Protein 2KYJ (pdb70)

Organism: Hormurus waigiensis (NCBI:txid2900493)

Secondary structure (DSSP, 8-state):
--PEE-SS-B--TT-EE-TT-EE-TT-BEE-TTS--

Radius of gyration: 8.81 Å; Cα contacts (8 Å, |Δi|>4): 70; chains: 1; bounding box: 23×20×15 Å

Solvent-accessible surface area: 3164 Å² total; per-residue (Å²): 198,130,110,86,23,147,98,124,76,46,10,72,197,86,116,126,8,107,87,84,18,104,52,29,206,45,96,62,0,13,46,65,140,119,77,161

B-factor: mean 33.8, std 22.57, range [0.03, 75.35]

Nearest PDB structures (foldseek):
  2kyj-assembly1_A  TM=9.820E-01  e=6.828E-06  Liocheles australasiae
  2lds-assembly1_A  TM=6.324E-01  e=8.007E-04  Liocheles australasiae
  2kyj-assembly1_A  TM=1.029E+00  e=3.168E-07  Liocheles australasiae
  2lds-assembly1_A  TM=6.399E-01  e=1.399E-04  Liocheles australasiae
  6mk4-assembly1_A  TM=7.395E-01  e=1.724E+00  Thrixopelma pruriens

Foldseek 3Di:
DDDADDAFAAQPPPYHHDPPFDADPNNGTDHPVVPD

Structure (mmCIF, N/CA/C/O backbone):
data_2KYJ
#
_entry.id   2KYJ
#
loop_
_atom_site.group_PDB
_atom_site.id
_atom_site.type_symbol
_atom_site.label_atom_id
_atom_site.label_alt_id
_atom_site.label_comp_id
_atom_site.label_asym_id
_atom_site.label_entity_id
_atom_site.label_seq_id
_atom_site.pdbx_PDB_ins_code
_atom_site.Cartn_x
_atom_site.Cartn_y
_atom_site.Cartn_z
_atom_site.occupancy
_atom_site.B_iso_or_equiv
_atom_site.auth_seq_id
_atom_site.auth_comp_id
_atom_site.auth_asym_id
_atom_site.auth_atom_id
_atom_site.pdbx_PDB_model_num
ATOM 1 N N . ASP A 1 1 ? -14.279 -9.214 -2.454 1.00 14.12 1 ASP A N 1
ATOM 2 C CA . ASP A 1 1 ? -13.066 -8.670 -1.853 1.00 31.34 1 ASP A CA 1
ATOM 3 C C . ASP A 1 1 ? -11.830 -9.122 -2.623 1.00 21.40 1 ASP A C 1
ATOM 4 O O . ASP A 1 1 ? -11.776 -10.243 -3.130 1.00 0.33 1 ASP A O 1
ATOM 13 N N . PHE A 1 2 ? -10.837 -8.244 -2.707 1.00 52.25 2 PHE A N 1
ATOM 14 C CA . PHE A 1 2 ? -9.600 -8.551 -3.416 1.00 20.13 2 PHE A CA 1
ATOM 15 C C . PHE A 1 2 ? -8.462 -8.817 -2.435 1.00 13.12 2 PHE A C 1
ATOM 16 O O . PHE A 1 2 ? -8.490 -8.387 -1.281 1.00 72.34 2 PHE A O 1
ATOM 33 N N . PRO A 1 3 ? -7.436 -9.544 -2.903 1.00 55.03 3 PRO A N 1
ATOM 34 C CA . PRO A 1 3 ? -6.269 -9.883 -2.085 1.00 5.22 3 PRO A CA 1
ATOM 35 C C . PRO A 1 3 ? -5.399 -8.668 -1.783 1.00 25.42 3 PRO A C 1
ATOM 36 O O . PRO A 1 3 ? -5.541 -7.618 -2.411 1.00 22.23 3 PRO A O 1
ATOM 47 N N . LEU A 1 4 ? -4.497 -8.817 -0.818 1.00 40.13 4 LEU A N 1
ATOM 48 C CA . LEU A 1 4 ? -3.602 -7.732 -0.433 1.00 51.05 4 LEU A CA 1
ATOM 49 C C . LEU A 1 4 ? -2.334 -7.745 -1.280 1.00 5.52 4 LEU A C 1
ATOM 50 O O . LEU A 1 4 ? -1.651 -8.765 -1.376 1.00 34.24 4 LEU A O 1
ATOM 66 N N . SER A 1 5 ? -2.022 -6.605 -1.889 1.00 25.15 5 SER A N 1
ATOM 67 C CA . SER A 1 5 ? -0.835 -6.487 -2.729 1.00 12.54 5 SER A CA 1
ATOM 68 C C . SER A 1 5 ? 0.428 -6.414 -1.876 1.00 32.31 5 SER A C 1
ATOM 69 O O . SER A 1 5 ? 0.360 -6.264 -0.656 1.00 42.24 5 SER A O 1
ATOM 77 N N . LYS A 1 6 ? 1.580 -6.523 -2.529 1.00 41.24 6 LYS A N 1
ATOM 78 C CA . LYS A 1 6 ? 2.861 -6.468 -1.834 1.00 53.01 6 LYS A CA 1
ATOM 79 C C . LYS A 1 6 ? 3.494 -5.087 -1.968 1.00 45.03 6 LYS A C 1
ATOM 80 O O . LYS A 1 6 ? 2.942 -4.202 -2.620 1.00 11.21 6 LYS A O 1
ATOM 99 N N . GLU A 1 7 ? 4.657 -4.912 -1.347 1.00 52.03 7 GLU A N 1
ATOM 100 C CA . GLU A 1 7 ? 5.365 -3.637 -1.399 1.00 22.32 7 GLU A CA 1
ATOM 101 C C . GLU A 1 7 ? 5.529 -3.164 -2.841 1.00 1.34 7 GLU A C 1
ATOM 102 O O . GLU A 1 7 ? 5.839 -3.953 -3.733 1.00 14.33 7 GLU A O 1
ATOM 114 N N . TYR A 1 8 ? 5.317 -1.871 -3.060 1.00 3.10 8 TYR A N 1
ATOM 115 C CA . TYR A 1 8 ? 5.438 -1.292 -4.393 1.00 11.33 8 TYR A CA 1
ATOM 116 C C . TYR A 1 8 ? 4.460 -1.949 -5.362 1.00 63.44 8 TYR A C 1
ATOM 117 O O . TYR A 1 8 ? 4.864 -2.503 -6.385 1.00 13.54 8 TYR A O 1
ATOM 135 N N . GLU A 1 9 ? 3.174 -1.883 -5.033 1.00 22.23 9 GLU A N 1
ATOM 136 C CA . GLU A 1 9 ? 2.139 -2.472 -5.875 1.00 24.21 9 GLU A CA 1
ATOM 137 C C . GLU A 1 9 ? 0.905 -1.577 -5.926 1.00 0.33 9 GLU A C 1
ATOM 138 O O . GLU A 1 9 ? 0.695 -0.740 -5.047 1.00 72.44 9 GLU A O 1
ATOM 150 N N . SER A 1 10 ? 0.091 -1.760 -6.961 1.00 42.55 10 SER A N 1
ATOM 151 C CA . SER A 1 10 ? -1.121 -0.965 -7.130 1.00 5.01 10 SER A CA 1
ATOM 152 C C . SER A 1 10 ? -2.007 -1.057 -5.891 1.00 41.41 10 SER A C 1
ATOM 153 O O . SER A 1 10 ? -2.066 -2.094 -5.230 1.00 61.31 10 SER A O 1
ATOM 161 N N . CYS A 1 11 ? -2.694 0.037 -5.581 1.00 52.22 11 CYS A N 1
ATOM 162 C CA . CYS A 1 11 ? -3.578 0.083 -4.422 1.00 60.34 11 CYS A CA 1
ATOM 163 C C . CYS A 1 11 ? -4.975 0.549 -4.822 1.00 1.03 11 CYS A C 1
ATOM 164 O O . CYS A 1 11 ? -5.868 0.663 -3.981 1.00 20.40 11 CYS A O 1
ATOM 171 N N . VAL A 1 12 ? -5.157 0.818 -6.111 1.00 1.25 12 VAL A N 1
ATOM 172 C CA . VAL A 1 12 ? -6.446 1.269 -6.624 1.00 43.41 12 VAL A CA 1
ATOM 173 C C . VAL A 1 12 ? -7.589 0.454 -6.031 1.00 4.30 12 VAL A C 1
ATOM 174 O O . VAL A 1 12 ? -7.789 -0.706 -6.391 1.00 22.20 12 VAL A O 1
ATOM 187 N N . ARG A 1 13 ? -8.338 1.068 -5.121 1.00 62.24 13 ARG A N 1
ATOM 188 C CA . ARG A 1 13 ? -9.462 0.398 -4.477 1.00 72.22 13 ARG A CA 1
ATOM 189 C C . ARG A 1 13 ? -10.285 -0.384 -5.498 1.00 43.34 13 ARG A C 1
ATOM 190 O O . ARG A 1 13 ? -10.284 -0.085 -6.692 1.00 11.23 13 ARG A O 1
ATOM 211 N N . PRO A 1 14 ? -11.002 -1.410 -5.016 1.00 20.50 14 PRO A N 1
ATOM 212 C CA . PRO A 1 14 ? -11.009 -1.776 -3.597 1.00 54.52 14 PRO A CA 1
ATOM 213 C C . PRO A 1 14 ? -9.679 -2.366 -3.144 1.00 20.31 14 PRO A C 1
ATOM 214 O O . PRO A 1 14 ? -9.470 -2.611 -1.956 1.00 42.12 14 PRO A O 1
ATOM 225 N N . ARG A 1 15 ? -8.782 -2.592 -4.098 1.00 5.10 15 ARG A N 1
ATOM 226 C CA . ARG A 1 15 ? -7.471 -3.155 -3.796 1.00 72.31 15 ARG A CA 1
ATOM 227 C C . ARG A 1 15 ? -6.872 -2.503 -2.554 1.00 55.14 15 ARG A C 1
ATOM 228 O O . ARG A 1 15 ? -7.158 -1.346 -2.248 1.00 54.31 15 ARG A O 1
ATOM 249 N N . LYS A 1 16 ? -6.038 -3.253 -1.841 1.00 20.45 16 LYS A N 1
ATOM 250 C CA . LYS A 1 16 ? -5.397 -2.749 -0.632 1.00 35.12 16 LYS A CA 1
ATOM 251 C C . LYS A 1 16 ? -3.944 -3.206 -0.557 1.00 4.34 16 LYS A C 1
ATOM 252 O O . LYS A 1 16 ? -3.537 -4.134 -1.257 1.00 44.35 16 LYS A O 1
ATOM 271 N N . CYS A 1 17 ? -3.167 -2.550 0.299 1.00 71.34 17 CYS A N 1
ATOM 272 C CA . CYS A 1 17 ? -1.758 -2.889 0.467 1.00 11.01 17 CYS A CA 1
ATOM 273 C C . CYS A 1 17 ? -1.488 -3.405 1.877 1.00 14.53 17 CYS A C 1
ATOM 274 O O . CYS A 1 17 ? -1.640 -2.675 2.857 1.00 54.41 17 CYS A O 1
ATOM 281 N N . LYS A 1 18 ? -1.087 -4.667 1.973 1.00 3.21 18 LYS A N 1
ATOM 282 C CA . LYS A 1 18 ? -0.794 -5.283 3.262 1.00 53.41 18 LYS A CA 1
ATOM 283 C C . LYS A 1 18 ? 0.157 -4.411 4.077 1.00 14.23 18 LYS A C 1
ATOM 284 O O . LYS A 1 18 ? 1.134 -3.867 3.562 1.00 73.41 18 LYS A O 1
ATOM 303 N N . PRO A 1 19 ? -0.133 -4.276 5.379 1.00 55.42 19 PRO A N 1
ATOM 304 C CA . PRO A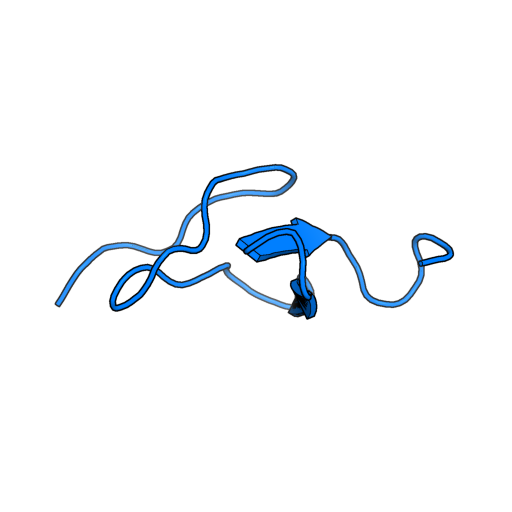 1 19 ? 0.685 -3.473 6.293 1.00 52.45 19 PRO A CA 1
ATOM 305 C C . PRO A 1 19 ? 2.046 -4.107 6.562 1.00 0.03 19 PRO A C 1
ATOM 306 O O . PRO A 1 19 ? 2.301 -5.258 6.208 1.00 43.04 19 PRO A O 1
ATOM 317 N N . PRO A 1 20 ? 2.941 -3.341 7.202 1.00 3.32 20 PRO A N 1
ATOM 318 C CA . PRO A 1 20 ? 2.648 -1.969 7.629 1.00 31.30 20 PRO A CA 1
ATOM 319 C C . PRO A 1 20 ? 2.525 -1.010 6.449 1.00 44.11 20 PRO A C 1
ATOM 320 O O . PRO A 1 20 ? 2.141 0.149 6.616 1.00 72.32 20 PRO A O 1
ATOM 331 N N . LEU A 1 21 ? 2.853 -1.499 5.258 1.00 20.15 21 LEU A N 1
ATOM 332 C CA . LEU A 1 21 ? 2.779 -0.685 4.050 1.00 4.32 21 LEU A CA 1
ATOM 333 C C . LEU A 1 21 ? 1.500 0.146 4.031 1.00 54.35 21 LEU A C 1
ATOM 334 O O . LEU A 1 21 ? 0.433 -0.328 4.421 1.00 53.43 21 LEU A O 1
ATOM 350 N N . LYS A 1 22 ? 1.616 1.388 3.573 1.00 15.43 22 LYS A N 1
ATOM 351 C CA . LYS A 1 22 ? 0.468 2.287 3.499 1.00 25.24 22 LYS A CA 1
ATOM 352 C C . LYS A 1 22 ? 0.301 2.839 2.088 1.00 52.04 22 LYS A C 1
ATOM 353 O O . LYS A 1 22 ? 1.269 2.953 1.336 1.00 33.32 22 LYS A O 1
ATOM 372 N N . CYS A 1 23 ? -0.933 3.184 1.734 1.00 24.22 23 CYS A N 1
ATOM 373 C CA . CYS A 1 23 ? -1.228 3.726 0.414 1.00 33.20 23 CYS A CA 1
ATOM 374 C C . CYS A 1 23 ? -1.204 5.251 0.435 1.00 11.01 23 CYS A C 1
ATOM 375 O O . CYS A 1 23 ? -1.645 5.876 1.399 1.00 1.21 23 CYS A O 1
ATOM 382 N N . ASN A 1 24 ? -0.687 5.844 -0.637 1.00 43.12 24 ASN A N 1
ATOM 383 C CA . ASN A 1 24 ? -0.605 7.296 -0.741 1.00 40.32 24 ASN A CA 1
ATOM 384 C C . ASN A 1 24 ? -1.311 7.792 -2.000 1.00 11.45 24 ASN A C 1
ATOM 385 O O . ASN A 1 24 ? -2.037 7.043 -2.653 1.00 34.55 24 ASN A O 1
ATOM 396 N N . LYS A 1 25 ? -1.093 9.060 -2.334 1.00 20.54 25 LYS A N 1
ATOM 397 C CA . LYS A 1 25 ? -1.706 9.656 -3.516 1.00 45.01 25 LYS A CA 1
ATOM 398 C C . LYS A 1 25 ? -1.353 8.864 -4.770 1.00 64.42 25 LYS A C 1
ATOM 399 O O . LYS A 1 25 ? -2.087 8.888 -5.757 1.00 33.22 25 LYS A O 1
ATOM 418 N N . ALA A 1 26 ? -0.226 8.161 -4.724 1.00 20.24 26 ALA A N 1
ATOM 419 C CA . ALA A 1 26 ? 0.222 7.359 -5.856 1.00 21.12 26 ALA A CA 1
ATOM 420 C C . ALA A 1 26 ? -0.483 6.007 -5.883 1.00 22.20 26 ALA A C 1
ATOM 421 O O . ALA A 1 26 ? -0.098 5.112 -6.635 1.00 64.11 26 ALA A O 1
ATOM 428 N N . GLN A 1 27 ? -1.515 5.866 -5.059 1.00 11.43 27 GLN A N 1
ATOM 429 C CA . GLN A 1 27 ? -2.272 4.622 -4.988 1.00 25.21 27 GLN A CA 1
ATOM 430 C C . GLN A 1 27 ? -1.347 3.415 -5.102 1.00 4.53 27 GLN A C 1
ATOM 431 O O . GLN A 1 27 ? -1.579 2.516 -5.910 1.00 2.01 27 GLN A O 1
ATOM 445 N N . ILE A 1 28 ? -0.297 3.402 -4.286 1.00 0.13 28 ILE A N 1
ATOM 446 C CA . ILE A 1 28 ? 0.662 2.304 -4.295 1.00 11.45 28 ILE A CA 1
ATOM 447 C C . ILE A 1 28 ? 1.075 1.924 -2.876 1.00 72.42 28 ILE A C 1
ATOM 448 O O . ILE A 1 28 ? 0.771 2.635 -1.918 1.00 40.22 28 ILE A O 1
ATOM 464 N N . CYS A 1 29 ? 1.772 0.800 -2.750 1.00 33.11 29 CYS A N 1
ATOM 465 C CA . CYS A 1 29 ? 2.229 0.325 -1.451 1.00 2.40 29 CYS A CA 1
ATOM 466 C C . CYS A 1 29 ? 3.606 0.892 -1.118 1.00 1.44 29 CYS A C 1
ATOM 467 O O . CYS A 1 29 ? 4.579 0.652 -1.833 1.00 2.25 29 CYS A O 1
ATOM 474 N N . VAL A 1 30 ? 3.680 1.648 -0.025 1.00 22.25 30 VAL A N 1
ATOM 475 C CA . VAL A 1 30 ? 4.938 2.248 0.404 1.00 1.43 30 VAL A CA 1
ATOM 476 C C . VAL A 1 30 ? 5.010 2.345 1.924 1.00 0.35 30 VAL A C 1
ATOM 477 O O . VAL A 1 30 ? 4.151 2.958 2.558 1.00 53.51 30 VAL A O 1
ATOM 490 N N . ASP A 1 31 ? 6.038 1.736 2.502 1.00 60.42 31 ASP A N 1
ATOM 491 C CA . ASP A 1 31 ? 6.224 1.754 3.948 1.00 22.42 31 ASP A CA 1
ATOM 492 C C . ASP A 1 31 ? 6.120 3.176 4.491 1.00 45.51 31 ASP A C 1
ATOM 493 O O . ASP A 1 31 ? 6.462 4.150 3.820 1.00 14.03 31 ASP A O 1
ATOM 502 N N . PRO A 1 32 ? 5.638 3.300 5.737 1.00 33.12 32 PRO A N 1
ATOM 503 C CA . PRO A 1 32 ? 5.477 4.599 6.397 1.00 21.12 32 PRO A CA 1
ATOM 504 C C . PRO A 1 32 ? 6.815 5.240 6.747 1.00 1.31 32 PRO A C 1
ATOM 505 O O . PRO A 1 32 ? 6.884 6.434 7.034 1.00 42.04 32 PRO A O 1
ATOM 516 N N . ASN A 1 33 ? 7.875 4.439 6.721 1.00 71.41 33 ASN A N 1
ATOM 517 C CA . ASN A 1 33 ? 9.212 4.931 7.036 1.00 32.43 33 ASN A CA 1
ATOM 518 C C . ASN A 1 33 ? 10.102 4.919 5.796 1.00 54.33 33 ASN A C 1
ATOM 519 O O . ASN A 1 33 ? 11.319 4.769 5.893 1.00 23.51 33 ASN A O 1
ATOM 530 N N . LYS A 1 34 ? 9.485 5.082 4.630 1.00 31.15 34 LYS A N 1
ATOM 531 C CA . LYS A 1 34 ? 10.218 5.092 3.370 1.00 63.11 34 LYS A CA 1
ATOM 532 C C . LYS A 1 34 ? 10.737 6.492 3.055 1.00 24.42 34 LYS A C 1
ATOM 533 O O . LYS A 1 34 ? 11.805 6.650 2.465 1.00 63.42 34 LYS A O 1
ATOM 552 N N . GLY A 1 35 ? 9.975 7.505 3.455 1.00 34.31 35 GLY A N 1
ATOM 553 C CA . GLY A 1 35 ? 10.375 8.878 3.207 1.00 25.12 35 GLY A CA 1
ATOM 554 C C . GLY A 1 35 ? 9.475 9.573 2.206 1.00 0.15 35 GLY A C 1
ATOM 555 O O . GLY A 1 35 ? 9.936 10.388 1.408 1.00 12.00 35 GLY A O 1
ATOM 559 N N . TRP A 1 36 ? 8.187 9.250 2.247 1.00 3.01 36 TRP A N 1
ATOM 560 C CA . TRP A 1 36 ? 7.219 9.848 1.335 1.00 40.21 36 TRP A CA 1
ATOM 561 C C . TRP A 1 36 ? 6.305 10.820 2.073 1.00 33.33 36 TRP A C 1
ATOM 562 O O . TRP A 1 36 ? 6.414 10.991 3.288 1.00 20.55 36 TRP A O 1
ATOM 583 N N . ASP A 1 1 ? -14.122 -8.877 -1.854 1.00 64.44 1 ASP A N 2
ATOM 584 C CA . ASP A 1 1 ? -12.895 -8.155 -1.533 1.00 51.01 1 ASP A CA 2
ATOM 585 C C . ASP A 1 1 ? -11.693 -8.787 -2.229 1.00 14.35 1 ASP A C 2
ATOM 586 O O . ASP A 1 1 ? -11.710 -9.971 -2.564 1.00 3.03 1 ASP A O 2
ATOM 595 N N . PHE A 1 2 ? -10.655 -7.988 -2.445 1.00 23.30 2 PHE A N 2
ATOM 596 C CA . PHE A 1 2 ? -9.445 -8.468 -3.104 1.00 24.33 2 PHE A CA 2
ATOM 597 C C . PHE A 1 2 ? -8.335 -8.717 -2.088 1.00 3.14 2 PHE A C 2
ATOM 598 O O . PHE A 1 2 ? -8.356 -8.205 -0.969 1.00 2.44 2 PHE A O 2
ATOM 615 N N . PRO A 1 3 ? -7.341 -9.525 -2.485 1.00 63.45 3 PRO A N 2
ATOM 616 C CA . PRO A 1 3 ? -6.203 -9.861 -1.624 1.00 63.44 3 PRO A CA 2
ATOM 617 C C . PRO A 1 3 ? -5.276 -8.671 -1.396 1.00 23.13 3 PRO A C 2
ATOM 618 O O . PRO A 1 3 ? -5.344 -7.672 -2.113 1.00 2.44 3 PRO A O 2
ATOM 629 N N . LEU A 1 4 ? -4.412 -8.785 -0.394 1.00 61.12 4 LEU A N 2
ATOM 630 C CA . LEU A 1 4 ? -3.471 -7.717 -0.070 1.00 31.44 4 LEU A CA 2
ATOM 631 C C . LEU A 1 4 ? -2.262 -7.758 -1.000 1.00 53.25 4 LEU A C 2
ATOM 632 O O . LEU A 1 4 ? -1.547 -8.758 -1.062 1.00 51.02 4 LEU A O 2
ATOM 648 N N . SER A 1 5 ? -2.038 -6.662 -1.718 1.00 72.21 5 SER A N 2
ATOM 649 C CA . SER A 1 5 ? -0.915 -6.572 -2.646 1.00 13.25 5 SER A CA 2
ATOM 650 C C . SER A 1 5 ? 0.408 -6.499 -1.891 1.00 64.21 5 SER A C 2
ATOM 651 O O . SER A 1 5 ? 0.433 -6.342 -0.670 1.00 41.31 5 SER A O 2
ATOM 659 N N . LYS A 1 6 ? 1.508 -6.616 -2.627 1.00 63.21 6 LYS A N 2
ATOM 660 C CA . LYS A 1 6 ? 2.838 -6.562 -2.030 1.00 31.54 6 LYS A CA 2
ATOM 661 C C . LYS A 1 6 ? 3.456 -5.179 -2.202 1.00 12.51 6 LYS A C 2
ATOM 662 O O . LYS A 1 6 ? 2.866 -4.299 -2.828 1.00 23.54 6 LYS A O 2
ATOM 681 N N . GLU A 1 7 ? 4.648 -4.994 -1.642 1.00 14.23 7 GLU A N 2
ATOM 682 C CA . GLU A 1 7 ? 5.344 -3.717 -1.734 1.00 71.44 7 GLU A CA 2
ATOM 683 C C . GLU A 1 7 ? 5.441 -3.253 -3.185 1.00 31.12 7 GLU A C 2
ATOM 684 O O . GLU A 1 7 ? 5.727 -4.045 -4.084 1.00 14.35 7 GLU A O 2
ATOM 696 N N . TYR A 1 8 ? 5.199 -1.966 -3.406 1.00 43.34 8 TYR A N 2
ATOM 697 C CA . TYR A 1 8 ? 5.256 -1.396 -4.747 1.00 11.24 8 TYR A CA 2
ATOM 698 C C . TYR A 1 8 ? 4.239 -2.067 -5.666 1.00 72.13 8 TYR A C 2
ATOM 699 O O . TYR A 1 8 ? 4.595 -2.608 -6.712 1.00 32.11 8 TYR A O 2
ATOM 717 N N . GLU A 1 9 ? 2.972 -2.026 -5.267 1.00 43.54 9 GLU A N 2
ATOM 718 C CA . GLU A 1 9 ? 1.903 -2.629 -6.054 1.00 3.41 9 GLU A CA 2
ATOM 719 C C . GLU A 1 9 ? 0.670 -1.730 -6.077 1.00 21.21 9 GLU A C 2
ATOM 720 O O . GLU A 1 9 ? 0.468 -0.913 -5.179 1.00 35.22 9 GLU A O 2
ATOM 732 N N . SER A 1 10 ? -0.149 -1.886 -7.112 1.00 15.03 10 SER A N 2
ATOM 733 C CA . SER A 1 10 ? -1.360 -1.086 -7.256 1.00 21.32 10 SER A CA 2
ATOM 734 C C . SER A 1 10 ? -2.200 -1.139 -5.984 1.00 1.21 10 SER A C 2
ATOM 735 O O . SER A 1 10 ? -2.289 -2.177 -5.326 1.00 40.34 10 SER A O 2
ATOM 743 N N . CYS A 1 11 ? -2.818 -0.013 -5.642 1.00 61.23 11 CYS A N 2
ATOM 744 C CA . CYS A 1 11 ? -3.651 0.072 -4.449 1.00 74.23 11 CYS A CA 2
ATOM 745 C C . CYS A 1 11 ? -5.055 0.557 -4.800 1.00 21.55 11 CYS A C 2
ATOM 746 O O . CYS A 1 11 ? -5.932 0.628 -3.939 1.00 72.44 11 CYS A O 2
ATOM 753 N N . VAL A 1 12 ? -5.261 0.886 -6.072 1.00 52.34 12 VAL A N 2
ATOM 754 C CA . VAL A 1 12 ? -6.558 1.362 -6.538 1.00 63.44 12 VAL A CA 2
ATOM 755 C C . VAL A 1 12 ? -7.692 0.523 -5.959 1.00 61.13 12 VAL A C 2
ATOM 756 O O . VAL A 1 12 ? -7.862 -0.642 -6.320 1.00 54.12 12 VAL A O 2
ATOM 769 N N . ARG A 1 13 ? -8.463 1.122 -5.058 1.00 1.33 13 ARG A N 2
ATOM 770 C CA . ARG A 1 13 ? -9.581 0.429 -4.428 1.00 60.34 13 ARG A CA 2
ATOM 771 C C . ARG A 1 13 ? -10.390 -0.349 -5.461 1.00 3.02 13 ARG A C 2
ATOM 772 O O . ARG A 1 13 ? -10.376 -0.045 -6.654 1.00 34.11 13 ARG A O 2
ATOM 793 N N . PRO A 1 14 ? -11.111 -1.380 -4.994 1.00 11.42 14 PRO A N 2
ATOM 794 C CA . PRO A 1 14 ? -11.134 -1.752 -3.576 1.00 72.42 14 PRO A CA 2
ATOM 795 C C . PRO A 1 14 ? -9.808 -2.342 -3.111 1.00 0.34 14 PRO A C 2
ATOM 796 O O . PRO A 1 14 ? -9.615 -2.597 -1.921 1.00 61.53 14 PRO A O 2
ATOM 807 N N . ARG A 1 15 ? -8.897 -2.557 -4.054 1.00 13.02 15 ARG A N 2
ATOM 808 C CA . ARG A 1 15 ? -7.589 -3.119 -3.740 1.00 41.43 15 ARG A CA 2
ATOM 809 C C . ARG A 1 15 ? -6.993 -2.451 -2.504 1.00 54.04 15 ARG A C 2
ATOM 810 O O . ARG A 1 15 ? -7.365 -1.331 -2.149 1.00 31.32 15 ARG A O 2
ATOM 831 N N . LYS A 1 16 ? -6.067 -3.144 -1.851 1.00 61.24 16 LYS A N 2
ATOM 832 C CA . LYS A 1 16 ? -5.417 -2.619 -0.656 1.00 0.20 16 LYS A CA 2
ATOM 833 C C . LYS A 1 16 ? -3.972 -3.097 -0.566 1.00 34.53 16 LYS A C 2
ATOM 834 O O . LYS A 1 16 ? -3.571 -4.028 -1.267 1.00 44.33 16 LYS A O 2
ATOM 853 N N . CYS A 1 17 ? -3.194 -2.456 0.299 1.00 21.51 17 CYS A N 2
ATOM 854 C CA . CYS A 1 17 ? -1.793 -2.816 0.481 1.00 22.45 17 CYS A CA 2
ATOM 855 C C . CYS A 1 17 ? -1.530 -3.272 1.913 1.00 2.03 17 CYS A C 2
ATOM 856 O O . CYS A 1 17 ? -1.614 -2.482 2.854 1.00 55.42 17 CYS A O 2
ATOM 863 N N . LYS A 1 18 ? -1.212 -4.552 2.072 1.00 44.24 18 LYS A N 2
ATOM 864 C CA . LYS A 1 18 ? -0.934 -5.114 3.389 1.00 63.21 18 LYS A CA 2
ATOM 865 C C . LYS A 1 18 ? 0.080 -4.260 4.143 1.00 0.51 18 LYS A C 2
ATOM 866 O O . LYS A 1 18 ? 1.064 -3.780 3.580 1.00 53.32 18 LYS A O 2
ATOM 885 N N . PRO A 1 19 ? -0.162 -4.066 5.448 1.00 12.20 19 PRO A N 2
ATOM 886 C CA . PRO A 1 19 ? 0.721 -3.271 6.307 1.00 15.45 19 PRO A CA 2
ATOM 887 C C . PRO A 1 19 ? 2.059 -3.957 6.556 1.00 5.41 19 PRO A C 2
ATOM 888 O O . PRO A 1 19 ? 2.250 -5.133 6.244 1.00 13.03 19 PRO A O 2
ATOM 899 N N . PRO A 1 20 ? 3.010 -3.208 7.134 1.00 23.42 20 PRO A N 2
ATOM 900 C CA . PRO A 1 20 ? 2.796 -1.808 7.510 1.00 45.51 20 PRO A CA 2
ATOM 901 C C . PRO A 1 20 ? 2.676 -0.894 6.296 1.00 14.44 20 PRO A C 2
ATOM 902 O O . PRO A 1 20 ? 2.353 0.287 6.425 1.00 54.41 20 PRO A O 2
ATOM 913 N N . LEU A 1 21 ? 2.936 -1.447 5.116 1.00 2.22 21 LEU A N 2
ATOM 914 C CA . LEU A 1 21 ? 2.856 -0.681 3.878 1.00 75.21 21 LEU A CA 2
ATOM 915 C C . LEU A 1 21 ? 1.607 0.195 3.860 1.00 73.43 21 LEU A C 2
ATOM 916 O O . LEU A 1 21 ? 0.534 -0.224 4.294 1.00 64.11 21 LEU A O 2
ATOM 932 N N . LYS A 1 22 ? 1.753 1.414 3.349 1.00 3.45 22 LYS A N 2
ATOM 933 C CA . LYS A 1 22 ? 0.637 2.349 3.270 1.00 33.11 22 LYS A CA 2
ATOM 934 C C . LYS A 1 22 ? 0.446 2.847 1.840 1.00 1.44 22 LYS A C 2
ATOM 935 O O . LYS A 1 22 ? 1.376 2.822 1.034 1.00 61.42 22 LYS A O 2
ATOM 954 N N . CYS A 1 23 ? -0.765 3.301 1.534 1.00 71.23 23 CYS A N 2
ATOM 955 C CA . CYS A 1 23 ? -1.078 3.807 0.203 1.00 23.22 23 CYS A CA 2
ATOM 956 C C . CYS A 1 23 ? -1.009 5.330 0.170 1.00 61.35 23 CYS A C 2
ATOM 957 O O . CYS A 1 23 ? -1.465 6.003 1.093 1.00 0.13 23 CYS A O 2
ATOM 964 N N . ASN A 1 24 ? -0.435 5.868 -0.902 1.00 3.50 24 ASN A N 2
ATOM 965 C CA . ASN A 1 24 ? -0.306 7.312 -1.056 1.00 40.04 24 ASN A CA 2
ATOM 966 C C . ASN A 1 24 ? -1.033 7.793 -2.308 1.00 23.11 24 ASN A C 2
ATOM 967 O O . ASN A 1 24 ? -1.800 7.049 -2.918 1.00 35.41 24 ASN A O 2
ATOM 978 N N . LYS A 1 25 ? -0.786 9.043 -2.685 1.00 74.13 25 LYS A N 2
ATOM 979 C CA . LYS A 1 25 ? -1.415 9.625 -3.865 1.00 33.54 25 LYS A CA 2
ATOM 980 C C . LYS A 1 25 ? -1.125 8.785 -5.106 1.00 15.33 25 LYS A C 2
ATOM 981 O O . LYS A 1 25 ? -1.877 8.820 -6.080 1.00 2.54 25 LYS A O 2
ATOM 1000 N N . ALA A 1 26 ? -0.032 8.031 -5.063 1.00 44.44 26 ALA A N 2
ATOM 1001 C CA . ALA A 1 26 ? 0.355 7.181 -6.181 1.00 21.20 26 ALA A CA 2
ATOM 1002 C C . ALA A 1 26 ? -0.403 5.858 -6.152 1.00 31.51 26 ALA A C 2
ATOM 1003 O O . ALA A 1 26 ? -0.065 4.924 -6.879 1.00 1.01 26 ALA A O 2
ATOM 1010 N N . GLN A 1 27 ? -1.427 5.786 -5.307 1.00 74.33 27 GLN A N 2
ATOM 1011 C CA . GLN A 1 27 ? -2.230 4.576 -5.184 1.00 32.22 27 GLN A CA 2
ATOM 1012 C C . GLN A 1 27 ? -1.357 3.329 -5.289 1.00 15.13 27 GLN A C 2
ATOM 1013 O O . GLN A 1 27 ? -1.648 2.421 -6.067 1.00 32.34 27 GLN A O 2
ATOM 1027 N N . ILE A 1 28 ? -0.288 3.294 -4.502 1.00 53.43 28 ILE A N 2
ATOM 1028 C CA . ILE A 1 28 ? 0.627 2.159 -4.507 1.00 0.25 28 ILE A CA 2
ATOM 1029 C C . ILE A 1 28 ? 1.070 1.803 -3.092 1.00 14.30 28 ILE A C 2
ATOM 1030 O O . ILE A 1 28 ? 0.799 2.539 -2.142 1.00 2.40 28 ILE A O 2
ATOM 1046 N N . CYS A 1 29 ? 1.753 0.672 -2.958 1.00 53.31 29 CYS A N 2
ATOM 1047 C CA . CYS A 1 29 ? 2.235 0.219 -1.660 1.00 4.23 29 CYS A CA 2
ATOM 1048 C C . CYS A 1 29 ? 3.630 0.768 -1.375 1.00 53.12 29 CYS A C 2
ATOM 1049 O O . CYS A 1 29 ? 4.579 0.496 -2.111 1.00 63.11 29 CYS A O 2
ATOM 1056 N N . VAL A 1 30 ? 3.746 1.544 -0.302 1.00 64.52 30 VAL A N 2
ATOM 1057 C CA . VAL A 1 30 ? 5.025 2.132 0.082 1.00 22.32 30 VAL A CA 2
ATOM 1058 C C . VAL A 1 30 ? 5.167 2.198 1.599 1.00 35.53 30 VAL A C 2
ATOM 1059 O O . VAL A 1 30 ? 4.291 2.717 2.291 1.00 23.11 30 VAL A O 2
ATOM 1072 N N . ASP A 1 31 ? 6.274 1.670 2.107 1.00 73.51 31 ASP A N 2
ATOM 1073 C CA . ASP A 1 31 ? 6.532 1.670 3.542 1.00 5.02 31 ASP A CA 2
ATOM 1074 C C . ASP A 1 31 ? 6.559 3.094 4.089 1.00 64.13 31 ASP A C 2
ATOM 1075 O O . ASP A 1 31 ? 7.011 4.030 3.429 1.00 2.02 31 ASP A O 2
ATOM 1084 N N . PRO A 1 32 ? 6.064 3.263 5.324 1.00 15.01 32 PRO A N 2
ATOM 1085 C CA . PRO A 1 32 ? 6.020 4.570 5.986 1.00 13.42 32 PRO A CA 2
ATOM 1086 C C . PRO A 1 32 ? 7.408 5.073 6.368 1.00 53.03 32 PRO A C 2
ATOM 1087 O O . PRO A 1 32 ? 7.702 6.262 6.246 1.00 5.44 32 PRO A O 2
ATOM 1098 N N . ASN A 1 33 ? 8.256 4.161 6.830 1.00 43.03 33 ASN A N 2
ATOM 1099 C CA . ASN A 1 33 ? 9.614 4.513 7.229 1.00 42.44 33 ASN A CA 2
ATOM 1100 C C . ASN A 1 33 ? 10.334 5.260 6.111 1.00 40.44 33 ASN A C 2
ATOM 1101 O O . ASN A 1 33 ? 11.217 6.081 6.364 1.00 11.42 33 ASN A O 2
ATOM 1112 N N . LYS A 1 34 ? 9.951 4.972 4.871 1.00 5.33 34 LYS A N 2
ATOM 1113 C CA . LYS A 1 34 ? 10.556 5.616 3.713 1.00 64.43 34 LYS A CA 2
ATOM 1114 C C . LYS A 1 34 ? 10.546 7.134 3.867 1.00 21.23 34 LYS A C 2
ATOM 1115 O O . LYS A 1 34 ? 11.451 7.822 3.396 1.00 21.12 34 LYS A O 2
ATOM 1134 N N . GLY A 1 35 ? 9.515 7.650 4.529 1.00 44.02 35 GLY A N 2
ATOM 1135 C CA . GLY A 1 35 ? 9.408 9.082 4.735 1.00 14.10 35 GLY A CA 2
ATOM 1136 C C . GLY A 1 35 ? 8.527 9.751 3.698 1.00 55.41 35 GLY A C 2
ATOM 1137 O O . GLY A 1 35 ? 8.874 10.805 3.165 1.00 52.34 35 GLY A O 2
ATOM 1141 N N . TRP A 1 36 ? 7.384 9.138 3.411 1.00 72.14 36 TRP A N 2
ATOM 1142 C CA . TRP A 1 36 ? 6.452 9.680 2.429 1.00 40.22 36 TRP A CA 2
ATOM 1143 C C . TRP A 1 36 ? 5.367 10.509 3.108 1.00 5.02 36 TRP A C 2
ATOM 1144 O O . TRP A 1 36 ? 4.931 10.191 4.214 1.00 1.50 36 TRP A O 2
ATOM 1165 N N . ASP A 1 1 ? -14.245 -8.695 -2.047 1.00 4.53 1 ASP A N 3
ATOM 1166 C CA . ASP A 1 1 ? -13.053 -7.861 -1.951 1.00 73.13 1 ASP A CA 3
ATOM 1167 C C . ASP A 1 1 ? -11.862 -8.537 -2.622 1.00 40.22 1 ASP A C 3
ATOM 1168 O O . ASP A 1 1 ? -11.891 -9.735 -2.900 1.00 64.52 1 ASP A O 3
ATOM 1177 N N . PHE A 1 2 ? -10.815 -7.759 -2.881 1.00 11.13 2 PHE A N 3
ATOM 1178 C CA . PHE A 1 2 ? -9.615 -8.281 -3.523 1.00 4.30 2 PHE A CA 3
ATOM 1179 C C . PHE A 1 2 ? -8.527 -8.566 -2.490 1.00 54.15 2 PHE A C 3
ATOM 1180 O O . PHE A 1 2 ? -8.546 -8.048 -1.373 1.00 61.11 2 PHE A O 3
ATOM 1197 N N . PRO A 1 3 ? -7.557 -9.410 -2.871 1.00 40.25 3 PRO A N 3
ATOM 1198 C CA . PRO A 1 3 ? -6.443 -9.783 -1.994 1.00 65.11 3 PRO A CA 3
ATOM 1199 C C . PRO A 1 3 ? -5.479 -8.626 -1.757 1.00 51.22 3 PRO A C 3
ATOM 1200 O O . PRO A 1 3 ? -5.495 -7.632 -2.484 1.00 53.45 3 PRO A O 3
ATOM 1211 N N . LEU A 1 4 ? -4.639 -8.760 -0.737 1.00 20.35 4 LEU A N 3
ATOM 1212 C CA . LEU A 1 4 ? -3.666 -7.726 -0.404 1.00 0.01 4 LEU A CA 3
ATOM 1213 C C . LEU A 1 4 ? -2.471 -7.778 -1.351 1.00 20.30 4 LEU A C 3
ATOM 1214 O O . LEU A 1 4 ? -2.142 -8.832 -1.894 1.00 24.40 4 LEU A O 3
ATOM 1230 N N . SER A 1 5 ? -1.823 -6.632 -1.542 1.00 1.34 5 SER A N 3
ATOM 1231 C CA . SER A 1 5 ? -0.666 -6.547 -2.424 1.00 40.24 5 SER A CA 3
ATOM 1232 C C . SER A 1 5 ? 0.625 -6.431 -1.617 1.00 35.34 5 SER A C 3
ATOM 1233 O O . SER A 1 5 ? 0.598 -6.162 -0.416 1.00 55.53 5 SER A O 3
ATOM 1241 N N . LYS A 1 6 ? 1.753 -6.639 -2.286 1.00 51.03 6 LYS A N 3
ATOM 1242 C CA . LYS A 1 6 ? 3.055 -6.558 -1.634 1.00 73.51 6 LYS A CA 3
ATOM 1243 C C . LYS A 1 6 ? 3.610 -5.139 -1.703 1.00 60.42 6 LYS A C 3
ATOM 1244 O O . LYS A 1 6 ? 2.867 -4.182 -1.916 1.00 40.32 6 LYS A O 3
ATOM 1263 N N . GLU A 1 7 ? 4.921 -5.012 -1.524 1.00 43.15 7 GLU A N 3
ATOM 1264 C CA . GLU A 1 7 ? 5.575 -3.709 -1.567 1.00 44.54 7 GLU A CA 3
ATOM 1265 C C . GLU A 1 7 ? 5.631 -3.175 -2.996 1.00 42.42 7 GLU A C 3
ATOM 1266 O O . GLU A 1 7 ? 5.825 -3.933 -3.946 1.00 11.01 7 GLU A O 3
ATOM 1278 N N . TYR A 1 8 ? 5.461 -1.865 -3.139 1.00 3.44 8 TYR A N 3
ATOM 1279 C CA . TYR A 1 8 ? 5.488 -1.230 -4.450 1.00 53.03 8 TYR A CA 3
ATOM 1280 C C . TYR A 1 8 ? 4.474 -1.873 -5.389 1.00 20.23 8 TYR A C 3
ATOM 1281 O O . TYR A 1 8 ? 4.814 -2.290 -6.496 1.00 33.53 8 TYR A O 3
ATOM 1299 N N . GLU A 1 9 ? 3.225 -1.952 -4.938 1.00 75.35 9 GLU A N 3
ATOM 1300 C CA . GLU A 1 9 ? 2.160 -2.545 -5.739 1.00 44.42 9 GLU A CA 3
ATOM 1301 C C . GLU A 1 9 ? 0.963 -1.604 -5.833 1.00 52.12 9 GLU A C 3
ATOM 1302 O O . GLU A 1 9 ? 0.830 -0.669 -5.044 1.00 53.33 9 GLU A O 3
ATOM 1314 N N . SER A 1 10 ? 0.093 -1.857 -6.807 1.00 25.35 10 SER A N 3
ATOM 1315 C CA . SER A 1 10 ? -1.091 -1.032 -7.009 1.00 75.12 10 SER A CA 3
ATOM 1316 C C . SER A 1 10 ? -1.987 -1.055 -5.774 1.00 60.43 10 SER A C 3
ATOM 1317 O O . SER A 1 10 ? -2.071 -2.064 -5.073 1.00 32.33 10 SER A O 3
ATOM 1325 N N . CYS A 1 11 ? -2.656 0.063 -5.516 1.00 3.30 11 CYS A N 3
ATOM 1326 C CA . CYS A 1 11 ? -3.546 0.174 -4.366 1.00 15.00 11 CYS A CA 3
ATOM 1327 C C . CYS A 1 11 ? -4.936 0.634 -4.797 1.00 3.04 11 CYS A C 3
ATOM 1328 O O . CYS A 1 11 ? -5.840 0.769 -3.973 1.00 23.31 11 CYS A O 3
ATOM 1335 N N . VAL A 1 12 ? -5.098 0.873 -6.095 1.00 43.21 12 VAL A N 3
ATOM 1336 C CA . VAL A 1 12 ? -6.377 1.316 -6.636 1.00 13.03 12 VAL A CA 3
ATOM 1337 C C . VAL A 1 12 ? -7.531 0.502 -6.059 1.00 65.35 12 VAL A C 3
ATOM 1338 O O . VAL A 1 12 ? -7.724 -0.659 -6.419 1.00 12.42 12 VAL A O 3
ATOM 1351 N N . ARG A 1 13 ? -8.292 1.120 -5.163 1.00 0.34 13 ARG A N 3
ATOM 1352 C CA . ARG A 1 13 ? -9.426 0.452 -4.535 1.00 15.35 13 ARG A CA 3
ATOM 1353 C C . ARG A 1 13 ? -10.237 -0.328 -5.566 1.00 3.02 13 ARG A C 3
ATOM 1354 O O . ARG A 1 13 ? -10.210 -0.038 -6.762 1.00 14.31 13 ARG A O 3
ATOM 1375 N N . PRO A 1 14 ? -10.974 -1.344 -5.094 1.00 2.04 14 PRO A N 3
ATOM 1376 C CA . PRO A 1 14 ? -11.012 -1.701 -3.672 1.00 13.34 14 PRO A CA 3
ATOM 1377 C C . PRO A 1 14 ? -9.697 -2.301 -3.189 1.00 21.45 14 PRO A C 3
ATOM 1378 O O . PRO A 1 14 ? -9.521 -2.556 -1.997 1.00 34.44 14 PRO A O 3
ATOM 1389 N N . ARG A 1 15 ? -8.777 -2.525 -4.121 1.00 33.45 15 ARG A N 3
ATOM 1390 C CA . ARG A 1 15 ? -7.478 -3.098 -3.789 1.00 72.41 15 ARG A CA 3
ATOM 1391 C C . ARG A 1 15 ? -6.913 -2.466 -2.521 1.00 63.44 15 ARG A C 3
ATOM 1392 O O . ARG A 1 15 ? -7.244 -1.330 -2.179 1.00 24.33 15 ARG A O 3
ATOM 1413 N N . LYS A 1 16 ? -6.058 -3.209 -1.826 1.00 34.14 16 LYS A N 3
ATOM 1414 C CA . LYS A 1 16 ? -5.446 -2.723 -0.594 1.00 72.53 16 LYS A CA 3
ATOM 1415 C C . LYS A 1 16 ? -4.002 -3.198 -0.482 1.00 41.15 16 LYS A C 3
ATOM 1416 O O . LYS A 1 16 ? -3.613 -4.189 -1.100 1.00 21.54 16 LYS A O 3
ATOM 1435 N N . CYS A 1 17 ? -3.209 -2.486 0.314 1.00 14.12 17 CYS A N 3
ATOM 1436 C CA . CYS A 1 17 ? -1.808 -2.835 0.510 1.00 60.13 17 CYS A CA 3
ATOM 1437 C C . CYS A 1 17 ? -1.562 -3.319 1.936 1.00 60.34 17 CYS A C 3
ATOM 1438 O O . CYS A 1 17 ? -1.642 -2.543 2.889 1.00 64.13 17 CYS A O 3
ATOM 1445 N N . LYS A 1 18 ? -1.263 -4.606 2.075 1.00 72.42 18 LYS A N 3
ATOM 1446 C CA . LYS A 1 18 ? -1.004 -5.194 3.383 1.00 24.13 18 LYS A CA 3
ATOM 1447 C C . LYS A 1 18 ? 0.026 -4.375 4.154 1.00 14.40 18 LYS A C 3
ATOM 1448 O O . LYS A 1 18 ? 1.010 -3.887 3.598 1.00 71.41 18 LYS A O 3
ATOM 1467 N N . PRO A 1 19 ? -0.203 -4.219 5.467 1.00 73.12 19 PRO A N 3
ATOM 1468 C CA . PRO A 1 19 ? 0.695 -3.460 6.343 1.00 74.31 19 PRO A CA 3
ATOM 1469 C C . PRO A 1 19 ? 2.029 -4.168 6.559 1.00 15.50 19 PRO A C 3
ATOM 1470 O O . PRO A 1 19 ? 2.206 -5.333 6.203 1.00 13.44 19 PRO A O 3
ATOM 1481 N N . PRO A 1 20 ? 2.990 -3.449 7.158 1.00 32.22 20 PRO A N 3
ATOM 1482 C CA . PRO A 1 20 ? 2.791 -2.061 7.585 1.00 21.22 20 PRO A CA 3
ATOM 1483 C C . PRO A 1 20 ? 2.673 -1.102 6.406 1.00 32.35 20 PRO A C 3
ATOM 1484 O O . PRO A 1 20 ? 2.357 0.075 6.580 1.00 75.13 20 PRO A O 3
ATOM 1495 N N . LEU A 1 21 ? 2.926 -1.613 5.206 1.00 22.20 21 LEU A N 3
ATOM 1496 C CA . LEU A 1 21 ? 2.848 -0.802 3.997 1.00 12.11 21 LEU A CA 3
ATOM 1497 C C . LEU A 1 21 ? 1.602 0.078 4.012 1.00 31.20 21 LEU A C 3
ATOM 1498 O O . LEU A 1 21 ? 0.526 -0.357 4.424 1.00 63.14 21 LEU A O 3
ATOM 1514 N N . LYS A 1 22 ? 1.753 1.317 3.556 1.00 62.35 22 LYS A N 3
ATOM 1515 C CA . LYS A 1 22 ? 0.641 2.258 3.513 1.00 13.32 22 LYS A CA 3
ATOM 1516 C C . LYS A 1 22 ? 0.461 2.825 2.109 1.00 74.51 22 LYS A C 3
ATOM 1517 O O . LYS A 1 22 ? 1.418 2.914 1.338 1.00 54.34 22 LYS A O 3
ATOM 1536 N N . CYS A 1 23 ? -0.769 3.208 1.782 1.00 63.21 23 CYS A N 3
ATOM 1537 C CA . CYS A 1 23 ? -1.074 3.766 0.470 1.00 44.42 23 CYS A CA 3
ATOM 1538 C C . CYS A 1 23 ? -0.994 5.290 0.497 1.00 65.34 23 CYS A C 3
ATOM 1539 O O . CYS A 1 23 ? -1.343 5.923 1.492 1.00 14.51 23 CYS A O 3
ATOM 1546 N N . ASN A 1 24 ? -0.530 5.872 -0.605 1.00 43.14 24 ASN A N 3
ATOM 1547 C CA . ASN A 1 24 ? -0.404 7.321 -0.708 1.00 71.44 24 ASN A CA 3
ATOM 1548 C C . ASN A 1 24 ? -1.114 7.842 -1.953 1.00 32.53 24 ASN A C 3
ATOM 1549 O O . ASN A 1 24 ? -1.873 7.117 -2.597 1.00 35.43 24 ASN A O 3
ATOM 1560 N N . LYS A 1 25 ? -0.864 9.103 -2.287 1.00 71.45 25 LYS A N 3
ATOM 1561 C CA . LYS A 1 25 ? -1.477 9.721 -3.457 1.00 55.34 25 LYS A CA 3
ATOM 1562 C C . LYS A 1 25 ? -1.168 8.924 -4.720 1.00 14.40 25 LYS A C 3
ATOM 1563 O O . LYS A 1 25 ? -1.914 8.979 -5.697 1.00 0.33 25 LYS A O 3
ATOM 1582 N N . ALA A 1 26 ? -0.066 8.183 -4.691 1.00 64.31 26 ALA A N 3
ATOM 1583 C CA . ALA A 1 26 ? 0.339 7.371 -5.833 1.00 14.41 26 ALA A CA 3
ATOM 1584 C C . ALA A 1 26 ? -0.408 6.041 -5.853 1.00 40.34 26 ALA A C 3
ATOM 1585 O O . ALA A 1 26 ? -0.061 5.137 -6.612 1.00 3.54 26 ALA A O 3
ATOM 1592 N N . GLN A 1 27 ? -1.433 5.931 -5.014 1.00 13.01 27 GLN A N 3
ATOM 1593 C CA . GLN A 1 27 ? -2.227 4.711 -4.935 1.00 35.53 27 GLN A CA 3
ATOM 1594 C C . GLN A 1 27 ? -1.342 3.477 -5.069 1.00 25.23 27 GLN A C 3
ATOM 1595 O O . GLN A 1 27 ? -1.620 2.585 -5.871 1.00 13.23 27 GLN A O 3
ATOM 1609 N N . ILE A 1 28 ? -0.275 3.431 -4.278 1.00 0.31 28 ILE A N 3
ATOM 1610 C CA . ILE A 1 28 ? 0.650 2.305 -4.307 1.00 40.25 28 ILE A CA 3
ATOM 1611 C C . ILE A 1 28 ? 1.078 1.908 -2.898 1.00 14.32 28 ILE A C 3
ATOM 1612 O O . ILE A 1 28 ? 0.810 2.623 -1.932 1.00 40.04 28 ILE A O 3
ATOM 1628 N N . CYS A 1 29 ? 1.744 0.764 -2.789 1.00 22.11 29 CYS A N 3
ATOM 1629 C CA . CYS A 1 29 ? 2.210 0.271 -1.499 1.00 23.30 29 CYS A CA 3
ATOM 1630 C C . CYS A 1 29 ? 3.611 0.793 -1.190 1.00 55.34 29 CYS A C 3
ATOM 1631 O O . CYS A 1 29 ? 4.562 0.526 -1.925 1.00 14.34 29 CYS A O 3
ATOM 1638 N N . VAL A 1 30 ? 3.729 1.541 -0.098 1.00 61.13 30 VAL A N 3
ATOM 1639 C CA . VAL A 1 30 ? 5.013 2.101 0.310 1.00 73.12 30 VAL A CA 3
ATOM 1640 C C . VAL A 1 30 ? 5.120 2.182 1.828 1.00 43.54 30 VAL A C 3
ATOM 1641 O O . VAL A 1 30 ? 4.299 2.822 2.485 1.00 11.32 30 VAL A O 3
ATOM 1654 N N . ASP A 1 31 ? 6.138 1.532 2.379 1.00 23.34 31 ASP A N 3
ATOM 1655 C CA . ASP A 1 31 ? 6.355 1.530 3.822 1.00 51.32 31 ASP A CA 3
ATOM 1656 C C . ASP A 1 31 ? 6.313 2.951 4.378 1.00 3.02 31 ASP A C 3
ATOM 1657 O O . ASP A 1 31 ? 6.670 3.918 3.704 1.00 12.15 31 ASP A O 3
ATOM 1666 N N . PRO A 1 32 ? 5.867 3.081 5.636 1.00 62.24 32 PRO A N 3
ATOM 1667 C CA . PRO A 1 32 ? 5.769 4.379 6.310 1.00 1.13 32 PRO A CA 3
ATOM 1668 C C . PRO A 1 32 ? 7.137 4.972 6.629 1.00 71.14 32 PRO A C 3
ATOM 1669 O O . PRO A 1 32 ? 7.247 6.142 6.993 1.00 31.12 32 PRO A O 3
ATOM 1680 N N . ASN A 1 33 ? 8.177 4.158 6.489 1.00 3.43 33 ASN A N 3
ATOM 1681 C CA . ASN A 1 33 ? 9.539 4.603 6.763 1.00 60.21 33 ASN A CA 3
ATOM 1682 C C . ASN A 1 33 ? 10.145 5.283 5.539 1.00 51.42 33 ASN A C 3
ATOM 1683 O O . ASN A 1 33 ? 11.067 6.091 5.657 1.00 3.34 33 ASN A O 3
ATOM 1694 N N . LYS A 1 34 ? 9.620 4.952 4.365 1.00 60.42 34 LYS A N 3
ATOM 1695 C CA . LYS A 1 34 ? 10.106 5.532 3.118 1.00 44.02 34 LYS A CA 3
ATOM 1696 C C . LYS A 1 34 ? 10.135 7.055 3.201 1.00 1.02 34 LYS A C 3
ATOM 1697 O O . LYS A 1 34 ? 11.120 7.687 2.823 1.00 52.45 34 LYS A O 3
ATOM 1716 N N . GLY A 1 35 ? 9.049 7.636 3.699 1.00 34.14 35 GLY A N 3
ATOM 1717 C CA . GLY A 1 35 ? 8.971 9.080 3.823 1.00 41.51 35 GLY A CA 3
ATOM 1718 C C . GLY A 1 35 ? 8.181 9.717 2.697 1.00 63.53 35 GLY A C 3
ATOM 1719 O O . GLY A 1 35 ? 8.269 10.925 2.476 1.00 20.12 35 GLY A O 3
ATOM 1723 N N . TRP A 1 36 ? 7.411 8.904 1.983 1.00 51.12 36 TRP A N 3
ATOM 1724 C CA . TRP A 1 36 ? 6.605 9.396 0.872 1.00 40.23 36 TRP A CA 3
ATOM 1725 C C . TRP A 1 36 ? 5.750 10.582 1.303 1.00 55.34 36 TRP A C 3
ATOM 1726 O O . TRP A 1 36 ? 5.163 11.275 0.469 1.00 65.11 36 TRP A O 3
ATOM 1747 N N . ASP A 1 1 ? -13.835 -7.841 -1.518 1.00 11.24 1 ASP A N 4
ATOM 1748 C CA . ASP A 1 1 ? -12.644 -7.004 -1.593 1.00 75.44 1 ASP A CA 4
ATOM 1749 C C . ASP A 1 1 ? -11.446 -7.807 -2.091 1.00 43.44 1 ASP A C 4
ATOM 1750 O O . ASP A 1 1 ? -11.209 -8.928 -1.643 1.00 4.04 1 ASP A O 4
ATOM 1759 N N . PHE A 1 2 ? -10.694 -7.225 -3.019 1.00 20.14 2 PHE A N 4
ATOM 1760 C CA . PHE A 1 2 ? -9.522 -7.888 -3.579 1.00 40.44 2 PHE A CA 4
ATOM 1761 C C . PHE A 1 2 ? -8.487 -8.169 -2.494 1.00 51.21 2 PHE A C 4
ATOM 1762 O O . PHE A 1 2 ? -8.487 -7.557 -1.425 1.00 32.15 2 PHE A O 4
ATOM 1779 N N . PRO A 1 3 ? -7.581 -9.119 -2.773 1.00 12.32 3 PRO A N 4
ATOM 1780 C CA . PRO A 1 3 ? -6.523 -9.504 -1.833 1.00 34.14 3 PRO A CA 4
ATOM 1781 C C . PRO A 1 3 ? -5.472 -8.413 -1.665 1.00 73.43 3 PRO A C 4
ATOM 1782 O O . PRO A 1 3 ? -5.381 -7.493 -2.480 1.00 12.53 3 PRO A O 4
ATOM 1793 N N . LEU A 1 4 ? -4.678 -8.521 -0.605 1.00 73.41 4 LEU A N 4
ATOM 1794 C CA . LEU A 1 4 ? -3.630 -7.543 -0.332 1.00 13.45 4 LEU A CA 4
ATOM 1795 C C . LEU A 1 4 ? -2.512 -7.640 -1.362 1.00 73.33 4 LEU A C 4
ATOM 1796 O O . LEU A 1 4 ? -2.324 -8.679 -1.995 1.00 40.11 4 LEU A O 4
ATOM 1812 N N . SER A 1 5 ? -1.768 -6.550 -1.526 1.00 13.22 5 SER A N 4
ATOM 1813 C CA . SER A 1 5 ? -0.668 -6.511 -2.482 1.00 2.24 5 SER A CA 4
ATOM 1814 C C . SER A 1 5 ? 0.669 -6.356 -1.765 1.00 44.14 5 SER A C 4
ATOM 1815 O O . SER A 1 5 ? 0.729 -5.866 -0.636 1.00 62.14 5 SER A O 4
ATOM 1823 N N . LYS A 1 6 ? 1.741 -6.777 -2.427 1.00 61.15 6 LYS A N 4
ATOM 1824 C CA . LYS A 1 6 ? 3.080 -6.685 -1.855 1.00 20.44 6 LYS A CA 4
ATOM 1825 C C . LYS A 1 6 ? 3.583 -5.245 -1.876 1.00 31.31 6 LYS A C 4
ATOM 1826 O O . LYS A 1 6 ? 2.815 -4.315 -2.117 1.00 60.34 6 LYS A O 4
ATOM 1845 N N . GLU A 1 7 ? 4.876 -5.071 -1.624 1.00 22.44 7 GLU A N 4
ATOM 1846 C CA . GLU A 1 7 ? 5.480 -3.745 -1.615 1.00 40.44 7 GLU A CA 4
ATOM 1847 C C . GLU A 1 7 ? 5.617 -3.199 -3.033 1.00 74.23 7 GLU A C 4
ATOM 1848 O O . GLU A 1 7 ? 5.961 -3.931 -3.961 1.00 23.10 7 GLU A O 4
ATOM 1860 N N . TYR A 1 8 ? 5.345 -1.908 -3.194 1.00 11.02 8 TYR A N 4
ATOM 1861 C CA . TYR A 1 8 ? 5.434 -1.265 -4.498 1.00 73.32 8 TYR A CA 4
ATOM 1862 C C . TYR A 1 8 ? 4.423 -1.865 -5.472 1.00 43.04 8 TYR A C 4
ATOM 1863 O O . TYR A 1 8 ? 4.742 -2.125 -6.632 1.00 41.45 8 TYR A O 4
ATOM 1881 N N . GLU A 1 9 ? 3.204 -2.080 -4.991 1.00 0.53 9 GLU A N 4
ATOM 1882 C CA . GLU A 1 9 ? 2.146 -2.649 -5.817 1.00 73.14 9 GLU A CA 4
ATOM 1883 C C . GLU A 1 9 ? 1.003 -1.653 -6.000 1.00 23.15 9 GLU A C 4
ATOM 1884 O O . GLU A 1 9 ? 1.109 -0.492 -5.608 1.00 52.14 9 GLU A O 4
ATOM 1896 N N . SER A 1 10 ? -0.089 -2.118 -6.599 1.00 24.52 10 SER A N 4
ATOM 1897 C CA . SER A 1 10 ? -1.250 -1.269 -6.838 1.00 74.44 10 SER A CA 4
ATOM 1898 C C . SER A 1 10 ? -2.146 -1.214 -5.605 1.00 22.43 10 SER A C 4
ATOM 1899 O O . SER A 1 10 ? -2.280 -2.198 -4.876 1.00 71.31 10 SER A O 4
ATOM 1907 N N . CYS A 1 11 ? -2.759 -0.058 -5.378 1.00 1.11 11 CYS A N 4
ATOM 1908 C CA . CYS A 1 11 ? -3.642 0.128 -4.233 1.00 41.43 11 CYS A CA 4
ATOM 1909 C C . CYS A 1 11 ? -5.031 0.570 -4.685 1.00 51.34 11 CYS A C 4
ATOM 1910 O O . CYS A 1 11 ? -5.948 0.700 -3.873 1.00 62.45 11 CYS A O 4
ATOM 1917 N N . VAL A 1 12 ? -5.179 0.801 -5.985 1.00 20.54 12 VAL A N 4
ATOM 1918 C CA . VAL A 1 12 ? -6.456 1.228 -6.546 1.00 21.24 12 VAL A CA 4
ATOM 1919 C C . VAL A 1 12 ? -7.607 0.399 -5.985 1.00 61.33 12 VAL A C 4
ATOM 1920 O O . VAL A 1 12 ? -7.794 -0.757 -6.363 1.00 74.21 12 VAL A O 4
ATOM 1933 N N . ARG A 1 13 ? -8.375 0.999 -5.083 1.00 2.14 13 ARG A N 4
ATOM 1934 C CA . ARG A 1 13 ? -9.508 0.317 -4.468 1.00 20.40 13 ARG A CA 4
ATOM 1935 C C . ARG A 1 13 ? -10.299 -0.469 -5.511 1.00 52.24 13 ARG A C 4
ATOM 1936 O O . ARG A 1 13 ? -10.279 -0.160 -6.703 1.00 21.25 13 ARG A O 4
ATOM 1957 N N . PRO A 1 14 ? -11.013 -1.508 -5.053 1.00 42.44 14 PRO A N 4
ATOM 1958 C CA . PRO A 1 14 ? -11.044 -1.883 -3.636 1.00 32.42 14 PRO A CA 4
ATOM 1959 C C . PRO A 1 14 ? -9.715 -2.461 -3.161 1.00 42.41 14 PRO A C 4
ATOM 1960 O O . PRO A 1 14 ? -9.535 -2.731 -1.973 1.00 32.44 14 PRO A O 4
ATOM 1971 N N . ARG A 1 15 ? -8.788 -2.646 -4.094 1.00 23.25 15 ARG A N 4
ATOM 1972 C CA . ARG A 1 15 ? -7.476 -3.193 -3.770 1.00 44.33 15 ARG A CA 4
ATOM 1973 C C . ARG A 1 15 ? -6.923 -2.559 -2.496 1.00 2.25 15 ARG A C 4
ATOM 1974 O O . ARG A 1 15 ? -7.298 -1.445 -2.131 1.00 41.45 15 ARG A O 4
ATOM 1995 N N . LYS A 1 16 ? -6.031 -3.277 -1.823 1.00 2.11 16 LYS A N 4
ATOM 1996 C CA . LYS A 1 16 ? -5.425 -2.787 -0.590 1.00 74.34 16 LYS A CA 4
ATOM 1997 C C . LYS A 1 16 ? -3.976 -3.250 -0.474 1.00 2.03 16 LYS A C 4
ATOM 1998 O O . LYS A 1 16 ? -3.583 -4.249 -1.077 1.00 52.03 16 LYS A O 4
ATOM 2017 N N . CYS A 1 17 ? -3.187 -2.519 0.306 1.00 14.03 17 CYS A N 4
ATOM 2018 C CA . CYS A 1 17 ? -1.783 -2.855 0.503 1.00 71.32 17 CYS A CA 4
ATOM 2019 C C . CYS A 1 17 ? -1.528 -3.310 1.937 1.00 0.02 17 CYS A C 4
ATOM 2020 O O . CYS A 1 17 ? -1.601 -2.516 2.875 1.00 42.51 17 CYS A O 4
ATOM 2027 N N . LYS A 1 18 ? -1.229 -4.595 2.100 1.00 63.43 18 LYS A N 4
ATOM 2028 C CA . LYS A 1 18 ? -0.961 -5.157 3.419 1.00 33.10 18 LYS A CA 4
ATOM 2029 C C . LYS A 1 18 ? 0.078 -4.327 4.163 1.00 45.33 18 LYS A C 4
ATOM 2030 O O . LYS A 1 18 ? 1.058 -3.853 3.588 1.00 61.34 18 LYS A O 4
ATOM 2049 N N . PRO A 1 19 ? -0.136 -4.146 5.475 1.00 0.13 19 PRO A N 4
ATOM 2050 C CA . PRO A 1 19 ? 0.773 -3.374 6.328 1.00 31.24 19 PRO A CA 4
ATOM 2051 C C . PRO A 1 19 ? 2.106 -4.083 6.544 1.00 31.21 19 PRO A C 4
ATOM 2052 O O . PRO A 1 19 ? 2.276 -5.255 6.207 1.00 31.22 19 PRO A O 4
ATOM 2063 N N . PRO A 1 20 ? 3.076 -3.357 7.119 1.00 64.52 20 PRO A N 4
ATOM 2064 C CA . PRO A 1 20 ? 2.887 -1.961 7.523 1.00 13.02 20 PRO A CA 4
ATOM 2065 C C . PRO A 1 20 ? 2.759 -1.023 6.327 1.00 12.50 20 PRO A C 4
ATOM 2066 O O . PRO A 1 20 ? 2.451 0.159 6.483 1.00 73.52 20 PRO A O 4
ATOM 2077 N N . LEU A 1 21 ? 2.997 -1.557 5.134 1.00 0.14 21 LEU A N 4
ATOM 2078 C CA . LEU A 1 21 ? 2.908 -0.768 3.911 1.00 54.12 21 LEU A CA 4
ATOM 2079 C C . LEU A 1 21 ? 1.666 0.118 3.924 1.00 72.31 21 LEU A C 4
ATOM 2080 O O . LEU A 1 21 ? 0.592 -0.306 4.349 1.00 13.05 21 LEU A O 4
ATOM 2096 N N . LYS A 1 22 ? 1.822 1.351 3.453 1.00 13.54 22 LYS A N 4
ATOM 2097 C CA . LYS A 1 22 ? 0.713 2.297 3.407 1.00 71.35 22 LYS A CA 4
ATOM 2098 C C . LYS A 1 22 ? 0.503 2.819 1.989 1.00 71.12 22 LYS A C 4
ATOM 2099 O O . LYS A 1 22 ? 1.412 2.778 1.159 1.00 25.14 22 LYS A O 4
ATOM 2118 N N . CYS A 1 23 ? -0.701 3.313 1.717 1.00 42.05 23 CYS A N 4
ATOM 2119 C CA . CYS A 1 23 ? -1.031 3.845 0.401 1.00 62.12 23 CYS A CA 4
ATOM 2120 C C . CYS A 1 23 ? -0.906 5.366 0.381 1.00 63.31 23 CYS A C 4
ATOM 2121 O O . CYS A 1 23 ? -1.154 6.032 1.386 1.00 21.32 23 CYS A O 4
ATOM 2128 N N . ASN A 1 24 ? -0.521 5.908 -0.770 1.00 1.24 24 ASN A N 4
ATOM 2129 C CA . ASN A 1 24 ? -0.363 7.350 -0.920 1.00 33.50 24 ASN A CA 4
ATOM 2130 C C . ASN A 1 24 ? -1.083 7.848 -2.170 1.00 43.24 24 ASN A C 4
ATOM 2131 O O . ASN A 1 24 ? -1.864 7.120 -2.782 1.00 12.04 24 ASN A O 4
ATOM 2142 N N . LYS A 1 25 ? -0.813 9.094 -2.544 1.00 21.30 25 LYS A N 4
ATOM 2143 C CA . LYS A 1 25 ? -1.431 9.690 -3.722 1.00 42.44 25 LYS A CA 4
ATOM 2144 C C . LYS A 1 25 ? -1.158 8.850 -4.965 1.00 13.13 25 LYS A C 4
ATOM 2145 O O . LYS A 1 25 ? -1.921 8.886 -5.930 1.00 11.34 25 LYS A O 4
ATOM 2164 N N . ALA A 1 26 ? -0.066 8.093 -4.934 1.00 11.43 26 ALA A N 4
ATOM 2165 C CA . ALA A 1 26 ? 0.304 7.240 -6.057 1.00 43.45 26 ALA A CA 4
ATOM 2166 C C . ALA A 1 26 ? -0.461 5.923 -6.022 1.00 11.02 26 ALA A C 4
ATOM 2167 O O . ALA A 1 26 ? -0.142 4.990 -6.759 1.00 5.14 26 ALA A O 4
ATOM 2174 N N . GLN A 1 27 ? -1.471 5.853 -5.159 1.00 74.51 27 GLN A N 4
ATOM 2175 C CA . GLN A 1 27 ? -2.280 4.647 -5.029 1.00 45.13 27 GLN A CA 4
ATOM 2176 C C . GLN A 1 27 ? -1.417 3.396 -5.152 1.00 1.33 27 GLN A C 4
ATOM 2177 O O . GLN A 1 27 ? -1.723 2.493 -5.932 1.00 44.32 27 GLN A O 4
ATOM 2191 N N . ILE A 1 28 ? -0.338 3.349 -4.377 1.00 72.41 28 ILE A N 4
ATOM 2192 C CA . ILE A 1 28 ? 0.569 2.207 -4.401 1.00 40.51 28 ILE A CA 4
ATOM 2193 C C . ILE A 1 28 ? 1.020 1.836 -2.992 1.00 11.22 28 ILE A C 4
ATOM 2194 O O . ILE A 1 28 ? 0.760 2.563 -2.032 1.00 31.14 28 ILE A O 4
ATOM 2210 N N . CYS A 1 29 ? 1.700 0.701 -2.875 1.00 32.15 29 CYS A N 4
ATOM 2211 C CA . CYS A 1 29 ? 2.189 0.232 -1.584 1.00 23.40 29 CYS A CA 4
ATOM 2212 C C . CYS A 1 29 ? 3.590 0.769 -1.305 1.00 14.41 29 CYS A C 4
ATOM 2213 O O . CYS A 1 29 ? 4.531 0.497 -2.050 1.00 72.44 29 CYS A O 4
ATOM 2220 N N . VAL A 1 30 ? 3.719 1.535 -0.227 1.00 40.04 30 VAL A N 4
ATOM 2221 C CA . VAL A 1 30 ? 5.004 2.112 0.152 1.00 21.21 30 VAL A CA 4
ATOM 2222 C C . VAL A 1 30 ? 5.139 2.203 1.668 1.00 62.42 30 VAL A C 4
ATOM 2223 O O . VAL A 1 30 ? 4.330 2.845 2.337 1.00 21.45 30 VAL A O 4
ATOM 2236 N N . ASP A 1 31 ? 6.170 1.557 2.204 1.00 20.33 31 ASP A N 4
ATOM 2237 C CA . ASP A 1 31 ? 6.413 1.566 3.641 1.00 5.40 31 ASP A CA 4
ATOM 2238 C C . ASP A 1 31 ? 6.390 2.990 4.188 1.00 63.22 31 ASP A C 4
ATOM 2239 O O . ASP A 1 31 ? 6.736 3.951 3.499 1.00 12.04 31 ASP A O 4
ATOM 2248 N N . PRO A 1 32 ? 5.973 3.132 5.455 1.00 61.42 32 PRO A N 4
ATOM 2249 C CA . PRO A 1 32 ? 5.894 4.435 6.120 1.00 3.53 32 PRO A CA 4
ATOM 2250 C C . PRO A 1 32 ? 7.272 5.025 6.405 1.00 0.45 32 PRO A C 4
ATOM 2251 O O . PRO A 1 32 ? 7.443 6.243 6.427 1.00 12.13 32 PRO A O 4
ATOM 2262 N N . ASN A 1 33 ? 8.250 4.152 6.622 1.00 53.33 33 ASN A N 4
ATOM 2263 C CA . ASN A 1 33 ? 9.613 4.588 6.905 1.00 11.21 33 ASN A CA 4
ATOM 2264 C C . ASN A 1 33 ? 10.218 5.299 5.699 1.00 62.22 33 ASN A C 4
ATOM 2265 O O . ASN A 1 33 ? 11.118 6.128 5.840 1.00 74.45 33 ASN A O 4
ATOM 2276 N N . LYS A 1 34 ? 9.719 4.971 4.512 1.00 12.03 34 LYS A N 4
ATOM 2277 C CA . LYS A 1 34 ? 10.208 5.578 3.281 1.00 32.34 34 LYS A CA 4
ATOM 2278 C C . LYS A 1 34 ? 10.184 7.100 3.377 1.00 13.44 34 LYS A C 4
ATOM 2279 O O . LYS A 1 34 ? 11.026 7.782 2.794 1.00 34.41 34 LYS A O 4
ATOM 2298 N N . GLY A 1 35 ? 9.215 7.627 4.120 1.00 35.24 35 GLY A N 4
ATOM 2299 C CA . GLY A 1 35 ? 9.101 9.064 4.281 1.00 60.32 35 GLY A CA 4
ATOM 2300 C C . GLY A 1 35 ? 8.246 9.702 3.203 1.00 3.21 35 GLY A C 4
ATOM 2301 O O . GLY A 1 35 ? 8.507 10.829 2.781 1.00 31.33 35 GLY A O 4
ATOM 2305 N N . TRP A 1 36 ? 7.224 8.981 2.758 1.00 0.21 36 TRP A N 4
ATOM 2306 C CA . TRP A 1 36 ? 6.329 9.484 1.722 1.00 32.12 36 TRP A CA 4
ATOM 2307 C C . TRP A 1 36 ? 5.389 10.545 2.282 1.00 71.13 36 TRP A C 4
ATOM 2308 O O . TRP A 1 36 ? 4.942 10.452 3.425 1.00 43.43 36 TRP A O 4
ATOM 2329 N N . ASP A 1 1 ? -14.272 -8.567 -2.307 1.00 33.35 1 ASP A N 5
ATOM 2330 C CA . ASP A 1 1 ? -13.029 -7.864 -2.014 1.00 72.34 1 ASP A CA 5
ATOM 2331 C C . ASP A 1 1 ? -11.844 -8.554 -2.680 1.00 20.31 1 ASP A C 5
ATOM 2332 O O . ASP A 1 1 ? -11.909 -9.738 -3.015 1.00 34.14 1 ASP A O 5
ATOM 2341 N N . PHE A 1 2 ? -10.761 -7.808 -2.872 1.00 2.20 2 PHE A N 5
ATOM 2342 C CA . PHE A 1 2 ? -9.561 -8.349 -3.499 1.00 60.22 2 PHE A CA 5
ATOM 2343 C C . PHE A 1 2 ? -8.478 -8.620 -2.459 1.00 34.54 2 PHE A C 5
ATOM 2344 O O . PHE A 1 2 ? -8.496 -8.083 -1.352 1.00 13.10 2 PHE A O 5
ATOM 2361 N N . PRO A 1 3 ? -7.510 -9.475 -2.823 1.00 21.23 3 PRO A N 5
ATOM 2362 C CA . PRO A 1 3 ? -6.401 -9.839 -1.937 1.00 11.32 3 PRO A CA 5
ATOM 2363 C C . PRO A 1 3 ? -5.432 -8.682 -1.717 1.00 71.34 3 PRO A C 5
ATOM 2364 O O . PRO A 1 3 ? -5.440 -7.702 -2.463 1.00 40.34 3 PRO A O 5
ATOM 2375 N N . LEU A 1 4 ? -4.597 -8.802 -0.691 1.00 5.10 4 LEU A N 5
ATOM 2376 C CA . LEU A 1 4 ? -3.620 -7.767 -0.374 1.00 43.01 4 LEU A CA 5
ATOM 2377 C C . LEU A 1 4 ? -2.473 -7.774 -1.379 1.00 42.13 4 LEU A C 5
ATOM 2378 O O . LEU A 1 4 ? -2.156 -8.808 -1.966 1.00 2.30 4 LEU A O 5
ATOM 2394 N N . SER A 1 5 ? -1.853 -6.614 -1.570 1.00 43.21 5 SER A N 5
ATOM 2395 C CA . SER A 1 5 ? -0.741 -6.487 -2.505 1.00 53.45 5 SER A CA 5
ATOM 2396 C C . SER A 1 5 ? 0.586 -6.382 -1.760 1.00 42.31 5 SER A C 5
ATOM 2397 O O . SER A 1 5 ? 0.617 -6.165 -0.548 1.00 33.12 5 SER A O 5
ATOM 2405 N N . LYS A 1 6 ? 1.683 -6.537 -2.493 1.00 73.44 6 LYS A N 5
ATOM 2406 C CA . LYS A 1 6 ? 3.015 -6.458 -1.905 1.00 25.44 6 LYS A CA 5
ATOM 2407 C C . LYS A 1 6 ? 3.603 -5.061 -2.073 1.00 53.35 6 LYS A C 5
ATOM 2408 O O . LYS A 1 6 ? 3.000 -4.197 -2.709 1.00 74.44 6 LYS A O 5
ATOM 2427 N N . GLU A 1 7 ? 4.783 -4.847 -1.500 1.00 64.13 7 GLU A N 5
ATOM 2428 C CA . GLU A 1 7 ? 5.452 -3.555 -1.588 1.00 51.44 7 GLU A CA 5
ATOM 2429 C C . GLU A 1 7 ? 5.504 -3.066 -3.033 1.00 54.03 7 GLU A C 5
ATOM 2430 O O . GLU A 1 7 ? 5.681 -3.857 -3.960 1.00 53.33 7 GLU A O 5
ATOM 2442 N N . TYR A 1 8 ? 5.350 -1.760 -3.216 1.00 52.33 8 TYR A N 5
ATOM 2443 C CA . TYR A 1 8 ? 5.376 -1.165 -4.547 1.00 21.32 8 TYR A CA 5
ATOM 2444 C C . TYR A 1 8 ? 4.390 -1.866 -5.476 1.00 32.14 8 TYR A C 5
ATOM 2445 O O . TYR A 1 8 ? 4.773 -2.401 -6.516 1.00 53.51 8 TYR A O 5
ATOM 2463 N N . GLU A 1 9 ? 3.117 -1.857 -5.092 1.00 23.34 9 GLU A N 5
ATOM 2464 C CA . GLU A 1 9 ? 2.074 -2.492 -5.891 1.00 42.41 9 GLU A CA 5
ATOM 2465 C C . GLU A 1 9 ? 0.821 -1.622 -5.940 1.00 41.04 9 GLU A C 5
ATOM 2466 O O . GLU A 1 9 ? 0.572 -0.823 -5.038 1.00 1.34 9 GLU A O 5
ATOM 2478 N N . SER A 1 10 ? 0.039 -1.782 -7.002 1.00 12.03 10 SER A N 5
ATOM 2479 C CA . SER A 1 10 ? -1.186 -1.009 -7.172 1.00 74.41 10 SER A CA 5
ATOM 2480 C C . SER A 1 10 ? -2.063 -1.099 -5.928 1.00 33.44 10 SER A C 5
ATOM 2481 O O . SER A 1 10 ? -2.155 -2.151 -5.294 1.00 72.13 10 SER A O 5
ATOM 2489 N N . CYS A 1 11 ? -2.708 0.011 -5.584 1.00 31.45 11 CYS A N 5
ATOM 2490 C CA . CYS A 1 11 ? -3.579 0.059 -4.416 1.00 40.22 11 CYS A CA 5
ATOM 2491 C C . CYS A 1 11 ? -4.979 0.527 -4.801 1.00 34.21 11 CYS A C 5
ATOM 2492 O O . CYS A 1 11 ? -5.873 0.604 -3.958 1.00 31.20 11 CYS A O 5
ATOM 2499 N N . VAL A 1 12 ? -5.163 0.838 -6.081 1.00 12.30 12 VAL A N 5
ATOM 2500 C CA . VAL A 1 12 ? -6.454 1.297 -6.578 1.00 0.34 12 VAL A CA 5
ATOM 2501 C C . VAL A 1 12 ? -7.592 0.452 -6.015 1.00 40.15 12 VAL A C 5
ATOM 2502 O O . VAL A 1 12 ? -7.757 -0.710 -6.385 1.00 34.13 12 VAL A O 5
ATOM 2515 N N . ARG A 1 13 ? -8.374 1.044 -5.119 1.00 44.33 13 ARG A N 5
ATOM 2516 C CA . ARG A 1 13 ? -9.496 0.346 -4.504 1.00 61.23 13 ARG A CA 5
ATOM 2517 C C . ARG A 1 13 ? -10.287 -0.437 -5.548 1.00 11.33 13 ARG A C 5
ATOM 2518 O O . ARG A 1 13 ? -10.263 -0.130 -6.740 1.00 41.21 13 ARG A O 5
ATOM 2539 N N . PRO A 1 14 ? -11.005 -1.474 -5.091 1.00 1.03 14 PRO A N 5
ATOM 2540 C CA . PRO A 1 14 ? -11.040 -1.849 -3.674 1.00 11.41 14 PRO A CA 5
ATOM 2541 C C . PRO A 1 14 ? -9.715 -2.429 -3.194 1.00 44.03 14 PRO A C 5
ATOM 2542 O O . PRO A 1 14 ? -9.534 -2.687 -2.004 1.00 24.20 14 PRO A O 5
ATOM 2553 N N . ARG A 1 15 ? -8.791 -2.633 -4.128 1.00 43.33 15 ARG A N 5
ATOM 2554 C CA . ARG A 1 15 ? -7.481 -3.183 -3.799 1.00 31.33 15 ARG A CA 5
ATOM 2555 C C . ARG A 1 15 ? -6.909 -2.517 -2.552 1.00 2.54 15 ARG A C 5
ATOM 2556 O O . ARG A 1 15 ? -7.292 -1.403 -2.198 1.00 42.25 15 ARG A O 5
ATOM 2577 N N . LYS A 1 16 ? -5.989 -3.209 -1.886 1.00 32.40 16 LYS A N 5
ATOM 2578 C CA . LYS A 1 16 ? -5.363 -2.687 -0.679 1.00 42.23 16 LYS A CA 5
ATOM 2579 C C . LYS A 1 16 ? -3.917 -3.161 -0.566 1.00 13.43 16 LYS A C 5
ATOM 2580 O O . LYS A 1 16 ? -3.505 -4.096 -1.254 1.00 44.22 16 LYS A O 5
ATOM 2599 N N . CYS A 1 17 ? -3.153 -2.512 0.306 1.00 23.42 17 CYS A N 5
ATOM 2600 C CA . CYS A 1 17 ? -1.754 -2.869 0.510 1.00 32.32 17 CYS A CA 5
ATOM 2601 C C . CYS A 1 17 ? -1.517 -3.350 1.939 1.00 21.32 17 CYS A C 5
ATOM 2602 O O . CYS A 1 17 ? -1.642 -2.582 2.892 1.00 5.55 17 CYS A O 5
ATOM 2609 N N . LYS A 1 18 ? -1.174 -4.626 2.077 1.00 2.35 18 LYS A N 5
ATOM 2610 C CA . LYS A 1 18 ? -0.919 -5.212 3.389 1.00 40.05 18 LYS A CA 5
ATOM 2611 C C . LYS A 1 18 ? 0.076 -4.365 4.178 1.00 13.24 18 LYS A C 5
ATOM 2612 O O . LYS A 1 18 ? 1.058 -3.855 3.639 1.00 33.20 18 LYS A O 5
ATOM 2631 N N . PRO A 1 19 ? -0.183 -4.213 5.485 1.00 1.40 19 PRO A N 5
ATOM 2632 C CA . PRO A 1 19 ? 0.679 -3.430 6.376 1.00 21.42 19 PRO A CA 5
ATOM 2633 C C . PRO A 1 19 ? 2.025 -4.105 6.620 1.00 2.33 19 PRO A C 5
ATOM 2634 O O . PRO A 1 19 ? 2.236 -5.267 6.273 1.00 22.32 19 PRO A O 5
ATOM 2645 N N . PRO A 1 20 ? 2.958 -3.361 7.232 1.00 0.43 20 PRO A N 5
ATOM 2646 C CA . PRO A 1 20 ? 2.718 -1.977 7.650 1.00 40.43 20 PRO A CA 5
ATOM 2647 C C . PRO A 1 20 ? 2.598 -1.026 6.464 1.00 22.33 20 PRO A C 5
ATOM 2648 O O . PRO A 1 20 ? 2.248 0.143 6.626 1.00 53.03 20 PRO A O 5
ATOM 2659 N N . LEU A 1 21 ? 2.889 -1.535 5.272 1.00 63.53 21 LEU A N 5
ATOM 2660 C CA . LEU A 1 21 ? 2.814 -0.730 4.057 1.00 20.15 21 LEU A CA 5
ATOM 2661 C C . LEU A 1 21 ? 1.538 0.104 4.036 1.00 13.11 21 LEU A C 5
ATOM 2662 O O . LEU A 1 21 ? 0.469 -0.365 4.427 1.00 33.52 21 LEU A O 5
ATOM 2678 N N . LYS A 1 22 ? 1.655 1.344 3.573 1.00 41.34 22 LYS A N 5
ATOM 2679 C CA . LYS A 1 22 ? 0.511 2.245 3.497 1.00 24.42 22 LYS A CA 5
ATOM 2680 C C . LYS A 1 22 ? 0.341 2.788 2.082 1.00 15.43 22 LYS A C 5
ATOM 2681 O O . LYS A 1 22 ? 1.303 2.869 1.317 1.00 55.13 22 LYS A O 5
ATOM 2700 N N . CYS A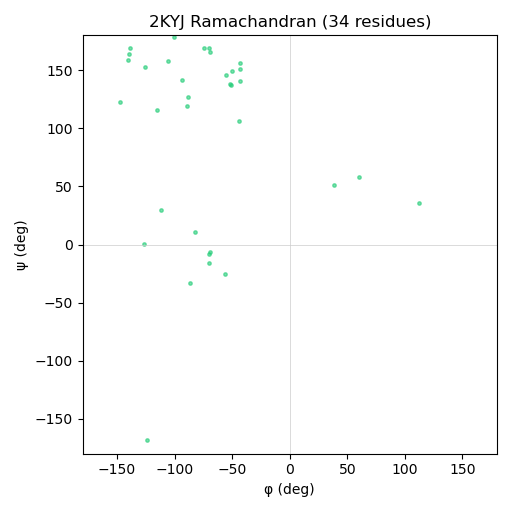 1 23 ? -0.888 3.160 1.740 1.00 74.13 23 CYS A N 5
ATOM 2701 C CA . CYS A 1 23 ? -1.185 3.697 0.417 1.00 64.12 23 CYS A CA 5
ATOM 2702 C C . CYS A 1 23 ? -1.160 5.223 0.432 1.00 54.42 23 CYS A C 5
ATOM 2703 O O . CYS A 1 23 ? -1.601 5.851 1.393 1.00 72.14 23 CYS A O 5
ATOM 2710 N N . ASN A 1 24 ? -0.641 5.811 -0.642 1.00 11.40 24 ASN A N 5
ATOM 2711 C CA . ASN A 1 24 ? -0.559 7.264 -0.752 1.00 31.45 24 ASN A CA 5
ATOM 2712 C C . ASN A 1 24 ? -1.264 7.753 -2.013 1.00 12.31 24 ASN A C 5
ATOM 2713 O O . ASN A 1 24 ? -1.986 7.000 -2.668 1.00 45.33 24 ASN A O 5
ATOM 2724 N N . LYS A 1 25 ? -1.052 9.021 -2.349 1.00 5.20 25 LYS A N 5
ATOM 2725 C CA . LYS A 1 25 ? -1.664 9.614 -3.531 1.00 35.24 25 LYS A CA 5
ATOM 2726 C C . LYS A 1 25 ? -1.304 8.822 -4.785 1.00 55.31 25 LYS A C 5
ATOM 2727 O O . LYS A 1 25 ? -2.025 8.859 -5.782 1.00 25.10 25 LYS A O 5
ATOM 2746 N N . ALA A 1 26 ? -0.186 8.107 -4.726 1.00 61.12 26 ALA A N 5
ATOM 2747 C CA . ALA A 1 26 ? 0.268 7.304 -5.856 1.00 1.35 26 ALA A CA 5
ATOM 2748 C C . ALA A 1 26 ? -0.441 5.954 -5.889 1.00 2.00 26 ALA A C 5
ATOM 2749 O O . ALA A 1 26 ? -0.046 5.055 -6.630 1.00 2.04 26 ALA A O 5
ATOM 2756 N N . GLN A 1 27 ? -1.487 5.820 -5.081 1.00 13.10 27 GLN A N 5
ATOM 2757 C CA . GLN A 1 27 ? -2.249 4.579 -5.017 1.00 32.42 27 GLN A CA 5
ATOM 2758 C C . GLN A 1 27 ? -1.328 3.368 -5.128 1.00 61.14 27 GLN A C 5
ATOM 2759 O O . GLN A 1 27 ? -1.561 2.471 -5.938 1.00 44.02 27 GLN A O 5
ATOM 2773 N N . ILE A 1 28 ? -0.283 3.351 -4.309 1.00 64.54 28 ILE A N 5
ATOM 2774 C CA . ILE A 1 28 ? 0.674 2.251 -4.315 1.00 1.25 28 ILE A CA 5
ATOM 2775 C C . ILE A 1 28 ? 1.088 1.874 -2.896 1.00 52.12 28 ILE A C 5
ATOM 2776 O O . ILE A 1 28 ? 0.777 2.584 -1.938 1.00 54.11 28 ILE A O 5
ATOM 2792 N N . CYS A 1 29 ? 1.793 0.756 -2.767 1.00 32.34 29 CYS A N 5
ATOM 2793 C CA . CYS A 1 29 ? 2.251 0.285 -1.467 1.00 63.11 29 CYS A CA 5
ATOM 2794 C C . CYS A 1 29 ? 3.626 0.859 -1.134 1.00 11.33 29 CYS A C 5
ATOM 2795 O O . CYS A 1 29 ? 4.599 0.623 -1.849 1.00 51.05 29 CYS A O 5
ATOM 2802 N N . VAL A 1 30 ? 3.697 1.614 -0.042 1.00 51.11 30 VAL A N 5
ATOM 2803 C CA . VAL A 1 30 ? 4.951 2.222 0.387 1.00 55.01 30 VAL A CA 5
ATOM 2804 C C . VAL A 1 30 ? 5.029 2.304 1.907 1.00 63.31 30 VAL A C 5
ATOM 2805 O O . VAL A 1 30 ? 4.164 2.894 2.553 1.00 20.12 30 VAL A O 5
ATOM 2818 N N . ASP A 1 31 ? 6.074 1.707 2.472 1.00 44.52 31 ASP A N 5
ATOM 2819 C CA . ASP A 1 31 ? 6.268 1.714 3.918 1.00 21.45 31 ASP A CA 5
ATOM 2820 C C . ASP A 1 31 ? 6.136 3.126 4.477 1.00 13.32 31 ASP A C 5
ATOM 2821 O O . ASP A 1 31 ? 6.446 4.115 3.813 1.00 42.34 31 ASP A O 5
ATOM 2830 N N . PRO A 1 32 ? 5.663 3.225 5.729 1.00 40.11 32 PRO A N 5
ATOM 2831 C CA . PRO A 1 32 ? 5.477 4.512 6.405 1.00 42.34 32 PRO A CA 5
ATOM 2832 C C . PRO A 1 32 ? 6.803 5.182 6.750 1.00 74.54 32 PRO A C 5
ATOM 2833 O O . PRO A 1 32 ? 6.850 6.377 7.035 1.00 53.32 32 PRO A O 5
ATOM 2844 N N . ASN A 1 33 ? 7.881 4.404 6.718 1.00 1.24 33 ASN A N 5
ATOM 2845 C CA . ASN A 1 33 ? 9.208 4.922 7.028 1.00 34.12 33 ASN A CA 5
ATOM 2846 C C . ASN A 1 33 ? 10.085 4.949 5.780 1.00 74.31 33 ASN A C 5
ATOM 2847 O O . ASN A 1 33 ? 11.308 4.831 5.864 1.00 71.14 33 ASN A O 5
ATOM 2858 N N . LYS A 1 34 ? 9.452 5.105 4.622 1.00 63.44 34 LYS A N 5
ATOM 2859 C CA . LYS A 1 34 ? 10.174 5.150 3.355 1.00 13.30 34 LYS A CA 5
ATOM 2860 C C . LYS A 1 34 ? 10.700 6.555 3.077 1.00 5.54 34 LYS A C 5
ATOM 2861 O O . LYS A 1 34 ? 11.825 6.725 2.610 1.00 31.11 34 LYS A O 5
ATOM 2880 N N . GLY A 1 35 ? 9.879 7.558 3.371 1.00 13.03 35 GLY A N 5
ATOM 2881 C CA . GLY A 1 35 ? 10.280 8.935 3.147 1.00 11.12 35 GLY A CA 5
ATOM 2882 C C . GLY A 1 35 ? 9.149 9.788 2.608 1.00 61.24 35 GLY A C 5
ATOM 2883 O O . GLY A 1 35 ? 9.159 11.009 2.758 1.00 52.33 35 GLY A O 5
ATOM 2887 N N . TRP A 1 36 ? 8.174 9.144 1.976 1.00 45.33 36 TRP A N 5
ATOM 2888 C CA . TRP A 1 36 ? 7.032 9.853 1.411 1.00 21.50 36 TRP A CA 5
ATOM 2889 C C . TRP A 1 36 ? 6.304 10.656 2.483 1.00 1.34 36 TRP A C 5
ATOM 2890 O O . TRP A 1 36 ? 5.439 11.477 2.178 1.00 41.54 36 TRP A O 5
ATOM 2911 N N . ASP A 1 1 ? -14.089 -8.054 -2.034 1.00 52.51 1 ASP A N 6
ATOM 2912 C CA . ASP A 1 1 ? -12.874 -7.248 -2.032 1.00 11.10 1 ASP A CA 6
ATOM 2913 C C . ASP A 1 1 ? -11.713 -8.016 -2.654 1.00 72.14 1 ASP A C 6
ATOM 2914 O O . ASP A 1 1 ? -11.777 -9.234 -2.819 1.00 20.52 1 ASP A O 6
ATOM 2923 N N . PHE A 1 2 ? -10.651 -7.294 -3.000 1.00 1.42 2 PHE A N 6
ATOM 2924 C CA . PHE A 1 2 ? -9.475 -7.907 -3.607 1.00 4.23 2 PHE A CA 6
ATOM 2925 C C . PHE A 1 2 ? -8.428 -8.243 -2.547 1.00 54.33 2 PHE A C 6
ATOM 2926 O O . PHE A 1 2 ? -8.434 -7.703 -1.441 1.00 41.44 2 PHE A O 6
ATOM 2943 N N . PRO A 1 3 ? -7.510 -9.156 -2.893 1.00 44.14 3 PRO A N 6
ATOM 2944 C CA . PRO A 1 3 ? -6.439 -9.584 -1.987 1.00 13.12 3 PRO A CA 6
ATOM 2945 C C . PRO A 1 3 ? -5.405 -8.489 -1.752 1.00 53.02 3 PRO A C 6
ATOM 2946 O O . PRO A 1 3 ? -5.339 -7.513 -2.501 1.00 0.10 3 PRO A O 6
ATOM 2957 N N . LEU A 1 4 ? -4.599 -8.655 -0.710 1.00 21.14 4 LEU A N 6
ATOM 2958 C CA . LEU A 1 4 ? -3.566 -7.681 -0.377 1.00 12.02 4 LEU A CA 6
ATOM 2959 C C . LEU A 1 4 ? -2.433 -7.718 -1.396 1.00 21.41 4 LEU A C 6
ATOM 2960 O O . LEU A 1 4 ? -2.162 -8.757 -2.000 1.00 44.25 4 LEU A O 6
ATOM 2976 N N . SER A 1 5 ? -1.773 -6.580 -1.583 1.00 0.42 5 SER A N 6
ATOM 2977 C CA . SER A 1 5 ? -0.669 -6.482 -2.531 1.00 1.44 5 SER A CA 6
ATOM 2978 C C . SER A 1 5 ? 0.665 -6.361 -1.800 1.00 20.10 5 SER A C 6
ATOM 2979 O O . SER A 1 5 ? 0.707 -6.095 -0.598 1.00 75.33 5 SER A O 6
ATOM 2987 N N . LYS A 1 6 ? 1.755 -6.558 -2.535 1.00 11.35 6 LYS A N 6
ATOM 2988 C CA . LYS A 1 6 ? 3.091 -6.470 -1.961 1.00 24.41 6 LYS A CA 6
ATOM 2989 C C . LYS A 1 6 ? 3.651 -5.058 -2.097 1.00 31.21 6 LYS A C 6
ATOM 2990 O O . LYS A 1 6 ? 3.037 -4.197 -2.725 1.00 35.50 6 LYS A O 6
ATOM 3009 N N . GLU A 1 7 ? 4.819 -4.830 -1.507 1.00 24.30 7 GLU A N 6
ATOM 3010 C CA . GLU A 1 7 ? 5.461 -3.522 -1.564 1.00 73.15 7 GLU A CA 6
ATOM 3011 C C . GLU A 1 7 ? 5.566 -3.030 -3.005 1.00 51.31 7 GLU A C 6
ATOM 3012 O O . GLU A 1 7 ? 5.883 -3.798 -3.913 1.00 52.12 7 GLU A O 6
ATOM 3024 N N . TYR A 1 8 ? 5.295 -1.745 -3.206 1.00 33.45 8 TYR A N 6
ATOM 3025 C CA . TYR A 1 8 ? 5.356 -1.151 -4.537 1.00 53.31 8 TYR A CA 6
ATOM 3026 C C . TYR A 1 8 ? 4.380 -1.840 -5.486 1.00 22.40 8 TYR A C 6
ATOM 3027 O O . TYR A 1 8 ? 4.771 -2.326 -6.547 1.00 33.32 8 TYR A O 6
ATOM 3045 N N . GLU A 1 9 ? 3.111 -1.878 -5.096 1.00 52.51 9 GLU A N 6
ATOM 3046 C CA . GLU A 1 9 ? 2.080 -2.507 -5.912 1.00 15.05 9 GLU A CA 6
ATOM 3047 C C . GLU A 1 9 ? 0.818 -1.649 -5.954 1.00 74.13 9 GLU A C 6
ATOM 3048 O O . GLU A 1 9 ? 0.561 -0.860 -5.044 1.00 21.40 9 GLU A O 6
ATOM 3060 N N . SER A 1 10 ? 0.036 -1.808 -7.017 1.00 11.12 10 SER A N 6
ATOM 3061 C CA . SER A 1 10 ? -1.195 -1.045 -7.181 1.00 1.44 10 SER A CA 6
ATOM 3062 C C . SER A 1 10 ? -2.070 -1.150 -5.935 1.00 2.44 10 SER A C 6
ATOM 3063 O O . SER A 1 10 ? -2.156 -2.208 -5.310 1.00 2.41 10 SER A O 6
ATOM 3071 N N . CYS A 1 11 ? -2.718 -0.046 -5.579 1.00 32.21 11 CYS A N 6
ATOM 3072 C CA . CYS A 1 11 ? -3.586 -0.011 -4.408 1.00 31.33 11 CYS A CA 6
ATOM 3073 C C . CYS A 1 11 ? -4.989 0.453 -4.785 1.00 34.44 11 CYS A C 6
ATOM 3074 O O . CYS A 1 11 ? -5.881 0.518 -3.939 1.00 35.24 11 CYS A O 6
ATOM 3081 N N . VAL A 1 12 ? -5.178 0.772 -6.062 1.00 0.21 12 VAL A N 6
ATOM 3082 C CA . VAL A 1 12 ? -6.473 1.229 -6.551 1.00 33.41 12 VAL A CA 6
ATOM 3083 C C . VAL A 1 12 ? -7.605 0.377 -5.990 1.00 2.15 12 VAL A C 6
ATOM 3084 O O . VAL A 1 12 ? -7.761 -0.787 -6.357 1.00 34.45 12 VAL A O 6
ATOM 3097 N N . ARG A 1 13 ? -8.393 0.965 -5.095 1.00 13.13 13 ARG A N 6
ATOM 3098 C CA . ARG A 1 13 ? -9.511 0.259 -4.481 1.00 40.31 13 ARG A CA 6
ATOM 3099 C C . ARG A 1 13 ? -10.297 -0.529 -5.524 1.00 60.51 13 ARG A C 6
ATOM 3100 O O . ARG A 1 13 ? -10.273 -0.222 -6.717 1.00 0.00 13 ARG A O 6
ATOM 3121 N N . PRO A 1 14 ? -11.009 -1.569 -5.068 1.00 2.13 14 PRO A N 6
ATOM 3122 C CA . PRO A 1 14 ? -11.044 -1.944 -3.651 1.00 15.32 14 PRO A CA 6
ATOM 3123 C C . PRO A 1 14 ? -9.716 -2.517 -3.170 1.00 51.04 14 PRO A C 6
ATOM 3124 O O . PRO A 1 14 ? -9.532 -2.768 -1.978 1.00 52.14 14 PRO A O 6
ATOM 3135 N N . ARG A 1 15 ? -8.792 -2.722 -4.103 1.00 41.25 15 ARG A N 6
ATOM 3136 C CA . ARG A 1 15 ? -7.480 -3.265 -3.773 1.00 61.41 15 ARG A CA 6
ATOM 3137 C C . ARG A 1 15 ? -6.908 -2.589 -2.530 1.00 25.22 15 ARG A C 6
ATOM 3138 O O . ARG A 1 15 ? -7.295 -1.474 -2.183 1.00 54.42 15 ARG A O 6
ATOM 3159 N N . LYS A 1 16 ? -5.985 -3.274 -1.863 1.00 63.41 16 LYS A N 6
ATOM 3160 C CA . LYS A 1 16 ? -5.358 -2.741 -0.660 1.00 5.33 16 LYS A CA 6
ATOM 3161 C C . LYS A 1 16 ? -3.911 -3.210 -0.547 1.00 41.52 16 LYS A C 6
ATOM 3162 O O . LYS A 1 16 ? -3.493 -4.140 -1.236 1.00 33.31 16 LYS A O 6
ATOM 3181 N N . CYS A 1 17 ? -3.150 -2.561 0.329 1.00 74.11 17 CYS A N 6
ATOM 3182 C CA . CYS A 1 17 ? -1.750 -2.911 0.533 1.00 12.15 17 CYS A CA 6
ATOM 3183 C C . CYS A 1 17 ? -1.511 -3.385 1.964 1.00 0.34 17 CYS A C 6
ATOM 3184 O O . CYS A 1 17 ? -1.638 -2.613 2.915 1.00 2.24 17 CYS A O 6
ATOM 3191 N N . LYS A 1 18 ? -1.165 -4.660 2.109 1.00 25.11 18 LYS A N 6
ATOM 3192 C CA . LYS A 1 18 ? -0.907 -5.238 3.423 1.00 23.31 18 LYS A CA 6
ATOM 3193 C C . LYS A 1 18 ? 0.084 -4.384 4.208 1.00 60.41 18 LYS A C 6
ATOM 3194 O O . LYS A 1 18 ? 1.063 -3.870 3.666 1.00 64.21 18 LYS A O 6
ATOM 3213 N N . PRO A 1 19 ? -0.173 -4.229 5.515 1.00 33.54 19 PRO A N 6
ATOM 3214 C CA . PRO A 1 19 ? 0.686 -3.440 6.402 1.00 2.34 19 PRO A CA 6
ATOM 3215 C C . PRO A 1 19 ? 2.035 -4.107 6.648 1.00 72.32 19 PRO A C 6
ATOM 3216 O O . PRO A 1 19 ? 2.251 -5.269 6.304 1.00 64.34 19 PRO A O 6
ATOM 3227 N N . PRO A 1 20 ? 2.965 -3.355 7.256 1.00 22.24 20 PRO A N 6
ATOM 3228 C CA . PRO A 1 20 ? 2.719 -1.971 7.669 1.00 24.40 20 PRO A CA 6
ATOM 3229 C C . PRO A 1 20 ? 2.593 -1.025 6.479 1.00 0.23 20 PRO A C 6
ATOM 3230 O O . PRO A 1 20 ? 2.237 0.144 6.638 1.00 23.30 20 PRO A O 6
ATOM 3241 N N . LEU A 1 21 ? 2.886 -1.537 5.289 1.00 53.35 21 LEU A N 6
ATOM 3242 C CA . LEU A 1 21 ? 2.804 -0.737 4.071 1.00 40.41 21 LEU A CA 6
ATOM 3243 C C . LEU A 1 21 ? 1.525 0.092 4.049 1.00 14.25 21 LEU A C 6
ATOM 3244 O O . LEU A 1 21 ? 0.458 -0.381 4.442 1.00 2.24 21 LEU A O 6
ATOM 3260 N N . LYS A 1 22 ? 1.636 1.331 3.584 1.00 60.42 22 LYS A N 6
ATOM 3261 C CA . LYS A 1 22 ? 0.488 2.226 3.506 1.00 14.11 22 LYS A CA 6
ATOM 3262 C C . LYS A 1 22 ? 0.317 2.770 2.090 1.00 12.35 22 LYS A C 6
ATOM 3263 O O . LYS A 1 22 ? 1.282 2.876 1.334 1.00 4.21 22 LYS A O 6
ATOM 3282 N N . CYS A 1 23 ? -0.918 3.114 1.739 1.00 13.04 23 CYS A N 6
ATOM 3283 C CA . CYS A 1 23 ? -1.216 3.647 0.415 1.00 2.15 23 CYS A CA 6
ATOM 3284 C C . CYS A 1 23 ? -1.210 5.173 0.430 1.00 13.02 23 CYS A C 6
ATOM 3285 O O . CYS A 1 23 ? -1.661 5.796 1.389 1.00 11.40 23 CYS A O 6
ATOM 3292 N N . ASN A 1 24 ? -0.695 5.767 -0.642 1.00 40.02 24 ASN A N 6
ATOM 3293 C CA . ASN A 1 24 ? -0.630 7.220 -0.752 1.00 63.33 24 ASN A CA 6
ATOM 3294 C C . ASN A 1 24 ? -1.338 7.701 -2.014 1.00 54.14 24 ASN A C 6
ATOM 3295 O O . ASN A 1 24 ? -2.049 6.940 -2.670 1.00 63.22 24 ASN A O 6
ATOM 3306 N N . LYS A 1 25 ? -1.140 8.972 -2.350 1.00 11.42 25 LYS A N 6
ATOM 3307 C CA . LYS A 1 25 ? -1.759 9.557 -3.534 1.00 45.13 25 LYS A CA 6
ATOM 3308 C C . LYS A 1 25 ? -1.386 8.770 -4.787 1.00 2.42 25 LYS A C 6
ATOM 3309 O O . LYS A 1 25 ? -2.105 8.799 -5.785 1.00 40.25 25 LYS A O 6
ATOM 3328 N N . ALA A 1 26 ? -0.260 8.067 -4.725 1.00 32.24 26 ALA A N 6
ATOM 3329 C CA . ALA A 1 26 ? 0.204 7.269 -5.854 1.00 41.51 26 ALA A CA 6
ATOM 3330 C C . ALA A 1 26 ? -0.490 5.911 -5.889 1.00 53.32 26 ALA A C 6
ATOM 3331 O O . ALA A 1 26 ? -0.083 5.016 -6.628 1.00 32.40 26 ALA A O 6
ATOM 3338 N N . GLN A 1 27 ? -1.537 5.766 -5.084 1.00 72.12 27 GLN A N 6
ATOM 3339 C CA . GLN A 1 27 ? -2.286 4.517 -5.023 1.00 31.15 27 GLN A CA 6
ATOM 3340 C C . GLN A 1 27 ? -1.351 3.316 -5.130 1.00 52.14 27 GLN A C 6
ATOM 3341 O O . GLN A 1 27 ? -1.573 2.415 -5.939 1.00 11.33 27 GLN A O 6
ATOM 3355 N N . ILE A 1 28 ? -0.305 3.312 -4.310 1.00 12.30 28 ILE A N 6
ATOM 3356 C CA . ILE A 1 28 ? 0.662 2.222 -4.313 1.00 4.23 28 ILE A CA 6
ATOM 3357 C C . ILE A 1 28 ? 1.077 1.85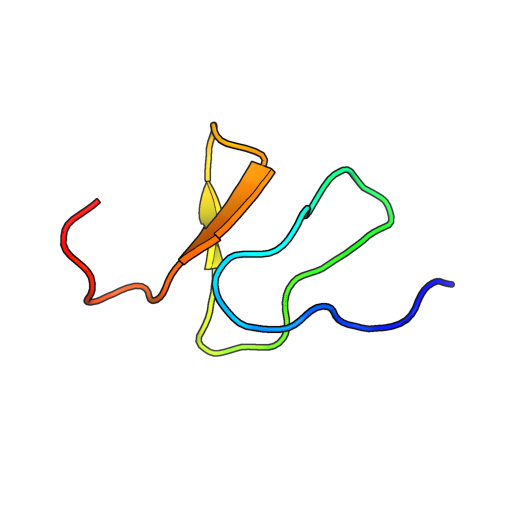1 -2.893 1.00 54.11 28 ILE A C 6
ATOM 3358 O O . ILE A 1 28 ? 0.763 2.561 -1.937 1.00 40.05 28 ILE A O 6
ATOM 3374 N N . CYS A 1 29 ? 1.787 0.735 -2.762 1.00 54.23 29 CYS A N 6
ATOM 3375 C CA . CYS A 1 29 ? 2.247 0.270 -1.459 1.00 31.23 29 CYS A CA 6
ATOM 3376 C C . CYS A 1 29 ? 3.618 0.852 -1.127 1.00 12.15 29 CYS A C 6
ATOM 3377 O O . CYS A 1 29 ? 4.593 0.618 -1.842 1.00 1.00 29 CYS A O 6
ATOM 3384 N N . VAL A 1 30 ? 3.684 1.610 -0.038 1.00 43.34 30 VAL A N 6
ATOM 3385 C CA . VAL A 1 30 ? 4.936 2.225 0.391 1.00 20.33 30 VAL A CA 6
ATOM 3386 C C . VAL A 1 30 ? 5.014 2.310 1.911 1.00 54.32 30 VAL A C 6
ATOM 3387 O O . VAL A 1 30 ? 4.146 2.903 2.554 1.00 63.13 30 VAL A O 6
ATOM 3400 N N . ASP A 1 31 ? 6.057 1.717 2.479 1.00 33.21 31 ASP A N 6
ATOM 3401 C CA . ASP A 1 31 ? 6.250 1.728 3.924 1.00 2.23 31 ASP A CA 6
ATOM 3402 C C . ASP A 1 31 ? 6.114 3.142 4.480 1.00 24.13 31 ASP A C 6
ATOM 3403 O O . ASP A 1 31 ? 6.424 4.129 3.813 1.00 3.12 31 ASP A O 6
ATOM 3412 N N . PRO A 1 32 ? 5.639 3.244 5.730 1.00 63.21 32 PRO A N 6
ATOM 3413 C CA . PRO A 1 32 ? 5.452 4.532 6.403 1.00 43.21 32 PRO A CA 6
ATOM 3414 C C . PRO A 1 32 ? 6.777 5.205 6.747 1.00 54.55 32 PRO A C 6
ATOM 3415 O O . PRO A 1 32 ? 6.821 6.403 7.025 1.00 52.32 32 PRO A O 6
ATOM 3426 N N . ASN A 1 33 ? 7.854 4.427 6.724 1.00 73.12 33 ASN A N 6
ATOM 3427 C CA . ASN A 1 33 ? 9.180 4.949 7.033 1.00 20.20 33 ASN A CA 6
ATOM 3428 C C . ASN A 1 33 ? 10.064 4.959 5.790 1.00 23.32 33 ASN A C 6
ATOM 3429 O O . ASN A 1 33 ? 11.289 4.879 5.884 1.00 5.32 33 ASN A O 6
ATOM 3440 N N . LYS A 1 34 ? 9.435 5.058 4.624 1.00 14.13 34 LYS A N 6
ATOM 3441 C CA . LYS A 1 34 ? 10.162 5.080 3.361 1.00 63.12 34 LYS A CA 6
ATOM 3442 C C . LYS A 1 34 ? 10.687 6.481 3.059 1.00 42.11 34 LYS A C 6
ATOM 3443 O O . LYS A 1 34 ? 11.742 6.641 2.449 1.00 71.52 34 LYS A O 6
ATOM 3462 N N . GLY A 1 35 ? 9.942 7.493 3.494 1.00 72.13 35 GLY A N 6
ATOM 3463 C CA . GLY A 1 35 ? 10.349 8.867 3.262 1.00 24.23 35 GLY A CA 6
ATOM 3464 C C . GLY A 1 35 ? 9.456 9.575 2.261 1.00 64.42 35 GLY A C 6
ATOM 3465 O O . GLY A 1 35 ? 9.935 10.354 1.436 1.00 24.24 35 GLY A O 6
ATOM 3469 N N . TRP A 1 36 ? 8.159 9.303 2.333 1.00 14.21 36 TRP A N 6
ATOM 3470 C CA . TRP A 1 36 ? 7.198 9.919 1.424 1.00 45.33 36 TRP A CA 6
ATOM 3471 C C . TRP A 1 36 ? 6.321 10.925 2.160 1.00 51.34 36 TRP A C 6
ATOM 3472 O O . TRP A 1 36 ? 6.420 11.076 3.378 1.00 15.35 36 TRP A O 6
ATOM 3493 N N . ASP A 1 1 ? -14.339 -7.133 -2.437 1.00 71.13 1 ASP A N 7
ATOM 3494 C CA . ASP A 1 1 ? -13.031 -6.773 -1.901 1.00 23.35 1 ASP A CA 7
ATOM 3495 C C . ASP A 1 1 ? -11.927 -7.583 -2.572 1.00 24.24 1 ASP A C 7
ATOM 3496 O O . ASP A 1 1 ? -12.119 -8.751 -2.912 1.00 5.12 1 ASP A O 7
ATOM 3505 N N . PHE A 1 2 ? -10.771 -6.957 -2.761 1.00 61.22 2 PHE A N 7
ATOM 3506 C CA . PHE A 1 2 ? -9.635 -7.619 -3.394 1.00 13.34 2 PHE A CA 7
ATOM 3507 C C . PHE A 1 2 ? -8.581 -8.000 -2.358 1.00 54.11 2 PHE A C 7
ATOM 3508 O O . PHE A 1 2 ? -8.540 -7.463 -1.251 1.00 42.11 2 PHE A O 7
ATOM 3525 N N . PRO A 1 3 ? -7.709 -8.949 -2.725 1.00 23.24 3 PRO A N 7
ATOM 3526 C CA . PRO A 1 3 ? -6.639 -9.425 -1.843 1.00 42.41 3 PRO A CA 7
ATOM 3527 C C . PRO A 1 3 ? -5.555 -8.373 -1.629 1.00 63.22 3 PRO A C 7
ATOM 3528 O O . PRO A 1 3 ? -5.467 -7.396 -2.374 1.00 2.14 3 PRO A O 7
ATOM 3539 N N . LEU A 1 4 ? -4.730 -8.580 -0.608 1.00 33.51 4 LEU A N 7
ATOM 3540 C CA . LEU A 1 4 ? -3.650 -7.650 -0.297 1.00 44.35 4 LEU A CA 7
ATOM 3541 C C . LEU A 1 4 ? -2.535 -7.744 -1.333 1.00 51.54 4 LEU A C 7
ATOM 3542 O O . LEU A 1 4 ? -2.320 -8.797 -1.935 1.00 41.44 4 LEU A O 7
ATOM 3558 N N . SER A 1 5 ? -1.827 -6.637 -1.535 1.00 22.10 5 SER A N 7
ATOM 3559 C CA . SER A 1 5 ? -0.734 -6.594 -2.500 1.00 3.34 5 SER A CA 7
ATOM 3560 C C . SER A 1 5 ? 0.616 -6.543 -1.790 1.00 40.01 5 SER A C 7
ATOM 3561 O O . SER A 1 5 ? 0.684 -6.527 -0.560 1.00 32.51 5 SER A O 7
ATOM 3569 N N . LYS A 1 6 ? 1.689 -6.518 -2.573 1.00 1.34 6 LYS A N 7
ATOM 3570 C CA . LYS A 1 6 ? 3.038 -6.468 -2.023 1.00 4.43 6 LYS A CA 7
ATOM 3571 C C . LYS A 1 6 ? 3.652 -5.085 -2.214 1.00 41.22 6 LYS A C 7
ATOM 3572 O O . LYS A 1 6 ? 3.059 -4.216 -2.852 1.00 5.22 6 LYS A O 7
ATOM 3591 N N . GLU A 1 7 ? 4.844 -4.890 -1.658 1.00 32.15 7 GLU A N 7
ATOM 3592 C CA . GLU A 1 7 ? 5.537 -3.612 -1.769 1.00 40.05 7 GLU A CA 7
ATOM 3593 C C . GLU A 1 7 ? 5.620 -3.162 -3.225 1.00 51.32 7 GLU A C 7
ATOM 3594 O O . GLU A 1 7 ? 5.942 -3.953 -4.113 1.00 53.34 7 GLU A O 7
ATOM 3606 N N . TYR A 1 8 ? 5.325 -1.889 -3.461 1.00 60.34 8 TYR A N 7
ATOM 3607 C CA . TYR A 1 8 ? 5.363 -1.334 -4.808 1.00 73.54 8 TYR A CA 7
ATOM 3608 C C . TYR A 1 8 ? 4.341 -2.021 -5.710 1.00 43.51 8 TYR A C 7
ATOM 3609 O O . TYR A 1 8 ? 4.688 -2.554 -6.763 1.00 12.14 8 TYR A O 7
ATOM 3627 N N . GLU A 1 9 ? 3.081 -2.002 -5.286 1.00 72.42 9 GLU A N 7
ATOM 3628 C CA . GLU A 1 9 ? 2.009 -2.624 -6.054 1.00 32.40 9 GLU A CA 7
ATOM 3629 C C . GLU A 1 9 ? 0.766 -1.740 -6.066 1.00 14.55 9 GLU A C 7
ATOM 3630 O O . GLU A 1 9 ? 0.555 -0.935 -5.159 1.00 74.25 9 GLU A O 7
ATOM 3642 N N . SER A 1 10 ? -0.055 -1.897 -7.099 1.00 35.30 10 SER A N 7
ATOM 3643 C CA . SER A 1 10 ? -1.276 -1.110 -7.233 1.00 4.21 10 SER A CA 7
ATOM 3644 C C . SER A 1 10 ? -2.112 -1.185 -5.959 1.00 2.23 10 SER A C 7
ATOM 3645 O O . SER A 1 10 ? -2.183 -2.229 -5.309 1.00 3.21 10 SER A O 7
ATOM 3653 N N . CYS A 1 11 ? -2.744 -0.070 -5.606 1.00 31.34 11 CYS A N 7
ATOM 3654 C CA . CYS A 1 11 ? -3.576 -0.007 -4.410 1.00 22.42 11 CYS A CA 7
ATOM 3655 C C . CYS A 1 11 ? -4.982 0.477 -4.750 1.00 72.34 11 CYS A C 7
ATOM 3656 O O . CYS A 1 11 ? -5.850 0.557 -3.882 1.00 31.24 11 CYS A O 7
ATOM 3663 N N . VAL A 1 12 ? -5.199 0.801 -6.022 1.00 23.10 12 VAL A N 7
ATOM 3664 C CA . VAL A 1 12 ? -6.499 1.277 -6.478 1.00 12.23 12 VAL A CA 7
ATOM 3665 C C . VAL A 1 12 ? -7.629 0.451 -5.874 1.00 31.54 12 VAL A C 7
ATOM 3666 O O . VAL A 1 12 ? -7.819 -0.713 -6.228 1.00 24.21 12 VAL A O 7
ATOM 3679 N N . ARG A 1 13 ? -8.379 1.060 -4.962 1.00 12.12 13 ARG A N 7
ATOM 3680 C CA . ARG A 1 13 ? -9.491 0.380 -4.309 1.00 51.35 13 ARG A CA 7
ATOM 3681 C C . ARG A 1 13 ? -10.326 -0.395 -5.323 1.00 21.44 13 ARG A C 7
ATOM 3682 O O . ARG A 1 13 ? -10.328 -0.100 -6.519 1.00 43.33 13 ARG A O 7
ATOM 3703 N N . PRO A 1 14 ? -11.054 -1.411 -4.837 1.00 20.34 14 PRO A N 7
ATOM 3704 C CA . PRO A 1 14 ? -11.060 -1.773 -3.417 1.00 13.53 14 PRO A CA 7
ATOM 3705 C C . PRO A 1 14 ? -9.736 -2.378 -2.966 1.00 20.40 14 PRO A C 7
ATOM 3706 O O . PRO A 1 14 ? -9.527 -2.624 -1.778 1.00 33.52 14 PRO A O 7
ATOM 3717 N N . ARG A 1 15 ? -8.843 -2.615 -3.923 1.00 41.14 15 ARG A N 7
ATOM 3718 C CA . ARG A 1 15 ? -7.538 -3.192 -3.623 1.00 52.04 15 ARG A CA 7
ATOM 3719 C C . ARG A 1 15 ? -6.924 -2.537 -2.390 1.00 63.24 15 ARG A C 7
ATOM 3720 O O . ARG A 1 15 ? -7.255 -1.402 -2.045 1.00 22.31 15 ARG A O 7
ATOM 3741 N N . LYS A 1 16 ? -6.027 -3.260 -1.727 1.00 12.22 16 LYS A N 7
ATOM 3742 C CA . LYS A 1 16 ? -5.365 -2.751 -0.532 1.00 74.12 16 LYS A CA 7
ATOM 3743 C C . LYS A 1 16 ? -3.927 -3.254 -0.451 1.00 53.11 16 LYS A C 7
ATOM 3744 O O . LYS A 1 16 ? -3.562 -4.230 -1.106 1.00 53.03 16 LYS A O 7
ATOM 3763 N N . CYS A 1 17 ? -3.116 -2.581 0.358 1.00 4.00 17 CYS A N 7
ATOM 3764 C CA . CYS A 1 17 ? -1.717 -2.960 0.528 1.00 34.55 17 CYS A CA 7
ATOM 3765 C C . CYS A 1 17 ? -1.448 -3.424 1.955 1.00 43.01 17 CYS A C 7
ATOM 3766 O O . CYS A 1 17 ? -1.536 -2.641 2.902 1.00 21.41 17 CYS A O 7
ATOM 3773 N N . LYS A 1 18 ? -1.119 -4.703 2.103 1.00 43.44 18 LYS A N 7
ATOM 3774 C CA . LYS A 1 18 ? -0.835 -5.273 3.415 1.00 43.33 18 LYS A CA 7
ATOM 3775 C C . LYS A 1 18 ? 0.203 -4.437 4.159 1.00 32.42 18 LYS A C 7
ATOM 3776 O O . LYS A 1 18 ? 1.177 -3.955 3.580 1.00 52.03 18 LYS A O 7
ATOM 3795 N N . PRO A 1 19 ? -0.008 -4.262 5.471 1.00 4.11 19 PRO A N 7
ATOM 3796 C CA . PRO A 1 19 ? 0.900 -3.487 6.322 1.00 24.30 19 PRO A CA 7
ATOM 3797 C C . PRO A 1 19 ? 2.239 -4.186 6.530 1.00 52.03 19 PRO A C 7
ATOM 3798 O O . PRO A 1 19 ? 2.415 -5.356 6.189 1.00 44.23 19 PRO A O 7
ATOM 3809 N N . PRO A 1 20 ? 3.207 -3.454 7.102 1.00 3.23 20 PRO A N 7
ATOM 3810 C CA . PRO A 1 20 ? 3.009 -2.061 7.512 1.00 0.05 20 PRO A CA 7
ATOM 3811 C C . PRO A 1 20 ? 2.870 -1.121 6.319 1.00 0.25 20 PRO A C 7
ATOM 3812 O O . PRO A 1 20 ? 2.549 0.058 6.479 1.00 34.33 20 PRO A O 7
ATOM 3823 N N . LEU A 1 21 ? 3.111 -1.649 5.124 1.00 60.25 21 LEU A N 7
ATOM 3824 C CA . LEU A 1 21 ? 3.012 -0.857 3.903 1.00 44.21 21 LEU A CA 7
ATOM 3825 C C . LEU A 1 21 ? 1.751 0.002 3.913 1.00 34.35 21 LEU A C 7
ATOM 3826 O O . LEU A 1 21 ? 0.695 -0.432 4.376 1.00 41.34 21 LEU A O 7
ATOM 3842 N N . LYS A 1 22 ? 1.867 1.220 3.395 1.00 34.42 22 LYS A N 7
ATOM 3843 C CA . LYS A 1 22 ? 0.736 2.138 3.339 1.00 61.34 22 LYS A CA 7
ATOM 3844 C C . LYS A 1 22 ? 0.532 2.666 1.922 1.00 61.52 22 LYS A C 7
ATOM 3845 O O . LYS A 1 22 ? 1.459 2.665 1.109 1.00 14.42 22 LYS A O 7
ATOM 3864 N N . CYS A 1 23 ? -0.683 3.116 1.632 1.00 11.24 23 CYS A N 7
ATOM 3865 C CA . CYS A 1 23 ? -1.008 3.647 0.314 1.00 41.11 23 CYS A CA 7
ATOM 3866 C C . CYS A 1 23 ? -0.954 5.172 0.313 1.00 44.23 23 CYS A C 7
ATOM 3867 O O . CYS A 1 23 ? -1.374 5.819 1.273 1.00 64.44 23 CYS A O 7
ATOM 3874 N N . ASN A 1 24 ? -0.434 5.740 -0.770 1.00 3.02 24 ASN A N 7
ATOM 3875 C CA . ASN A 1 24 ? -0.324 7.189 -0.895 1.00 34.11 24 ASN A CA 7
ATOM 3876 C C . ASN A 1 24 ? -1.051 7.684 -2.143 1.00 5.13 24 ASN A C 7
ATOM 3877 O O . ASN A 1 24 ? -1.805 6.940 -2.771 1.00 72.14 24 ASN A O 7
ATOM 3888 N N . LYS A 1 25 ? -0.819 8.943 -2.495 1.00 12.41 25 LYS A N 7
ATOM 3889 C CA . LYS A 1 25 ? -1.450 9.538 -3.667 1.00 72.33 25 LYS A CA 7
ATOM 3890 C C . LYS A 1 25 ? -1.146 8.724 -4.921 1.00 51.21 25 LYS A C 7
ATOM 3891 O O . LYS A 1 25 ? -1.900 8.760 -5.893 1.00 74.32 25 LYS A O 7
ATOM 3910 N N . ALA A 1 26 ? -0.038 7.990 -4.890 1.00 33.14 26 ALA A N 7
ATOM 3911 C CA . ALA A 1 26 ? 0.362 7.165 -6.023 1.00 5.23 26 ALA A CA 7
ATOM 3912 C C . ALA A 1 26 ? -0.379 5.831 -6.019 1.00 63.11 26 ALA A C 7
ATOM 3913 O O . ALA A 1 26 ? -0.026 4.913 -6.759 1.00 63.11 26 ALA A O 7
ATOM 3920 N N . GLN A 1 27 ? -1.406 5.732 -5.183 1.00 4.41 27 GLN A N 7
ATOM 3921 C CA . GLN A 1 27 ? -2.195 4.511 -5.082 1.00 22.41 27 GLN A CA 7
ATOM 3922 C C . GLN A 1 27 ? -1.306 3.277 -5.209 1.00 33.10 27 GLN A C 7
ATOM 3923 O O . GLN A 1 27 ? -1.583 2.380 -6.005 1.00 32.33 27 GLN A O 7
ATOM 3937 N N . ILE A 1 28 ? -0.239 3.240 -4.420 1.00 45.41 28 ILE A N 7
ATOM 3938 C CA . ILE A 1 28 ? 0.690 2.116 -4.443 1.00 2.42 28 ILE A CA 7
ATOM 3939 C C . ILE A 1 28 ? 1.116 1.726 -3.032 1.00 62.14 28 ILE A C 7
ATOM 3940 O O . ILE A 1 28 ? 0.838 2.440 -2.068 1.00 5.44 28 ILE A O 7
ATOM 3956 N N . CYS A 1 29 ? 1.796 0.589 -2.918 1.00 14.52 29 CYS A N 7
ATOM 3957 C CA . CYS A 1 29 ? 2.263 0.103 -1.626 1.00 40.02 29 CYS A CA 7
ATOM 3958 C C . CYS A 1 29 ? 3.656 0.644 -1.312 1.00 35.15 29 CYS A C 7
ATOM 3959 O O . CYS A 1 29 ? 4.612 0.386 -2.043 1.00 42.33 29 CYS A O 7
ATOM 3966 N N . VAL A 1 30 ? 3.760 1.396 -0.221 1.00 31.51 30 VAL A N 7
ATOM 3967 C CA . VAL A 1 30 ? 5.035 1.973 0.190 1.00 4.55 30 VAL A CA 7
ATOM 3968 C C . VAL A 1 30 ? 5.147 2.028 1.710 1.00 72.44 30 VAL A C 7
ATOM 3969 O O . VAL A 1 30 ? 4.195 2.389 2.401 1.00 32.14 30 VAL A O 7
ATOM 3982 N N . ASP A 1 31 ? 6.318 1.668 2.224 1.00 41.12 31 ASP A N 7
ATOM 3983 C CA . ASP A 1 31 ? 6.558 1.678 3.662 1.00 13.10 31 ASP A CA 7
ATOM 3984 C C . ASP A 1 31 ? 6.149 3.016 4.271 1.00 3.02 31 ASP A C 7
ATOM 3985 O O . ASP A 1 31 ? 6.261 4.071 3.646 1.00 3.32 31 ASP A O 7
ATOM 3994 N N . PRO A 1 32 ? 5.664 2.973 5.521 1.00 2.20 32 PRO A N 7
ATOM 3995 C CA . PRO A 1 32 ? 5.228 4.173 6.242 1.00 64.21 32 PRO A CA 7
ATOM 3996 C C . PRO A 1 32 ? 6.396 5.077 6.622 1.00 4.00 32 PRO A C 7
ATOM 3997 O O . PRO A 1 32 ? 6.339 6.292 6.438 1.00 35.53 32 PRO A O 7
ATOM 4008 N N . ASN A 1 33 ? 7.456 4.475 7.154 1.00 53.02 33 ASN A N 7
ATOM 4009 C CA . ASN A 1 33 ? 8.638 5.227 7.560 1.00 33.14 33 ASN A CA 7
ATOM 4010 C C . ASN A 1 33 ? 9.668 5.271 6.435 1.00 22.54 33 ASN A C 7
ATOM 4011 O O . ASN A 1 33 ? 10.864 5.090 6.665 1.00 21.12 33 ASN A O 7
ATOM 4022 N N . LYS A 1 34 ? 9.196 5.512 5.216 1.00 13.50 34 LYS A N 7
ATOM 4023 C CA . LYS A 1 34 ? 10.073 5.581 4.055 1.00 51.23 34 LYS A CA 7
ATOM 4024 C C . LYS A 1 34 ? 10.517 7.018 3.794 1.00 3.00 34 LYS A C 7
ATOM 4025 O O . LYS A 1 34 ? 11.708 7.293 3.652 1.00 62.33 34 LYS A O 7
ATOM 4044 N N . GLY A 1 35 ? 9.551 7.929 3.734 1.00 62.34 35 GLY A N 7
ATOM 4045 C CA . GLY A 1 35 ? 9.864 9.326 3.491 1.00 72.11 35 GLY A CA 7
ATOM 4046 C C . GLY A 1 35 ? 8.705 10.080 2.869 1.00 45.02 35 GLY A C 7
ATOM 4047 O O . GLY A 1 35 ? 8.554 11.283 3.082 1.00 12.33 35 GLY A O 7
ATOM 4051 N N . TRP A 1 36 ? 7.888 9.372 2.098 1.00 12.33 36 TRP A N 7
ATOM 4052 C CA . TRP A 1 36 ? 6.737 9.984 1.442 1.00 23.22 36 TRP A CA 7
ATOM 4053 C C . TRP A 1 36 ? 5.840 10.684 2.457 1.00 73.33 36 TRP A C 7
ATOM 4054 O O . TRP A 1 36 ? 5.061 11.569 2.104 1.00 13.21 36 TRP A O 7
ATOM 4075 N N . ASP A 1 1 ? -14.277 -8.377 -2.307 1.00 33.20 1 ASP A N 8
ATOM 4076 C CA . ASP A 1 1 ? -13.014 -7.735 -1.960 1.00 24.52 1 ASP A CA 8
ATOM 4077 C C . ASP A 1 1 ? -11.840 -8.450 -2.624 1.00 13.21 1 ASP A C 8
ATOM 4078 O O . ASP A 1 1 ? -11.921 -9.637 -2.939 1.00 0.41 1 ASP A O 8
ATOM 4087 N N . PHE A 1 2 ? -10.752 -7.718 -2.836 1.00 42.23 2 PHE A N 8
ATOM 4088 C CA . PHE A 1 2 ? -9.562 -8.281 -3.464 1.00 14.20 2 PHE A CA 8
ATOM 4089 C C . PHE A 1 2 ? -8.475 -8.548 -2.428 1.00 34.40 2 PHE A C 8
ATOM 4090 O O . PHE A 1 2 ? -8.479 -7.994 -1.329 1.00 54.22 2 PHE A O 8
ATOM 4107 N N . PRO A 1 3 ? -7.519 -9.418 -2.786 1.00 31.11 3 PRO A N 8
ATOM 4108 C CA . PRO A 1 3 ? -6.406 -9.778 -1.903 1.00 1.02 3 PRO A CA 8
ATOM 4109 C C . PRO A 1 3 ? -5.423 -8.629 -1.708 1.00 15.31 3 PRO A C 8
ATOM 4110 O O . PRO A 1 3 ? -5.427 -7.659 -2.469 1.00 33.24 3 PRO A O 8
ATOM 4121 N N . LEU A 1 4 ? -4.582 -8.742 -0.687 1.00 0.32 4 LEU A N 8
ATOM 4122 C CA . LEU A 1 4 ? -3.593 -7.711 -0.392 1.00 0.01 4 LEU A CA 8
ATOM 4123 C C . LEU A 1 4 ? -2.463 -7.733 -1.417 1.00 53.31 4 LEU A C 8
ATOM 4124 O O . LEU A 1 4 ? -2.173 -8.769 -2.013 1.00 63.51 4 LEU A O 8
ATOM 4140 N N . SER A 1 5 ? -1.829 -6.582 -1.614 1.00 60.44 5 SER A N 8
ATOM 4141 C CA . SER A 1 5 ? -0.731 -6.468 -2.568 1.00 4.55 5 SER A CA 8
ATOM 4142 C C . SER A 1 5 ? 0.610 -6.384 -1.844 1.00 73.44 5 SER A C 8
ATOM 4143 O O . SER A 1 5 ? 0.665 -6.141 -0.639 1.00 11.10 5 SER A O 8
ATOM 4151 N N . LYS A 1 6 ? 1.691 -6.586 -2.591 1.00 42.21 6 LYS A N 8
ATOM 4152 C CA . LYS A 1 6 ? 3.034 -6.532 -2.025 1.00 14.33 6 LYS A CA 8
ATOM 4153 C C . LYS A 1 6 ? 3.618 -5.128 -2.143 1.00 22.43 6 LYS A C 8
ATOM 4154 O O . LYS A 1 6 ? 3.004 -4.238 -2.730 1.00 33.43 6 LYS A O 8
ATOM 4173 N N . GLU A 1 7 ? 4.808 -4.939 -1.583 1.00 63.25 7 GLU A N 8
ATOM 4174 C CA . GLU A 1 7 ? 5.475 -3.643 -1.627 1.00 52.32 7 GLU A CA 8
ATOM 4175 C C . GLU A 1 7 ? 5.548 -3.117 -3.059 1.00 5.44 7 GLU A C 8
ATOM 4176 O O . GLU A 1 7 ? 5.820 -3.870 -3.994 1.00 13.42 7 GLU A O 8
ATOM 4188 N N . TYR A 1 8 ? 5.304 -1.822 -3.219 1.00 51.32 8 TYR A N 8
ATOM 4189 C CA . TYR A 1 8 ? 5.339 -1.194 -4.534 1.00 33.51 8 TYR A CA 8
ATOM 4190 C C . TYR A 1 8 ? 4.355 -1.870 -5.486 1.00 5.20 8 TYR A C 8
ATOM 4191 O O . TYR A 1 8 ? 4.738 -2.353 -6.551 1.00 3.10 8 TYR A O 8
ATOM 4209 N N . GLU A 1 9 ? 3.086 -1.898 -5.092 1.00 35.10 9 GLU A N 8
ATOM 4210 C CA . GLU A 1 9 ? 2.047 -2.515 -5.909 1.00 54.41 9 GLU A CA 8
ATOM 4211 C C . GLU A 1 9 ? 0.797 -1.639 -5.951 1.00 44.12 9 GLU A C 8
ATOM 4212 O O . GLU A 1 9 ? 0.546 -0.853 -5.038 1.00 24.13 9 GLU A O 8
ATOM 4224 N N . SER A 1 10 ? 0.019 -1.782 -7.018 1.00 54.31 10 SER A N 8
ATOM 4225 C CA . SER A 1 10 ? -1.203 -1.002 -7.183 1.00 54.21 10 SER A CA 8
ATOM 4226 C C . SER A 1 10 ? -2.081 -1.099 -5.939 1.00 54.02 10 SER A C 8
ATOM 4227 O O . SER A 1 10 ? -2.194 -2.161 -5.326 1.00 34.15 10 SER A O 8
ATOM 4235 N N . CYS A 1 11 ? -2.701 0.017 -5.571 1.00 71.11 11 CYS A N 8
ATOM 4236 C CA . CYS A 1 11 ? -3.570 0.060 -4.401 1.00 44.04 11 CYS A CA 8
ATOM 4237 C C . CYS A 1 11 ? -4.969 0.537 -4.780 1.00 12.50 11 CYS A C 8
ATOM 4238 O O . CYS A 1 11 ? -5.862 0.609 -3.935 1.00 71.11 11 CYS A O 8
ATOM 4245 N N . VAL A 1 12 ? -5.153 0.862 -6.056 1.00 3.33 12 VAL A N 8
ATOM 4246 C CA . VAL A 1 12 ? -6.443 1.331 -6.546 1.00 73.51 12 VAL A CA 8
ATOM 4247 C C . VAL A 1 12 ? -7.583 0.484 -5.992 1.00 74.12 12 VAL A C 8
ATOM 4248 O O . VAL A 1 12 ? -7.749 -0.676 -6.371 1.00 41.42 12 VAL A O 8
ATOM 4261 N N . ARG A 1 13 ? -8.366 1.072 -5.093 1.00 3.22 13 ARG A N 8
ATOM 4262 C CA . ARG A 1 13 ? -9.490 0.371 -4.486 1.00 1.41 13 ARG A CA 8
ATOM 4263 C C . ARG A 1 13 ? -10.280 -0.405 -5.536 1.00 43.23 13 ARG A C 8
ATOM 4264 O O . ARG A 1 13 ? -10.254 -0.089 -6.726 1.00 0.40 13 ARG A O 8
ATOM 4285 N N . PRO A 1 14 ? -10.999 -1.445 -5.088 1.00 53.44 14 PRO A N 8
ATOM 4286 C CA . PRO A 1 14 ? -11.038 -1.830 -3.674 1.00 42.23 14 PRO A CA 8
ATOM 4287 C C . PRO A 1 14 ? -9.713 -2.415 -3.197 1.00 43.01 14 PRO A C 8
ATOM 4288 O O . PRO A 1 14 ? -9.533 -2.680 -2.008 1.00 73.13 14 PRO A O 8
ATOM 4299 N N . ARG A 1 15 ? -8.788 -2.613 -4.131 1.00 24.32 15 ARG A N 8
ATOM 4300 C CA . ARG A 1 15 ? -7.479 -3.167 -3.805 1.00 5.13 15 ARG A CA 8
ATOM 4301 C C . ARG A 1 15 ? -6.905 -2.507 -2.555 1.00 44.31 15 ARG A C 8
ATOM 4302 O O . ARG A 1 15 ? -7.291 -1.394 -2.193 1.00 23.43 15 ARG A O 8
ATOM 4323 N N . LYS A 1 16 ? -5.981 -3.199 -1.897 1.00 21.13 16 LYS A N 8
ATOM 4324 C CA . LYS A 1 16 ? -5.352 -2.681 -0.688 1.00 2.40 16 LYS A CA 8
ATOM 4325 C C . LYS A 1 16 ? -3.908 -3.160 -0.577 1.00 14.32 16 LYS A C 8
ATOM 4326 O O . LYS A 1 16 ? -3.496 -4.087 -1.275 1.00 21.44 16 LYS A O 8
ATOM 4345 N N . CYS A 1 17 ? -3.144 -2.524 0.304 1.00 11.41 17 CYS A N 8
ATOM 4346 C CA . CYS A 1 17 ? -1.747 -2.886 0.508 1.00 12.00 17 CYS A CA 8
ATOM 4347 C C . CYS A 1 17 ? -1.513 -3.367 1.937 1.00 24.34 17 CYS A C 8
ATOM 4348 O O . CYS A 1 17 ? -1.631 -2.599 2.891 1.00 34.22 17 CYS A O 8
ATOM 4355 N N . LYS A 1 18 ? -1.178 -4.646 2.076 1.00 2.03 18 LYS A N 8
ATOM 4356 C CA . LYS A 1 18 ? -0.924 -5.232 3.387 1.00 14.34 18 LYS A CA 8
ATOM 4357 C C . LYS A 1 18 ? 0.072 -4.390 4.176 1.00 4.25 18 LYS A C 8
ATOM 4358 O O . LYS A 1 18 ? 1.056 -3.882 3.638 1.00 31.43 18 LYS A O 8
ATOM 4377 N N . PRO A 1 19 ? -0.184 -4.239 5.484 1.00 2.40 19 PRO A N 8
ATOM 4378 C CA . PRO A 1 19 ? 0.681 -3.460 6.375 1.00 54.32 19 PRO A CA 8
ATOM 4379 C C . PRO A 1 19 ? 2.025 -4.139 6.617 1.00 51.33 19 PRO A C 8
ATOM 4380 O O . PRO A 1 19 ? 2.233 -5.300 6.266 1.00 31.33 19 PRO A O 8
ATOM 4391 N N . PRO A 1 20 ? 2.960 -3.400 7.232 1.00 11.54 20 PRO A N 8
ATOM 4392 C CA . PRO A 1 20 ? 2.724 -2.016 7.655 1.00 33.33 20 PRO A CA 8
ATOM 4393 C C . PRO A 1 20 ? 2.607 -1.061 6.472 1.00 34.12 20 PRO A C 8
ATOM 4394 O O . PRO A 1 20 ? 2.260 0.110 6.638 1.00 63.31 20 PRO A O 8
ATOM 4405 N N . LEU A 1 21 ? 2.897 -1.566 5.278 1.00 3.10 21 LEU A N 8
ATOM 4406 C CA . LEU A 1 21 ? 2.825 -0.757 4.066 1.00 12.55 21 LEU A CA 8
ATOM 4407 C C . LEU A 1 21 ? 1.553 0.084 4.050 1.00 14.21 21 LEU A C 8
ATOM 4408 O O . LEU A 1 21 ? 0.481 -0.382 4.437 1.00 21.33 21 LEU A O 8
ATOM 4424 N N . LYS A 1 22 ? 1.678 1.327 3.596 1.00 34.25 22 LYS A N 8
ATOM 4425 C CA . LYS A 1 22 ? 0.538 2.234 3.524 1.00 43.01 22 LYS A CA 8
ATOM 4426 C C . LYS A 1 22 ? 0.368 2.783 2.112 1.00 74.33 22 LYS A C 8
ATOM 4427 O O . LYS A 1 22 ? 1.334 2.890 1.356 1.00 62.24 22 LYS A O 8
ATOM 4446 N N . CYS A 1 23 ? -0.865 3.133 1.762 1.00 34.31 23 CYS A N 8
ATOM 4447 C CA . CYS A 1 23 ? -1.161 3.673 0.440 1.00 31.41 23 CYS A CA 8
ATOM 4448 C C . CYS A 1 23 ? -1.135 5.198 0.458 1.00 73.41 23 CYS A C 8
ATOM 4449 O O . CYS A 1 23 ? -1.560 5.826 1.427 1.00 22.31 23 CYS A O 8
ATOM 4456 N N . ASN A 1 24 ? -0.634 5.788 -0.623 1.00 40.44 24 ASN A N 8
ATOM 4457 C CA . ASN A 1 24 ? -0.551 7.240 -0.732 1.00 52.53 24 ASN A CA 8
ATOM 4458 C C . ASN A 1 24 ? -1.251 7.731 -1.995 1.00 51.45 24 ASN A C 8
ATOM 4459 O O . ASN A 1 24 ? -1.967 6.979 -2.655 1.00 21.44 24 ASN A O 8
ATOM 4470 N N . LYS A 1 25 ? -1.038 9.001 -2.327 1.00 20.45 25 LYS A N 8
ATOM 4471 C CA . LYS A 1 25 ? -1.646 9.594 -3.513 1.00 24.23 25 LYS A CA 8
ATOM 4472 C C . LYS A 1 25 ? -1.278 8.805 -4.766 1.00 65.42 25 LYS A C 8
ATOM 4473 O O . LYS A 1 25 ? -1.991 8.844 -5.767 1.00 63.42 25 LYS A O 8
ATOM 4492 N N . ALA A 1 26 ? -0.159 8.090 -4.701 1.00 23.44 26 ALA A N 8
ATOM 4493 C CA . ALA A 1 26 ? 0.302 7.289 -5.829 1.00 40.03 26 ALA A CA 8
ATOM 4494 C C . ALA A 1 26 ? -0.406 5.940 -5.870 1.00 23.53 26 ALA A C 8
ATOM 4495 O O . ALA A 1 26 ? -0.007 5.041 -6.610 1.00 64.42 26 ALA A O 8
ATOM 4502 N N . GLN A 1 27 ? -1.458 5.803 -5.069 1.00 53.03 27 GLN A N 8
ATOM 4503 C CA . GLN A 1 27 ? -2.221 4.561 -5.013 1.00 61.12 27 GLN A CA 8
ATOM 4504 C C . GLN A 1 27 ? -1.298 3.351 -5.120 1.00 54.31 27 GLN A C 8
ATOM 4505 O O . GLN A 1 27 ? -1.526 2.455 -5.933 1.00 73.45 27 GLN A O 8
ATOM 4519 N N . ILE A 1 28 ? -0.257 3.332 -4.294 1.00 54.05 28 ILE A N 8
ATOM 4520 C CA . ILE A 1 28 ? 0.699 2.232 -4.297 1.00 12.40 28 ILE A CA 8
ATOM 4521 C C . ILE A 1 28 ? 1.108 1.857 -2.876 1.00 43.22 28 ILE A C 8
ATOM 4522 O O . ILE A 1 28 ? 0.793 2.566 -1.919 1.00 60.52 28 ILE A O 8
ATOM 4538 N N . CYS A 1 29 ? 1.814 0.740 -2.745 1.00 34.24 29 CYS A N 8
ATOM 4539 C CA . CYS A 1 29 ? 2.269 0.269 -1.442 1.00 40.11 29 CYS A CA 8
ATOM 4540 C C . CYS A 1 29 ? 3.640 0.847 -1.105 1.00 23.14 29 CYS A C 8
ATOM 4541 O O . CYS A 1 29 ? 4.617 0.611 -1.816 1.00 41.34 29 CYS A O 8
ATOM 4548 N N . VAL A 1 30 ? 3.706 1.602 -0.013 1.00 21.22 30 VAL A N 8
ATOM 4549 C CA . VAL A 1 30 ? 4.958 2.211 0.421 1.00 13.40 30 VAL A CA 8
ATOM 4550 C C . VAL A 1 30 ? 5.035 2.284 1.942 1.00 14.30 30 VAL A C 8
ATOM 4551 O O . VAL A 1 30 ? 4.168 2.870 2.591 1.00 23.44 30 VAL A O 8
ATOM 4564 N N . ASP A 1 31 ? 6.080 1.686 2.505 1.00 34.15 31 ASP A N 8
ATOM 4565 C CA . ASP A 1 31 ? 6.272 1.684 3.950 1.00 4.21 31 ASP A CA 8
ATOM 4566 C C . ASP A 1 31 ? 6.142 3.094 4.517 1.00 2.43 31 ASP A C 8
ATOM 4567 O O . ASP A 1 31 ? 6.454 4.086 3.858 1.00 11.23 31 ASP A O 8
ATOM 4576 N N . PRO A 1 32 ? 5.670 3.186 5.770 1.00 34.21 32 PRO A N 8
ATOM 4577 C CA . PRO A 1 32 ? 5.487 4.470 6.453 1.00 43.04 32 PRO A CA 8
ATOM 4578 C C . PRO A 1 32 ? 6.815 5.136 6.800 1.00 11.24 32 PRO A C 8
ATOM 4579 O O . PRO A 1 32 ? 6.871 6.342 7.040 1.00 1.14 32 PRO A O 8
ATOM 4590 N N . ASN A 1 33 ? 7.882 4.344 6.823 1.00 12.01 33 ASN A N 8
ATOM 4591 C CA . ASN A 1 33 ? 9.209 4.858 7.140 1.00 33.25 33 ASN A CA 8
ATOM 4592 C C . ASN A 1 33 ? 10.063 4.970 5.881 1.00 4.20 33 ASN A C 8
ATOM 4593 O O . ASN A 1 33 ? 11.292 4.930 5.946 1.00 1.00 33 ASN A O 8
ATOM 4604 N N . LYS A 1 34 ? 9.405 5.112 4.736 1.00 4.34 34 LYS A N 8
ATOM 4605 C CA . LYS A 1 34 ? 10.102 5.233 3.461 1.00 2.00 34 LYS A CA 8
ATOM 4606 C C . LYS A 1 34 ? 10.614 6.654 3.254 1.00 52.33 34 LYS A C 8
ATOM 4607 O O . LYS A 1 34 ? 11.793 6.867 2.976 1.00 4.03 34 LYS A O 8
ATOM 4626 N N . GLY A 1 35 ? 9.717 7.627 3.390 1.00 44.01 35 GLY A N 8
ATOM 4627 C CA . GLY A 1 35 ? 10.098 9.017 3.216 1.00 0.01 35 GLY A CA 8
ATOM 4628 C C . GLY A 1 35 ? 9.240 9.727 2.187 1.00 43.33 35 GLY A C 8
ATOM 4629 O O . GLY A 1 35 ? 9.712 10.626 1.490 1.00 65.23 35 GLY A O 8
ATOM 4633 N N . TRP A 1 36 ? 7.979 9.324 2.092 1.00 54.11 36 TRP A N 8
ATOM 4634 C CA . TRP A 1 36 ? 7.054 9.928 1.139 1.00 51.33 36 TRP A CA 8
ATOM 4635 C C . TRP A 1 36 ? 6.165 10.961 1.823 1.00 35.23 36 TRP A C 8
ATOM 4636 O O . TRP A 1 36 ? 5.511 11.768 1.162 1.00 40.02 36 TRP A O 8
ATOM 4657 N N . ASP A 1 1 ? -14.209 -8.418 -2.667 1.00 14.33 1 ASP A N 9
ATOM 4658 C CA . ASP A 1 1 ? -13.019 -7.577 -2.636 1.00 43.12 1 ASP A CA 9
ATOM 4659 C C . ASP A 1 1 ? -11.827 -8.299 -3.257 1.00 60.13 1 ASP A C 9
ATOM 4660 O O . ASP A 1 1 ? -11.970 -9.385 -3.819 1.00 73.14 1 ASP A O 9
ATOM 4669 N N . PHE A 1 2 ? -10.652 -7.687 -3.154 1.00 4.14 2 PHE A N 9
ATOM 4670 C CA . PHE A 1 2 ? -9.435 -8.271 -3.707 1.00 54.11 2 PHE A CA 9
ATOM 4671 C C . PHE A 1 2 ? -8.408 -8.529 -2.609 1.00 2.12 2 PHE A C 9
ATOM 4672 O O . PHE A 1 2 ? -8.456 -7.942 -1.529 1.00 44.51 2 PHE A O 9
ATOM 4689 N N . PRO A 1 3 ? -7.456 -9.432 -2.891 1.00 12.01 3 PRO A N 9
ATOM 4690 C CA . PRO A 1 3 ? -6.399 -9.790 -1.941 1.00 11.01 3 PRO A CA 9
ATOM 4691 C C . PRO A 1 3 ? -5.400 -8.657 -1.730 1.00 51.01 3 PRO A C 9
ATOM 4692 O O . PRO A 1 3 ? -5.341 -7.713 -2.519 1.00 20.10 3 PRO A O 9
ATOM 4703 N N . LEU A 1 4 ? -4.617 -8.757 -0.662 1.00 1.20 4 LEU A N 9
ATOM 4704 C CA . LEU A 1 4 ? -3.619 -7.739 -0.347 1.00 34.40 4 LEU A CA 9
ATOM 4705 C C . LEU A 1 4 ? -2.472 -7.773 -1.352 1.00 2.42 4 LEU A C 9
ATOM 4706 O O . LEU A 1 4 ? -2.173 -8.816 -1.934 1.00 13.34 4 LEU A O 9
ATOM 4722 N N . SER A 1 5 ? -1.831 -6.626 -1.548 1.00 72.21 5 SER A N 9
ATOM 4723 C CA . SER A 1 5 ? -0.716 -6.524 -2.484 1.00 41.52 5 SER A CA 9
ATOM 4724 C C . SER A 1 5 ? 0.610 -6.418 -1.739 1.00 45.42 5 SER A C 9
ATOM 4725 O O . SER A 1 5 ? 0.640 -6.263 -0.517 1.00 21.51 5 SER A O 9
ATOM 4733 N N . LYS A 1 6 ? 1.709 -6.501 -2.482 1.00 14.53 6 LYS A N 9
ATOM 4734 C CA . LYS A 1 6 ? 3.040 -6.414 -1.895 1.00 54.22 6 LYS A CA 9
ATOM 4735 C C . LYS A 1 6 ? 3.618 -5.012 -2.062 1.00 14.44 6 LYS A C 9
ATOM 4736 O O . LYS A 1 6 ? 3.006 -4.151 -2.695 1.00 2.04 6 LYS A O 9
ATOM 4755 N N . GLU A 1 7 ? 4.798 -4.791 -1.493 1.00 40.22 7 GLU A N 9
ATOM 4756 C CA . GLU A 1 7 ? 5.457 -3.493 -1.580 1.00 20.10 7 GLU A CA 9
ATOM 4757 C C . GLU A 1 7 ? 5.504 -3.003 -3.025 1.00 24.34 7 GLU A C 9
ATOM 4758 O O . GLU A 1 7 ? 5.669 -3.794 -3.955 1.00 3.01 7 GLU A O 9
ATOM 4770 N N . TYR A 1 8 ? 5.359 -1.696 -3.205 1.00 51.01 8 TYR A N 9
ATOM 4771 C CA . TYR A 1 8 ? 5.382 -1.100 -4.536 1.00 24.13 8 TYR A CA 9
ATOM 4772 C C . TYR A 1 8 ? 4.405 -1.811 -5.468 1.00 40.41 8 TYR A C 9
ATOM 4773 O O . TYR A 1 8 ? 4.797 -2.344 -6.504 1.00 14.12 8 TYR A O 9
ATOM 4791 N N . GLU A 1 9 ? 3.131 -1.812 -5.089 1.00 0.42 9 GLU A N 9
ATOM 4792 C CA . GLU A 1 9 ? 2.097 -2.456 -5.891 1.00 0.34 9 GLU A CA 9
ATOM 4793 C C . GLU A 1 9 ? 0.835 -1.600 -5.940 1.00 34.41 9 GLU A C 9
ATOM 4794 O O . GLU A 1 9 ? 0.578 -0.800 -5.041 1.00 0.24 9 GLU A O 9
ATOM 4806 N N . SER A 1 10 ? 0.050 -1.775 -7.000 1.00 44.35 10 SER A N 9
ATOM 4807 C CA . SER A 1 10 ? -1.183 -1.015 -7.171 1.00 24.23 10 SER A CA 9
ATOM 4808 C C . SER A 1 10 ? -2.056 -1.109 -5.923 1.00 1.00 10 SER A C 9
ATOM 4809 O O . SER A 1 10 ? -2.122 -2.153 -5.274 1.00 44.22 10 SER A O 9
ATOM 4817 N N . CYS A 1 11 ? -2.725 -0.009 -5.593 1.00 3.32 11 CYS A N 9
ATOM 4818 C CA . CYS A 1 11 ? -3.594 0.036 -4.423 1.00 64.14 11 CYS A CA 9
ATOM 4819 C C . CYS A 1 11 ? -4.998 0.494 -4.806 1.00 60.15 11 CYS A C 9
ATOM 4820 O O . CYS A 1 11 ? -5.888 0.579 -3.959 1.00 23.12 11 CYS A O 9
ATOM 4827 N N . VAL A 1 12 ? -5.189 0.790 -6.087 1.00 72.43 12 VAL A N 9
ATOM 4828 C CA . VAL A 1 12 ? -6.485 1.238 -6.584 1.00 0.12 12 VAL A CA 9
ATOM 4829 C C . VAL A 1 12 ? -7.616 0.393 -6.009 1.00 61.15 12 VAL A C 9
ATOM 4830 O O . VAL A 1 12 ? -7.777 -0.773 -6.368 1.00 4.11 12 VAL A O 9
ATOM 4843 N N . ARG A 1 13 ? -8.397 0.990 -5.114 1.00 55.02 13 ARG A N 9
ATOM 4844 C CA . ARG A 1 13 ? -9.514 0.293 -4.489 1.00 22.43 13 ARG A CA 9
ATOM 4845 C C . ARG A 1 13 ? -10.307 -0.502 -5.523 1.00 31.12 13 ARG A C 9
ATOM 4846 O O . ARG A 1 13 ? -10.287 -0.206 -6.717 1.00 74.54 13 ARG A O 9
ATOM 4867 N N . PRO A 1 14 ? -11.022 -1.535 -5.055 1.00 3.33 14 PRO A N 9
ATOM 4868 C CA . PRO A 1 14 ? -11.053 -1.898 -3.635 1.00 42.33 14 PRO A CA 9
ATOM 4869 C C . PRO A 1 14 ? -9.725 -2.472 -3.153 1.00 44.02 14 PRO A C 9
ATOM 4870 O O . PRO A 1 14 ? -9.540 -2.718 -1.962 1.00 45.01 14 PRO A O 9
ATOM 4881 N N . ARG A 1 15 ? -8.803 -2.683 -4.088 1.00 0.50 15 ARG A N 9
ATOM 4882 C CA . ARG A 1 15 ? -7.492 -3.228 -3.758 1.00 11.01 15 ARG A CA 9
ATOM 4883 C C . ARG A 1 15 ? -6.921 -2.556 -2.513 1.00 5.12 15 ARG A C 9
ATOM 4884 O O . ARG A 1 15 ? -7.298 -1.436 -2.170 1.00 62.55 15 ARG A O 9
ATOM 4905 N N . LYS A 1 16 ? -6.009 -3.250 -1.838 1.00 32.21 16 LYS A N 9
ATOM 4906 C CA . LYS A 1 16 ? -5.385 -2.722 -0.631 1.00 72.31 16 LYS A CA 9
ATOM 4907 C C . LYS A 1 16 ? -3.937 -3.190 -0.519 1.00 2.00 16 LYS A C 9
ATOM 4908 O O . LYS A 1 16 ? -3.529 -4.144 -1.182 1.00 54.01 16 LYS A O 9
ATOM 4927 N N . CYS A 1 17 ? -3.165 -2.514 0.325 1.00 14.23 17 CYS A N 9
ATOM 4928 C CA . CYS A 1 17 ? -1.763 -2.860 0.526 1.00 12.04 17 CYS A CA 9
ATOM 4929 C C . CYS A 1 17 ? -1.520 -3.337 1.955 1.00 41.21 17 CYS A C 9
ATOM 4930 O O . CYS A 1 17 ? -1.646 -2.568 2.908 1.00 62.33 17 CYS A O 9
ATOM 4937 N N . LYS A 1 18 ? -1.172 -4.611 2.096 1.00 24.34 18 LYS A N 9
ATOM 4938 C CA . LYS A 1 18 ? -0.909 -5.193 3.407 1.00 41.04 18 LYS A CA 9
ATOM 4939 C C . LYS A 1 18 ? 0.085 -4.341 4.190 1.00 64.32 18 LYS A C 9
ATOM 4940 O O . LYS A 1 18 ? 1.064 -3.828 3.646 1.00 73.42 18 LYS A O 9
ATOM 4959 N N . PRO A 1 19 ? -0.167 -4.187 5.499 1.00 35.43 19 PRO A N 9
ATOM 4960 C CA . PRO A 1 19 ? 0.696 -3.400 6.384 1.00 2.04 19 PRO A CA 9
ATOM 4961 C C . PRO A 1 19 ? 2.046 -4.070 6.623 1.00 35.10 19 PRO A C 9
ATOM 4962 O O . PRO A 1 19 ? 2.259 -5.231 6.276 1.00 23.23 19 PRO A O 9
ATOM 4973 N N . PRO A 1 20 ? 2.979 -3.321 7.230 1.00 0.45 20 PRO A N 9
ATOM 4974 C CA . PRO A 1 20 ? 2.735 -1.937 7.647 1.00 32.10 20 PRO A CA 9
ATOM 4975 C C . PRO A 1 20 ? 2.607 -0.989 6.461 1.00 34.20 20 PRO A C 9
ATOM 4976 O O . PRO A 1 20 ? 2.253 0.180 6.623 1.00 75.25 20 PRO A O 9
ATOM 4987 N N . LEU A 1 21 ? 2.895 -1.498 5.268 1.00 42.11 21 LEU A N 9
ATOM 4988 C CA . LEU A 1 21 ? 2.811 -0.695 4.052 1.00 64.24 21 LEU A CA 9
ATOM 4989 C C . LEU A 1 21 ? 1.534 0.138 4.037 1.00 2.24 21 LEU A C 9
ATOM 4990 O O . LEU A 1 21 ? 0.468 -0.333 4.437 1.00 53.13 21 LEU A O 9
ATOM 5006 N N . LYS A 1 22 ? 1.647 1.377 3.572 1.00 20.24 22 LYS A N 9
ATOM 5007 C CA . LYS A 1 22 ? 0.501 2.275 3.500 1.00 52.14 22 LYS A CA 9
ATOM 5008 C C . LYS A 1 22 ? 0.325 2.822 2.086 1.00 44.32 22 LYS A C 9
ATOM 5009 O O . LYS A 1 22 ? 1.291 2.940 1.331 1.00 0.21 22 LYS A O 9
ATOM 5028 N N . CYS A 1 23 ? -0.912 3.156 1.736 1.00 63.11 23 CYS A N 9
ATOM 5029 C CA . CYS A 1 23 ? -1.214 3.691 0.414 1.00 34.12 23 CYS A CA 9
ATOM 5030 C C . CYS A 1 23 ? -1.204 5.218 0.429 1.00 4.23 23 CYS A C 9
ATOM 5031 O O . CYS A 1 23 ? -1.642 5.841 1.396 1.00 62.42 23 CYS A O 9
ATOM 5038 N N . ASN A 1 24 ? -0.702 5.811 -0.648 1.00 51.45 24 ASN A N 9
ATOM 5039 C CA . ASN A 1 24 ? -0.635 7.264 -0.759 1.00 24.42 24 ASN A CA 9
ATOM 5040 C C . ASN A 1 24 ? -1.347 7.748 -2.018 1.00 12.13 24 ASN A C 9
ATOM 5041 O O . ASN A 1 24 ? -2.062 6.987 -2.672 1.00 44.45 24 ASN A O 9
ATOM 5052 N N . LYS A 1 25 ? -1.148 9.017 -2.353 1.00 73.14 25 LYS A N 9
ATOM 5053 C CA . LYS A 1 25 ? -1.769 9.605 -3.535 1.00 4.05 25 LYS A CA 9
ATOM 5054 C C . LYS A 1 25 ? -1.405 8.816 -4.789 1.00 11.21 25 LYS A C 9
ATOM 5055 O O . LYS A 1 25 ? -2.129 8.844 -5.783 1.00 14.13 25 LYS A O 9
ATOM 5074 N N . ALA A 1 26 ? -0.280 8.112 -4.734 1.00 61.25 26 ALA A N 9
ATOM 5075 C CA . ALA A 1 26 ? 0.178 7.313 -5.864 1.00 71.12 26 ALA A CA 9
ATOM 5076 C C . ALA A 1 26 ? -0.519 5.957 -5.896 1.00 71.11 26 ALA A C 9
ATOM 5077 O O . ALA A 1 26 ? -0.118 5.061 -6.639 1.00 45.43 26 ALA A O 9
ATOM 5084 N N . GLN A 1 27 ? -1.562 5.815 -5.086 1.00 1.23 27 GLN A N 9
ATOM 5085 C CA . GLN A 1 27 ? -2.314 4.567 -5.021 1.00 3.23 27 GLN A CA 9
ATOM 5086 C C . GLN A 1 27 ? -1.383 3.364 -5.132 1.00 63.42 27 GLN A C 9
ATOM 5087 O O . GLN A 1 27 ? -1.610 2.463 -5.939 1.00 34.20 27 GLN A O 9
ATOM 5101 N N . ILE A 1 28 ? -0.333 3.357 -4.317 1.00 0.10 28 ILE A N 9
ATOM 5102 C CA . ILE A 1 28 ? 0.632 2.265 -4.323 1.00 61.44 28 ILE A CA 9
ATOM 5103 C C . ILE A 1 28 ? 1.051 1.893 -2.904 1.00 72.54 28 ILE A C 9
ATOM 5104 O O . ILE A 1 28 ? 0.743 2.604 -1.948 1.00 51.04 28 ILE A O 9
ATOM 5120 N N . CYS A 1 29 ? 1.757 0.774 -2.776 1.00 15.21 29 CYS A N 9
ATOM 5121 C CA . CYS A 1 29 ? 2.220 0.308 -1.475 1.00 32.32 29 CYS A CA 9
ATOM 5122 C C . CYS A 1 29 ? 3.594 0.885 -1.148 1.00 60.33 29 CYS A C 9
ATOM 5123 O O . CYS A 1 29 ? 4.566 0.649 -1.865 1.00 33.52 29 CYS A O 9
ATOM 5130 N N . VAL A 1 30 ? 3.667 1.643 -0.058 1.00 34.41 30 VAL A N 9
ATOM 5131 C CA . VAL A 1 30 ? 4.922 2.253 0.366 1.00 32.44 30 VAL A CA 9
ATOM 5132 C C . VAL A 1 30 ? 5.006 2.337 1.885 1.00 42.41 30 VAL A C 9
ATOM 5133 O O . VAL A 1 30 ? 4.140 2.923 2.534 1.00 55.43 30 VAL A O 9
ATOM 5146 N N . ASP A 1 31 ? 6.055 1.746 2.447 1.00 54.52 31 ASP A N 9
ATOM 5147 C CA . ASP A 1 31 ? 6.255 1.755 3.892 1.00 12.33 31 ASP A CA 9
ATOM 5148 C C . ASP A 1 31 ? 6.118 3.169 4.451 1.00 24.11 31 ASP A C 9
ATOM 5149 O O . ASP A 1 31 ? 6.420 4.158 3.783 1.00 32.24 31 ASP A O 9
ATOM 5158 N N . PRO A 1 32 ? 5.653 3.267 5.705 1.00 20.22 32 PRO A N 9
ATOM 5159 C CA . PRO A 1 32 ? 5.465 4.554 6.381 1.00 61.34 32 PRO A CA 9
ATOM 5160 C C . PRO A 1 32 ? 6.791 5.231 6.715 1.00 53.03 32 PRO A C 9
ATOM 5161 O O . PRO A 1 32 ? 6.859 6.453 6.841 1.00 61.43 32 PRO A O 9
ATOM 5172 N N . ASN A 1 33 ? 7.841 4.429 6.858 1.00 34.44 33 ASN A N 9
ATOM 5173 C CA . ASN A 1 33 ? 9.164 4.952 7.177 1.00 65.13 33 ASN A CA 9
ATOM 5174 C C . ASN A 1 33 ? 10.074 4.915 5.953 1.00 40.11 33 ASN A C 9
ATOM 5175 O O . ASN A 1 33 ? 11.293 4.794 6.075 1.00 5.40 33 ASN A O 9
ATOM 5186 N N . LYS A 1 34 ? 9.473 5.019 4.773 1.00 72.25 34 LYS A N 9
ATOM 5187 C CA . LYS A 1 34 ? 10.228 5.000 3.525 1.00 21.23 34 LYS A CA 9
ATOM 5188 C C . LYS A 1 34 ? 10.810 6.376 3.220 1.00 23.41 34 LYS A C 9
ATOM 5189 O O . LYS A 1 34 ? 11.990 6.504 2.897 1.00 23.31 34 LYS A O 9
ATOM 5208 N N . GLY A 1 35 ? 9.974 7.404 3.327 1.00 53.04 35 GLY A N 9
ATOM 5209 C CA . GLY A 1 35 ? 10.425 8.758 3.060 1.00 44.03 35 GLY A CA 9
ATOM 5210 C C . GLY A 1 35 ? 9.314 9.647 2.540 1.00 51.42 35 GLY A C 9
ATOM 5211 O O . GLY A 1 35 ? 9.315 10.855 2.776 1.00 74.24 35 GLY A O 9
ATOM 5215 N N . TRP A 1 36 ? 8.364 9.050 1.829 1.00 43.45 36 TRP A N 9
ATOM 5216 C CA . TRP A 1 36 ? 7.242 9.798 1.272 1.00 43.03 36 TRP A CA 9
ATOM 5217 C C . TRP A 1 36 ? 6.517 10.582 2.360 1.00 1.00 36 TRP A C 9
ATOM 5218 O O . TRP A 1 36 ? 5.512 11.244 2.098 1.00 44.13 36 TRP A O 9
ATOM 5239 N N . ASP A 1 1 ? -14.161 -8.365 -2.383 1.00 61.12 1 ASP A N 10
ATOM 5240 C CA . ASP A 1 1 ? -12.905 -7.943 -1.775 1.00 62.44 1 ASP A CA 10
ATOM 5241 C C . ASP A 1 1 ? -11.717 -8.621 -2.453 1.00 13.42 1 ASP A C 10
ATOM 5242 O O . ASP A 1 1 ? -11.767 -9.809 -2.771 1.00 45.03 1 ASP A O 10
ATOM 5251 N N . PHE A 1 2 ? -10.653 -7.857 -2.673 1.00 4.00 2 PHE A N 10
ATOM 5252 C CA . PHE A 1 2 ? -9.454 -8.384 -3.314 1.00 61.42 2 PHE A CA 10
ATOM 5253 C C . PHE A 1 2 ? -8.358 -8.652 -2.286 1.00 54.33 2 PHE A C 10
ATOM 5254 O O . PHE A 1 2 ? -8.372 -8.120 -1.176 1.00 23.13 2 PHE A O 10
ATOM 5271 N N . PRO A 1 3 ? -7.387 -9.495 -2.663 1.00 20.24 3 PRO A N 10
ATOM 5272 C CA . PRO A 1 3 ? -6.266 -9.854 -1.790 1.00 52.42 3 PRO A CA 10
ATOM 5273 C C . PRO A 1 3 ? -5.305 -8.690 -1.573 1.00 41.33 3 PRO A C 10
ATOM 5274 O O . PRO A 1 3 ? -5.342 -7.696 -2.301 1.00 14.32 3 PRO A O 10
ATOM 5285 N N . LEU A 1 4 ? -4.445 -8.817 -0.568 1.00 22.52 4 LEU A N 10
ATOM 5286 C CA . LEU A 1 4 ? -3.473 -7.775 -0.256 1.00 21.14 4 LEU A CA 10
ATOM 5287 C C . LEU A 1 4 ? -2.309 -7.803 -1.242 1.00 2.03 4 LEU A C 10
ATOM 5288 O O . LEU A 1 4 ? -1.838 -8.872 -1.632 1.00 22.23 4 LEU A O 10
ATOM 5304 N N . SER A 1 5 ? -1.847 -6.622 -1.639 1.00 3.10 5 SER A N 10
ATOM 5305 C CA . SER A 1 5 ? -0.738 -6.511 -2.579 1.00 33.33 5 SER A CA 10
ATOM 5306 C C . SER A 1 5 ? 0.592 -6.403 -1.841 1.00 11.13 5 SER A C 10
ATOM 5307 O O . SER A 1 5 ? 0.639 -6.008 -0.676 1.00 60.24 5 SER A O 10
ATOM 5315 N N . LYS A 1 6 ? 1.672 -6.759 -2.527 1.00 60.24 6 LYS A N 10
ATOM 5316 C CA . LYS A 1 6 ? 3.006 -6.702 -1.940 1.00 11.00 6 LYS A CA 10
ATOM 5317 C C . LYS A 1 6 ? 3.537 -5.272 -1.932 1.00 0.32 6 LYS A C 10
ATOM 5318 O O . LYS A 1 6 ? 2.791 -4.323 -2.175 1.00 3.01 6 LYS A O 10
ATOM 5337 N N . GLU A 1 7 ? 4.828 -5.126 -1.652 1.00 74.44 7 GLU A N 10
ATOM 5338 C CA . GLU A 1 7 ? 5.456 -3.811 -1.614 1.00 61.31 7 GLU A CA 10
ATOM 5339 C C . GLU A 1 7 ? 5.594 -3.231 -3.019 1.00 31.44 7 GLU A C 10
ATOM 5340 O O . GLU A 1 7 ? 5.951 -3.940 -3.961 1.00 71.44 7 GLU A O 10
ATOM 5352 N N . TYR A 1 8 ? 5.307 -1.941 -3.152 1.00 5.05 8 TYR A N 10
ATOM 5353 C CA . TYR A 1 8 ? 5.395 -1.267 -4.442 1.00 4.13 8 TYR A CA 10
ATOM 5354 C C . TYR A 1 8 ? 4.397 -1.857 -5.434 1.00 21.42 8 TYR A C 10
ATOM 5355 O O . TYR A 1 8 ? 4.746 -2.161 -6.575 1.00 41.51 8 TYR A O 10
ATOM 5373 N N . GLU A 1 9 ? 3.155 -2.016 -4.990 1.00 35.24 9 GLU A N 10
ATOM 5374 C CA . GLU A 1 9 ? 2.106 -2.570 -5.838 1.00 61.15 9 GLU A CA 10
ATOM 5375 C C . GLU A 1 9 ? 0.969 -1.569 -6.021 1.00 11.32 9 GLU A C 10
ATOM 5376 O O . GLU A 1 9 ? 1.080 -0.409 -5.626 1.00 54.22 9 GLU A O 10
ATOM 5388 N N . SER A 1 10 ? -0.125 -2.028 -6.622 1.00 60.55 10 SER A N 10
ATOM 5389 C CA . SER A 1 10 ? -1.281 -1.172 -6.862 1.00 21.53 10 SER A CA 10
ATOM 5390 C C . SER A 1 10 ? -2.183 -1.122 -5.632 1.00 73.35 10 SER A C 10
ATOM 5391 O O . SER A 1 10 ? -2.329 -2.111 -4.915 1.00 0.11 10 SER A O 10
ATOM 5399 N N . CYS A 1 11 ? -2.785 0.039 -5.396 1.00 72.31 11 CYS A N 10
ATOM 5400 C CA . CYS A 1 11 ? -3.673 0.222 -4.254 1.00 61.25 11 CYS A CA 10
ATOM 5401 C C . CYS A 1 11 ? -5.054 0.685 -4.708 1.00 21.35 11 CYS A C 10
ATOM 5402 O O . CYS A 1 11 ? -5.971 0.821 -3.898 1.00 53.13 11 CYS A O 10
ATOM 5409 N N . VAL A 1 12 ? -5.196 0.923 -6.008 1.00 64.12 12 VAL A N 10
ATOM 5410 C CA . VAL A 1 12 ? -6.465 1.367 -6.570 1.00 51.33 12 VAL A CA 10
ATOM 5411 C C . VAL A 1 12 ? -7.626 0.545 -6.025 1.00 23.35 12 VAL A C 10
ATOM 5412 O O . VAL A 1 12 ? -7.822 -0.606 -6.416 1.00 22.34 12 VAL A O 10
ATOM 5425 N N . ARG A 1 13 ? -8.395 1.142 -5.119 1.00 61.44 13 ARG A N 10
ATOM 5426 C CA . ARG A 1 13 ? -9.536 0.464 -4.519 1.00 31.45 13 ARG A CA 10
ATOM 5427 C C . ARG A 1 13 ? -10.325 -0.310 -5.574 1.00 43.45 13 ARG A C 10
ATOM 5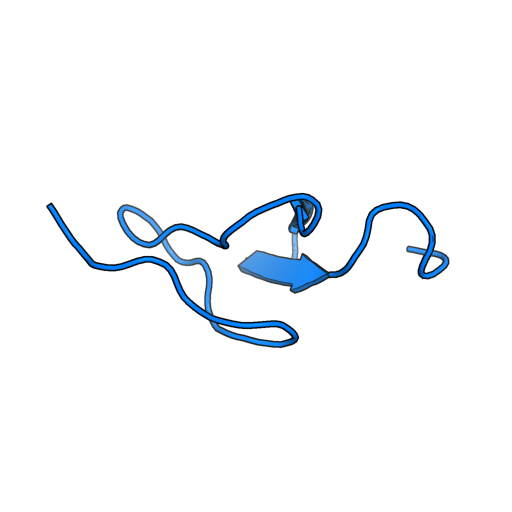428 O O . ARG A 1 13 ? -10.300 0.012 -6.762 1.00 24.20 13 ARG A O 10
ATOM 5449 N N . PRO A 1 14 ? -11.042 -1.352 -5.130 1.00 45.01 14 PRO A N 10
ATOM 5450 C CA . PRO A 1 14 ? -11.079 -1.744 -3.717 1.00 22.10 14 PRO A CA 10
ATOM 5451 C C . PRO A 1 14 ? -9.753 -2.328 -3.242 1.00 60.41 14 PRO A C 10
ATOM 5452 O O . PRO A 1 14 ? -9.576 -2.607 -2.057 1.00 3.22 14 PRO A O 10
ATOM 5463 N N . ARG A 1 15 ? -8.823 -2.510 -4.176 1.00 51.44 15 ARG A N 10
ATOM 5464 C CA . ARG A 1 15 ? -7.513 -3.061 -3.852 1.00 73.21 15 ARG A CA 10
ATOM 5465 C C . ARG A 1 15 ? -6.959 -2.432 -2.577 1.00 62.41 15 ARG A C 10
ATOM 5466 O O . ARG A 1 15 ? -7.335 -1.320 -2.205 1.00 14.02 15 ARG A O 10
ATOM 5487 N N . LYS A 1 16 ? -6.061 -3.151 -1.911 1.00 54.03 16 LYS A N 10
ATOM 5488 C CA . LYS A 1 16 ? -5.453 -2.665 -0.679 1.00 40.23 16 LYS A CA 10
ATOM 5489 C C . LYS A 1 16 ? -4.001 -3.117 -0.573 1.00 24.30 16 LYS A C 10
ATOM 5490 O O . LYS A 1 16 ? -3.583 -4.060 -1.247 1.00 4.54 16 LYS A O 10
ATOM 5509 N N . CYS A 1 17 ? -3.235 -2.443 0.278 1.00 42.45 17 CYS A N 10
ATOM 5510 C CA . CYS A 1 17 ? -1.829 -2.777 0.473 1.00 40.24 17 CYS A CA 10
ATOM 5511 C C . CYS A 1 17 ? -1.577 -3.255 1.900 1.00 2.43 17 CYS A C 10
ATOM 5512 O O . CYS A 1 17 ? -1.654 -2.477 2.851 1.00 53.24 17 CYS A O 10
ATOM 5519 N N . LYS A 1 18 ? -1.275 -4.541 2.042 1.00 3.32 18 LYS A N 10
ATOM 5520 C CA . LYS A 1 18 ? -1.010 -5.125 3.351 1.00 23.34 18 LYS A CA 10
ATOM 5521 C C . LYS A 1 18 ? 0.025 -4.304 4.114 1.00 12.42 18 LYS A C 10
ATOM 5522 O O . LYS A 1 18 ? 1.007 -3.821 3.550 1.00 3.13 18 LYS A O 10
ATOM 5541 N N . PRO A 1 19 ? -0.198 -4.142 5.427 1.00 62.34 19 PRO A N 10
ATOM 5542 C CA . PRO A 1 19 ? 0.705 -3.381 6.294 1.00 45.22 19 PRO A CA 10
ATOM 5543 C C . PRO A 1 19 ? 2.039 -4.091 6.509 1.00 11.33 19 PRO A C 10
ATOM 5544 O O . PRO A 1 19 ? 2.211 -5.258 6.156 1.00 53.15 19 PRO A O 10
ATOM 5555 N N . PRO A 1 20 ? 3.004 -3.372 7.100 1.00 40.22 20 PRO A N 10
ATOM 5556 C CA . PRO A 1 20 ? 2.810 -1.982 7.524 1.00 15.13 20 PRO A CA 10
ATOM 5557 C C . PRO A 1 20 ? 2.688 -1.028 6.341 1.00 41.03 20 PRO A C 10
ATOM 5558 O O . PRO A 1 20 ? 2.382 0.153 6.512 1.00 12.03 20 PRO A O 10
ATOM 5569 N N . LEU A 1 21 ? 2.932 -1.545 5.143 1.00 35.30 21 LEU A N 10
ATOM 5570 C CA . LEU A 1 21 ? 2.850 -0.738 3.929 1.00 13.33 21 LEU A CA 10
ATOM 5571 C C . LEU A 1 21 ? 1.635 0.184 3.970 1.00 1.20 21 LEU A C 10
ATOM 5572 O O . LEU A 1 21 ? 0.564 -0.200 4.443 1.00 25.40 21 LEU A O 10
ATOM 5588 N N . LYS A 1 22 ? 1.806 1.403 3.470 1.00 64.32 22 LYS A N 10
ATOM 5589 C CA . LYS A 1 22 ? 0.724 2.380 3.445 1.00 44.35 22 LYS A CA 10
ATOM 5590 C C . LYS A 1 22 ? 0.517 2.926 2.037 1.00 12.33 22 LYS A C 10
ATOM 5591 O O . LYS A 1 22 ? 1.451 2.983 1.238 1.00 33.43 22 LYS A O 10
ATOM 5610 N N . CYS A 1 23 ? -0.715 3.327 1.739 1.00 53.43 23 CYS A N 10
ATOM 5611 C CA . CYS A 1 23 ? -1.047 3.870 0.427 1.00 61.14 23 CYS A CA 10
ATOM 5612 C C . CYS A 1 23 ? -0.914 5.391 0.418 1.00 12.04 23 CYS A C 10
ATOM 5613 O O . CYS A 1 23 ? -1.235 6.057 1.402 1.00 11.02 23 CYS A O 10
ATOM 5620 N N . ASN A 1 24 ? -0.442 5.932 -0.699 1.00 62.44 24 ASN A N 10
ATOM 5621 C CA . ASN A 1 24 ? -0.268 7.373 -0.837 1.00 62.14 24 ASN A CA 10
ATOM 5622 C C . ASN A 1 24 ? -0.989 7.892 -2.077 1.00 53.42 24 ASN A C 10
ATOM 5623 O O . ASN A 1 24 ? -1.784 7.180 -2.690 1.00 75.33 24 ASN A O 10
ATOM 5634 N N . LYS A 1 25 ? -0.706 9.139 -2.440 1.00 72.22 25 LYS A N 10
ATOM 5635 C CA . LYS A 1 25 ? -1.325 9.755 -3.608 1.00 4.40 25 LYS A CA 10
ATOM 5636 C C . LYS A 1 25 ? -1.069 8.925 -4.862 1.00 1.00 25 LYS A C 10
ATOM 5637 O O . LYS A 1 25 ? -1.830 8.990 -5.826 1.00 75.41 25 LYS A O 10
ATOM 5656 N N . ALA A 1 26 ? 0.006 8.144 -4.839 1.00 3.30 26 ALA A N 10
ATOM 5657 C CA . ALA A 1 26 ? 0.359 7.298 -5.973 1.00 3.40 26 ALA A CA 10
ATOM 5658 C C . ALA A 1 26 ? -0.426 5.991 -5.948 1.00 32.21 26 ALA A C 10
ATOM 5659 O O . ALA A 1 26 ? -0.124 5.062 -6.697 1.00 11.11 26 ALA A O 10
ATOM 5666 N N . GLN A 1 27 ? -1.433 5.927 -5.084 1.00 73.21 27 GLN A N 10
ATOM 5667 C CA . GLN A 1 27 ? -2.260 4.732 -4.963 1.00 14.52 27 GLN A CA 10
ATOM 5668 C C . GLN A 1 27 ? -1.416 3.470 -5.099 1.00 14.20 27 GLN A C 10
ATOM 5669 O O . GLN A 1 27 ? -1.741 2.577 -5.882 1.00 23.41 27 GLN A O 10
ATOM 5683 N N . ILE A 1 28 ? -0.332 3.403 -4.334 1.00 74.44 28 ILE A N 10
ATOM 5684 C CA . ILE A 1 28 ? 0.559 2.249 -4.370 1.00 54.13 28 ILE A CA 10
ATOM 5685 C C . ILE A 1 28 ? 1.019 1.867 -2.969 1.00 45.45 28 ILE A C 10
ATOM 5686 O O . ILE A 1 28 ? 0.766 2.587 -2.002 1.00 24.22 28 ILE A O 10
ATOM 5702 N N . CYS A 1 29 ? 1.700 0.731 -2.865 1.00 22.12 29 CYS A N 10
ATOM 5703 C CA . CYS A 1 29 ? 2.199 0.251 -1.581 1.00 43.12 29 CYS A CA 10
ATOM 5704 C C . CYS A 1 29 ? 3.601 0.787 -1.309 1.00 51.13 29 CYS A C 10
ATOM 5705 O O . CYS A 1 29 ? 4.537 0.520 -2.063 1.00 45.23 29 CYS A O 10
ATOM 5712 N N . VAL A 1 30 ? 3.739 1.545 -0.226 1.00 44.31 30 VAL A N 10
ATOM 5713 C CA . VAL A 1 30 ? 5.027 2.118 0.148 1.00 0.11 30 VAL A CA 10
ATOM 5714 C C . VAL A 1 30 ? 5.185 2.174 1.664 1.00 0.30 30 VAL A C 10
ATOM 5715 O O . VAL A 1 30 ? 4.352 2.750 2.364 1.00 13.11 30 VAL A O 10
ATOM 5728 N N . ASP A 1 31 ? 6.258 1.572 2.165 1.00 72.43 31 ASP A N 10
ATOM 5729 C CA . ASP A 1 31 ? 6.526 1.554 3.597 1.00 4.32 31 ASP A CA 10
ATOM 5730 C C . ASP A 1 31 ? 6.432 2.958 4.185 1.00 52.24 31 ASP A C 10
ATOM 5731 O O . ASP A 1 31 ? 6.735 3.955 3.528 1.00 55.31 31 ASP A O 10
ATOM 5740 N N . PRO A 1 32 ? 6.002 3.043 5.452 1.00 2.12 32 PRO A N 10
ATOM 5741 C CA . PRO A 1 32 ? 5.856 4.320 6.156 1.00 45.14 32 PRO A CA 10
ATOM 5742 C C . PRO A 1 32 ? 7.203 4.967 6.468 1.00 13.33 32 PRO A C 10
ATOM 5743 O O . PRO A 1 32 ? 7.367 6.178 6.325 1.00 23.53 32 PRO A O 10
ATOM 5754 N N . ASN A 1 33 ? 8.162 4.151 6.893 1.00 33.34 33 ASN A N 10
ATOM 5755 C CA . ASN A 1 33 ? 9.494 4.644 7.223 1.00 5.40 33 ASN A CA 10
ATOM 5756 C C . ASN A 1 33 ? 10.154 5.285 6.007 1.00 3.33 33 ASN A C 10
ATOM 5757 O O . ASN A 1 33 ? 11.082 6.083 6.139 1.00 63.25 33 ASN A O 10
ATOM 5768 N N . LYS A 1 34 ? 9.669 4.932 4.822 1.00 21.41 34 LYS A N 10
ATOM 5769 C CA . LYS A 1 34 ? 10.209 5.473 3.581 1.00 12.12 34 LYS A CA 10
ATOM 5770 C C . LYS A 1 34 ? 10.260 6.997 3.628 1.00 13.21 34 LYS A C 10
ATOM 5771 O O . LYS A 1 34 ? 11.319 7.598 3.456 1.00 12.42 34 LYS A O 10
ATOM 5790 N N . GLY A 1 35 ? 9.107 7.616 3.865 1.00 15.03 35 GLY A N 10
ATOM 5791 C CA . GLY A 1 35 ? 9.041 9.063 3.931 1.00 43.54 35 GLY A CA 10
ATOM 5792 C C . GLY A 1 35 ? 8.219 9.660 2.807 1.00 11.20 35 GLY A C 10
ATOM 5793 O O . GLY A 1 35 ? 8.468 10.786 2.376 1.00 25.44 35 GLY A O 10
ATOM 5797 N N . TRP A 1 36 ? 7.236 8.904 2.330 1.00 40.54 36 TRP A N 10
ATOM 5798 C CA . TRP A 1 36 ? 6.374 9.365 1.247 1.00 42.15 36 TRP A CA 10
ATOM 5799 C C . TRP A 1 36 ? 5.483 10.511 1.711 1.00 53.14 36 TRP A C 10
ATOM 5800 O O . TRP A 1 36 ? 4.886 10.452 2.786 1.00 1.54 36 TRP A O 10
ATOM 5821 N N . ASP A 1 1 ? -14.256 -7.421 -1.686 1.00 63.43 1 ASP A N 11
ATOM 5822 C CA . ASP A 1 1 ? -13.015 -6.659 -1.767 1.00 4.20 1 ASP A CA 11
ATOM 5823 C C . ASP A 1 1 ? -11.904 -7.492 -2.397 1.00 3.32 1 ASP A C 11
ATOM 5824 O O . ASP A 1 1 ? -12.016 -8.714 -2.506 1.00 40.32 1 ASP A O 11
ATOM 5833 N N . PHE A 1 2 ? -10.833 -6.825 -2.812 1.00 45.31 2 PHE A N 11
ATOM 5834 C CA . PHE A 1 2 ? -9.701 -7.504 -3.433 1.00 54.41 2 PHE A CA 11
ATOM 5835 C C . PHE A 1 2 ? -8.657 -7.888 -2.389 1.00 1.41 2 PHE A C 11
ATOM 5836 O O . PHE A 1 2 ? -8.613 -7.340 -1.287 1.00 44.02 2 PHE A O 11
ATOM 5853 N N . PRO A 1 3 ? -7.796 -8.854 -2.742 1.00 23.14 3 PRO A N 11
ATOM 5854 C CA . PRO A 1 3 ? -6.736 -9.334 -1.851 1.00 1.22 3 PRO A CA 11
ATOM 5855 C C . PRO A 1 3 ? -5.639 -8.296 -1.643 1.00 0.14 3 PRO A C 11
ATOM 5856 O O . PRO A 1 3 ? -5.531 -7.333 -2.401 1.00 53.35 3 PRO A O 11
ATOM 5867 N N . LEU A 1 4 ? -4.826 -8.500 -0.611 1.00 75.35 4 LEU A N 11
ATOM 5868 C CA . LEU A 1 4 ? -3.736 -7.581 -0.305 1.00 45.41 4 LEU A CA 11
ATOM 5869 C C . LEU A 1 4 ? -2.617 -7.700 -1.334 1.00 62.23 4 LEU A C 11
ATOM 5870 O O . LEU A 1 4 ? -2.440 -8.748 -1.955 1.00 3.14 4 LEU A O 11
ATOM 5886 N N . SER A 1 5 ? -1.862 -6.620 -1.508 1.00 0.30 5 SER A N 11
ATOM 5887 C CA . SER A 1 5 ? -0.760 -6.603 -2.464 1.00 0.34 5 SER A CA 11
ATOM 5888 C C . SER A 1 5 ? 0.582 -6.505 -1.744 1.00 11.10 5 SER A C 11
ATOM 5889 O O . SER A 1 5 ? 0.637 -6.271 -0.536 1.00 11.13 5 SER A O 11
ATOM 5897 N N . LYS A 1 6 ? 1.663 -6.684 -2.494 1.00 74.33 6 LYS A N 11
ATOM 5898 C CA . LYS A 1 6 ? 3.006 -6.615 -1.932 1.00 54.35 6 LYS A CA 11
ATOM 5899 C C . LYS A 1 6 ? 3.608 -5.227 -2.130 1.00 60.12 6 LYS A C 11
ATOM 5900 O O . LYS A 1 6 ? 3.012 -4.371 -2.783 1.00 62.34 6 LYS A O 11
ATOM 5919 N N . GLU A 1 7 ? 4.792 -5.014 -1.565 1.00 2.34 7 GLU A N 11
ATOM 5920 C CA . GLU A 1 7 ? 5.474 -3.730 -1.681 1.00 0.22 7 GLU A CA 11
ATOM 5921 C C . GLU A 1 7 ? 5.563 -3.292 -3.141 1.00 2.54 7 GLU A C 11
ATOM 5922 O O . GLU A 1 7 ? 5.834 -4.102 -4.027 1.00 3.10 7 GLU A O 11
ATOM 5934 N N . TYR A 1 8 ? 5.332 -2.007 -3.381 1.00 42.44 8 TYR A N 11
ATOM 5935 C CA . TYR A 1 8 ? 5.383 -1.460 -4.731 1.00 74.41 8 TYR A CA 11
ATOM 5936 C C . TYR A 1 8 ? 4.354 -2.137 -5.632 1.00 4.21 8 TYR A C 11
ATOM 5937 O O . TYR A 1 8 ? 4.698 -2.702 -6.670 1.00 60.21 8 TYR A O 11
ATOM 5955 N N . GLU A 1 9 ? 3.089 -2.073 -5.226 1.00 25.30 9 GLU A N 11
ATOM 5956 C CA . GLU A 1 9 ? 2.010 -2.680 -5.995 1.00 51.03 9 GLU A CA 11
ATOM 5957 C C . GLU A 1 9 ? 0.783 -1.773 -6.020 1.00 1.50 9 GLU A C 11
ATOM 5958 O O . GLU A 1 9 ? 0.600 -0.935 -5.136 1.00 14.03 9 GLU A O 11
ATOM 5970 N N . SER A 1 10 ? -0.055 -1.946 -7.038 1.00 44.02 10 SER A N 11
ATOM 5971 C CA . SER A 1 10 ? -1.261 -1.141 -7.180 1.00 14.32 10 SER A CA 11
ATOM 5972 C C . SER A 1 10 ? -2.112 -1.208 -5.915 1.00 22.30 10 SER A C 11
ATOM 5973 O O . SER A 1 10 ? -2.197 -2.251 -5.265 1.00 42.24 10 SER A O 11
ATOM 5981 N N . CYS A 1 11 ? -2.739 -0.089 -5.572 1.00 11.54 11 CYS A N 11
ATOM 5982 C CA . CYS A 1 11 ? -3.584 -0.018 -4.384 1.00 65.31 11 CYS A CA 11
ATOM 5983 C C . CYS A 1 11 ? -4.986 0.466 -4.742 1.00 22.15 11 CYS A C 11
ATOM 5984 O O . CYS A 1 11 ? -5.859 0.564 -3.880 1.00 52.02 11 CYS A O 11
ATOM 5991 N N . VAL A 1 12 ? -5.195 0.764 -6.020 1.00 14.10 12 VAL A N 11
ATOM 5992 C CA . VAL A 1 12 ? -6.491 1.236 -6.494 1.00 23.32 12 VAL A CA 11
ATOM 5993 C C . VAL A 1 12 ? -7.628 0.421 -5.884 1.00 40.03 12 VAL A C 11
ATOM 5994 O O . VAL A 1 12 ? -7.836 -0.738 -6.241 1.00 20.20 12 VAL A O 11
ATOM 6007 N N . ARG A 1 13 ? -8.361 1.038 -4.963 1.00 20.13 13 ARG A N 11
ATOM 6008 C CA . ARG A 1 13 ? -9.476 0.370 -4.303 1.00 15.23 13 ARG A CA 11
ATOM 6009 C C . ARG A 1 13 ? -10.322 -0.402 -5.311 1.00 32.12 13 ARG A C 11
ATOM 6010 O O . ARG A 1 13 ? -10.335 -0.102 -6.506 1.00 4.04 13 ARG A O 11
ATOM 6031 N N . PRO A 1 14 ? -11.044 -1.421 -4.822 1.00 42.11 14 PRO A N 11
ATOM 6032 C CA . PRO A 1 14 ? -11.035 -1.787 -3.402 1.00 42.14 14 PRO A CA 11
ATOM 6033 C C . PRO A 1 14 ? -9.705 -2.393 -2.968 1.00 31.20 14 PRO A C 11
ATOM 6034 O O . PRO A 1 14 ? -9.484 -2.646 -1.784 1.00 32.15 14 PRO A O 11
ATOM 6045 N N . ARG A 1 15 ? -8.821 -2.622 -3.934 1.00 51.52 15 ARG A N 11
ATOM 6046 C CA . ARG A 1 15 ? -7.512 -3.198 -3.651 1.00 21.35 15 ARG A CA 11
ATOM 6047 C C . ARG A 1 15 ? -6.883 -2.543 -2.425 1.00 60.34 15 ARG A C 11
ATOM 6048 O O . ARG A 1 15 ? -7.222 -1.415 -2.068 1.00 13.20 15 ARG A O 11
ATOM 6069 N N . LYS A 1 16 ? -5.963 -3.257 -1.784 1.00 75.51 16 LYS A N 11
ATOM 6070 C CA . LYS A 1 16 ? -5.285 -2.746 -0.600 1.00 72.33 16 LYS A CA 11
ATOM 6071 C C . LYS A 1 16 ? -3.837 -3.226 -0.552 1.00 11.23 16 LYS A C 11
ATOM 6072 O O . LYS A 1 16 ? -3.453 -4.143 -1.278 1.00 31.24 16 LYS A O 11
ATOM 6091 N N . CYS A 1 17 ? -3.040 -2.601 0.308 1.00 31.32 17 CYS A N 11
ATOM 6092 C CA . CYS A 1 17 ? -1.636 -2.966 0.452 1.00 73.34 17 CYS A CA 11
ATOM 6093 C C . CYS A 1 17 ? -1.346 -3.465 1.864 1.00 4.22 17 CYS A C 11
ATOM 6094 O O . CYS A 1 17 ? -1.463 -2.719 2.836 1.00 62.33 17 CYS A O 11
ATOM 6101 N N . LYS A 1 18 ? -0.966 -4.734 1.970 1.00 60.42 18 LYS A N 11
ATOM 6102 C CA . LYS A 1 18 ? -0.656 -5.336 3.262 1.00 12.03 18 LYS A CA 11
ATOM 6103 C C . LYS A 1 18 ? 0.320 -4.467 4.047 1.00 14.21 18 LYS A C 11
ATOM 6104 O O . LYS A 1 18 ? 1.295 -3.943 3.508 1.00 34.40 18 LYS A O 11
ATOM 6123 N N . PRO A 1 19 ? 0.055 -4.308 5.353 1.00 65.51 19 PRO A N 11
ATOM 6124 C CA . PRO A 1 19 ? 0.900 -3.505 6.240 1.00 61.33 19 PRO A CA 11
ATOM 6125 C C . PRO A 1 19 ? 2.257 -4.153 6.493 1.00 1.35 19 PRO A C 11
ATOM 6126 O O . PRO A 1 19 ? 2.491 -5.313 6.152 1.00 13.14 19 PRO A O 11
ATOM 6137 N N . PRO A 1 20 ? 3.174 -3.389 7.106 1.00 22.21 20 PRO A N 11
ATOM 6138 C CA . PRO A 1 20 ? 2.908 -2.007 7.515 1.00 32.14 20 PRO A CA 11
ATOM 6139 C C . PRO A 1 20 ? 2.775 -1.064 6.324 1.00 23.52 20 PRO A C 11
ATOM 6140 O O . PRO A 1 20 ? 2.410 0.101 6.479 1.00 0.45 20 PRO A O 11
ATOM 6151 N N . LEU A 1 21 ? 3.074 -1.576 5.135 1.00 31.13 21 LEU A N 11
ATOM 6152 C CA . LEU A 1 21 ? 2.988 -0.780 3.916 1.00 40.13 21 LEU A CA 11
ATOM 6153 C C . LEU A 1 21 ? 1.714 0.058 3.902 1.00 12.20 21 LEU A C 11
ATOM 6154 O O . LEU A 1 21 ? 0.650 -0.402 4.317 1.00 64.13 21 LEU A O 11
ATOM 6170 N N . LYS A 1 22 ? 1.828 1.291 3.418 1.00 1.04 22 LYS A N 11
ATOM 6171 C CA . LYS A 1 22 ? 0.685 2.193 3.346 1.00 54.21 22 LYS A CA 11
ATOM 6172 C C . LYS A 1 22 ? 0.489 2.709 1.924 1.00 14.02 22 LYS A C 11
ATOM 6173 O O . LYS A 1 22 ? 1.418 2.700 1.116 1.00 41.13 22 LYS A O 11
ATOM 6192 N N . CYS A 1 23 ? -0.725 3.160 1.626 1.00 20.52 23 CYS A N 11
ATOM 6193 C CA . CYS A 1 23 ? -1.043 3.682 0.301 1.00 2.14 23 CYS A CA 11
ATOM 6194 C C . CYS A 1 23 ? -0.994 5.206 0.291 1.00 55.42 23 CYS A C 11
ATOM 6195 O O . CYS A 1 23 ? -1.449 5.858 1.230 1.00 15.12 23 CYS A O 11
ATOM 6202 N N . ASN A 1 24 ? -0.440 5.768 -0.779 1.00 5.33 24 ASN A N 11
ATOM 6203 C CA . ASN A 1 24 ? -0.331 7.216 -0.911 1.00 41.12 24 ASN A CA 11
ATOM 6204 C C . ASN A 1 24 ? -1.063 7.705 -2.157 1.00 12.21 24 ASN A C 11
ATOM 6205 O O . ASN A 1 24 ? -1.823 6.959 -2.777 1.00 2.10 24 ASN A O 11
ATOM 6216 N N . LYS A 1 25 ? -0.831 8.962 -2.519 1.00 61.42 25 LYS A N 11
ATOM 6217 C CA . LYS A 1 25 ? -1.466 9.551 -3.691 1.00 12.00 25 LYS A CA 11
ATOM 6218 C C . LYS A 1 25 ? -1.165 8.732 -4.943 1.00 52.04 25 LYS A C 11
ATOM 6219 O O . LYS A 1 25 ? -1.917 8.769 -5.916 1.00 0.54 25 LYS A O 11
ATOM 6238 N N . ALA A 1 26 ? -0.061 7.993 -4.909 1.00 62.15 26 ALA A N 11
ATOM 6239 C CA . ALA A 1 26 ? 0.337 7.163 -6.039 1.00 3.02 26 ALA A CA 11
ATOM 6240 C C . ALA A 1 26 ? -0.399 5.828 -6.025 1.00 23.34 26 ALA A C 11
ATOM 6241 O O . ALA A 1 26 ? -0.052 4.910 -6.768 1.00 2.10 26 ALA A O 11
ATOM 6248 N N . GLN A 1 27 ? -1.417 5.727 -5.176 1.00 24.53 27 GLN A N 11
ATOM 6249 C CA . GLN A 1 27 ? -2.201 4.502 -5.065 1.00 63.43 27 GLN A CA 11
ATOM 6250 C C . GLN A 1 27 ? -1.308 3.271 -5.186 1.00 54.51 27 GLN A C 11
ATOM 6251 O O . GLN A 1 27 ? -1.586 2.367 -5.974 1.00 12.52 27 GLN A O 11
ATOM 6265 N N . ILE A 1 28 ? -0.236 3.245 -4.402 1.00 14.31 28 ILE A N 11
ATOM 6266 C CA . ILE A 1 28 ? 0.697 2.124 -4.421 1.00 54.31 28 ILE A CA 11
ATOM 6267 C C . ILE A 1 28 ? 1.147 1.760 -3.011 1.00 1.33 28 ILE A C 11
ATOM 6268 O O . ILE A 1 28 ? 0.866 2.479 -2.052 1.00 11.43 28 ILE A O 11
ATOM 6284 N N . CYS A 1 29 ? 1.850 0.639 -2.891 1.00 60.42 29 CYS A N 11
ATOM 6285 C CA . CYS A 1 29 ? 2.343 0.178 -1.600 1.00 1.34 29 CYS A CA 11
ATOM 6286 C C . CYS A 1 29 ? 3.727 0.750 -1.309 1.00 1.13 29 CYS A C 11
ATOM 6287 O O . CYS A 1 29 ? 4.680 0.503 -2.049 1.00 62.21 29 CYS A O 11
ATOM 6294 N N . VAL A 1 30 ? 3.830 1.514 -0.227 1.00 44.14 30 VAL A N 11
ATOM 6295 C CA . VAL A 1 30 ? 5.099 2.121 0.162 1.00 0.35 30 VAL A CA 11
ATOM 6296 C C . VAL A 1 30 ? 5.232 2.189 1.680 1.00 12.22 30 VAL A C 11
ATOM 6297 O O . VAL A 1 30 ? 4.349 2.701 2.368 1.00 14.01 30 VAL A O 11
ATOM 6310 N N . ASP A 1 31 ? 6.341 1.671 2.194 1.00 5.20 31 ASP A N 11
ATOM 6311 C CA . ASP A 1 31 ? 6.592 1.675 3.632 1.00 31.53 31 ASP A CA 11
ATOM 6312 C C . ASP A 1 31 ? 6.396 3.071 4.213 1.00 45.41 31 ASP A C 11
ATOM 6313 O O . ASP A 1 31 ? 6.653 4.083 3.562 1.00 0.11 31 ASP A O 11
ATOM 6322 N N . PRO A 1 32 ? 5.929 3.129 5.470 1.00 61.52 32 PRO A N 11
ATOM 6323 C CA . PRO A 1 32 ? 5.688 4.395 6.167 1.00 23.30 32 PRO A CA 11
ATOM 6324 C C . PRO A 1 32 ? 6.984 5.123 6.511 1.00 74.25 32 PRO A C 11
ATOM 6325 O O . PRO A 1 32 ? 7.079 6.341 6.364 1.00 60.43 32 PRO A O 11
ATOM 6336 N N . ASN A 1 33 ? 7.978 4.369 6.968 1.00 60.52 33 ASN A N 11
ATOM 6337 C CA . ASN A 1 33 ? 9.268 4.944 7.332 1.00 22.21 33 ASN A CA 11
ATOM 6338 C C . ASN A 1 33 ? 9.920 5.622 6.130 1.00 44.22 33 ASN A C 11
ATOM 6339 O O . ASN A 1 33 ? 10.784 6.485 6.284 1.00 72.11 33 ASN A O 11
ATOM 6350 N N . LYS A 1 34 ? 9.500 5.224 4.934 1.00 42.33 34 LYS A N 11
ATOM 6351 C CA . LYS A 1 34 ? 10.040 5.794 3.705 1.00 64.22 34 LYS A CA 11
ATOM 6352 C C . LYS A 1 34 ? 9.978 7.317 3.738 1.00 75.42 34 LYS A C 11
ATOM 6353 O O . LYS A 1 34 ? 10.813 7.995 3.142 1.00 71.45 34 LYS A O 11
ATOM 6372 N N . GLY A 1 35 ? 8.980 7.849 4.438 1.00 62.22 35 GLY A N 11
ATOM 6373 C CA . GLY A 1 35 ? 8.828 9.289 4.537 1.00 73.24 35 GLY A CA 11
ATOM 6374 C C . GLY A 1 35 ? 8.170 9.887 3.309 1.00 44.21 35 GLY A C 11
ATOM 6375 O O . GLY A 1 35 ? 8.337 11.072 3.022 1.00 51.03 35 GLY A O 11
ATOM 6379 N N . TRP A 1 36 ? 7.421 9.066 2.583 1.00 33.31 36 TRP A N 11
ATOM 6380 C CA . TRP A 1 36 ? 6.736 9.521 1.377 1.00 5.34 36 TRP A CA 11
ATOM 6381 C C . TRP A 1 36 ? 5.769 10.656 1.697 1.00 34.23 36 TRP A C 11
ATOM 6382 O O . TRP A 1 36 ? 5.430 10.889 2.858 1.00 63.45 36 TRP A O 11
ATOM 6403 N N . ASP A 1 1 ? -14.189 -8.585 -2.286 1.00 4.00 1 ASP A N 12
ATOM 6404 C CA . ASP A 1 1 ? -12.947 -7.873 -2.004 1.00 0.02 1 ASP A CA 12
ATOM 6405 C C . ASP A 1 1 ? -11.758 -8.577 -2.649 1.00 34.14 1 ASP A C 12
ATOM 6406 O O . ASP A 1 1 ? -11.809 -9.777 -2.926 1.00 41.34 1 ASP A O 12
ATOM 6415 N N . PHE A 1 2 ? -10.689 -7.825 -2.888 1.00 43.52 2 PHE A N 12
ATOM 6416 C CA . PHE A 1 2 ? -9.487 -8.376 -3.502 1.00 2.13 2 PHE A CA 12
ATOM 6417 C C . PHE A 1 2 ? -8.407 -8.628 -2.455 1.00 4.53 2 PHE A C 12
ATOM 6418 O O . PHE A 1 2 ? -8.428 -8.069 -1.357 1.00 13.02 2 PHE A O 12
ATOM 6435 N N . PRO A 1 3 ? -7.438 -9.490 -2.799 1.00 3.41 3 PRO A N 12
ATOM 6436 C CA . PRO A 1 3 ? -6.331 -9.835 -1.902 1.00 35.31 3 PRO A CA 12
ATOM 6437 C C . PRO A 1 3 ? -5.362 -8.674 -1.703 1.00 33.52 3 PRO A C 12
ATOM 6438 O O . PRO A 1 3 ? -5.369 -7.709 -2.469 1.00 2.34 3 PRO A O 12
ATOM 6449 N N . LEU A 1 4 ? -4.531 -8.774 -0.672 1.00 62.21 4 LEU A N 12
ATOM 6450 C CA . LEU A 1 4 ? -3.555 -7.732 -0.373 1.00 62.21 4 LEU A CA 12
ATOM 6451 C C . LEU A 1 4 ? -2.417 -7.743 -1.389 1.00 0.24 4 LEU A C 12
ATOM 6452 O O . LEU A 1 4 ? -2.117 -8.776 -1.989 1.00 54.22 4 LEU A O 12
ATOM 6468 N N . SER A 1 5 ? -1.785 -6.589 -1.575 1.00 12.34 5 SER A N 12
ATOM 6469 C CA . SER A 1 5 ? -0.681 -6.466 -2.519 1.00 71.33 5 SER A CA 12
ATOM 6470 C C . SER A 1 5 ? 0.651 -6.346 -1.785 1.00 40.32 5 SER A C 12
ATOM 6471 O O . SER A 1 5 ? 0.689 -6.106 -0.578 1.00 32.10 5 SER A O 12
ATOM 6479 N N . LYS A 1 6 ? 1.744 -6.516 -2.523 1.00 52.31 6 LYS A N 12
ATOM 6480 C CA . LYS A 1 6 ? 3.079 -6.426 -1.945 1.00 3.11 6 LYS A CA 12
ATOM 6481 C C . LYS A 1 6 ? 3.641 -5.016 -2.090 1.00 40.24 6 LYS A C 12
ATOM 6482 O O . LYS A 1 6 ? 3.022 -4.153 -2.710 1.00 34.11 6 LYS A O 12
ATOM 6501 N N . GLU A 1 7 ? 4.818 -4.790 -1.514 1.00 22.21 7 GLU A N 12
ATOM 6502 C CA . GLU A 1 7 ? 5.463 -3.484 -1.581 1.00 20.32 7 GLU A CA 12
ATOM 6503 C C . GLU A 1 7 ? 5.547 -2.992 -3.024 1.00 4.42 7 GLU A C 12
ATOM 6504 O O . GLU A 1 7 ? 5.834 -3.764 -3.938 1.00 34.31 7 GLU A O 12
ATOM 6516 N N . TYR A 1 8 ? 5.294 -1.703 -3.218 1.00 2.31 8 TYR A N 12
ATOM 6517 C CA . TYR A 1 8 ? 5.338 -1.107 -4.548 1.00 22.25 8 TYR A CA 12
ATOM 6518 C C . TYR A 1 8 ? 4.357 -1.801 -5.487 1.00 32.31 8 TYR A C 12
ATOM 6519 O O . TYR A 1 8 ? 4.742 -2.301 -6.544 1.00 2.33 8 TYR A O 12
ATOM 6537 N N . GLU A 1 9 ? 3.087 -1.826 -5.094 1.00 31.21 9 GLU A N 12
ATOM 6538 C CA . GLU A 1 9 ? 2.050 -2.458 -5.901 1.00 22.30 9 GLU A CA 12
ATOM 6539 C C . GLU A 1 9 ? 0.793 -1.594 -5.946 1.00 23.10 9 GLU A C 12
ATOM 6540 O O . GLU A 1 9 ? 0.542 -0.798 -5.041 1.00 0.32 9 GLU A O 12
ATOM 6552 N N . SER A 1 10 ? 0.008 -1.757 -7.006 1.00 2.02 10 SER A N 12
ATOM 6553 C CA . SER A 1 10 ? -1.221 -0.990 -7.172 1.00 61.32 10 SER A CA 12
ATOM 6554 C C . SER A 1 10 ? -2.093 -1.084 -5.924 1.00 0.13 10 SER A C 12
ATOM 6555 O O . SER A 1 10 ? -2.183 -2.138 -5.293 1.00 40.12 10 SER A O 12
ATOM 6563 N N . CYS A 1 11 ? -2.735 0.025 -5.573 1.00 12.02 11 CYS A N 12
ATOM 6564 C CA . CYS A 1 11 ? -3.601 0.070 -4.401 1.00 44.53 11 CYS A CA 12
ATOM 6565 C C . CYS A 1 11 ? -5.008 0.522 -4.780 1.00 71.31 11 CYS A C 12
ATOM 6566 O O . CYS A 1 11 ? -5.907 0.562 -3.941 1.00 13.20 11 CYS A O 12
ATOM 6573 N N . VAL A 1 12 ? -5.191 0.861 -6.053 1.00 1.25 12 VAL A N 12
ATOM 6574 C CA . VAL A 1 12 ? -6.489 1.308 -6.545 1.00 72.13 12 VAL A CA 12
ATOM 6575 C C . VAL A 1 12 ? -7.614 0.435 -6.001 1.00 41.33 12 VAL A C 12
ATOM 6576 O O . VAL A 1 12 ? -7.757 -0.725 -6.387 1.00 61.15 12 VAL A O 12
ATOM 6589 N N . ARG A 1 13 ? -8.412 1.002 -5.101 1.00 53.02 13 ARG A N 12
ATOM 6590 C CA . ARG A 1 13 ? -9.525 0.275 -4.502 1.00 55.05 13 ARG A CA 12
ATOM 6591 C C . ARG A 1 13 ? -10.296 -0.507 -5.561 1.00 35.13 13 ARG A C 12
ATOM 6592 O O . ARG A 1 13 ? -10.271 -0.184 -6.749 1.00 71.41 13 ARG A O 12
ATOM 6613 N N . PRO A 1 14 ? -10.999 -1.562 -5.123 1.00 64.12 14 PRO A N 12
ATOM 6614 C CA . PRO A 1 14 ? -11.036 -1.957 -3.711 1.00 33.11 14 PRO A CA 12
ATOM 6615 C C . PRO A 1 14 ? -9.703 -2.521 -3.232 1.00 4.11 14 PRO A C 12
ATOM 6616 O O . PRO A 1 14 ? -9.523 -2.790 -2.043 1.00 34.12 14 PRO A O 12
ATOM 6627 N N . ARG A 1 15 ? -8.771 -2.696 -4.163 1.00 5.32 15 ARG A N 12
ATOM 6628 C CA . ARG A 1 15 ? -7.453 -3.229 -3.833 1.00 14.25 15 ARG A CA 12
ATOM 6629 C C . ARG A 1 15 ? -6.899 -2.569 -2.574 1.00 15.23 15 ARG A C 12
ATOM 6630 O O . ARG A 1 15 ? -7.304 -1.464 -2.209 1.00 21.31 15 ARG A O 12
ATOM 6651 N N . LYS A 1 16 ? -5.972 -3.253 -1.914 1.00 44.31 16 LYS A N 12
ATOM 6652 C CA . LYS A 1 16 ? -5.361 -2.735 -0.695 1.00 74.24 16 LYS A CA 12
ATOM 6653 C C . LYS A 1 16 ? -3.910 -3.192 -0.577 1.00 41.33 16 LYS A C 12
ATOM 6654 O O . LYS A 1 16 ? -3.484 -4.121 -1.264 1.00 24.40 16 LYS A O 12
ATOM 6673 N N . CYS A 1 17 ? -3.156 -2.535 0.298 1.00 1.23 17 CYS A N 12
ATOM 6674 C CA . CYS A 1 17 ? -1.754 -2.874 0.507 1.00 5.31 17 CYS A CA 12
ATOM 6675 C C . CYS A 1 17 ? -1.517 -3.349 1.938 1.00 32.14 17 CYS A C 12
ATOM 6676 O O . CYS A 1 17 ? -1.642 -2.578 2.889 1.00 53.02 17 CYS A O 12
ATOM 6683 N N . LYS A 1 18 ? -1.173 -4.625 2.082 1.00 52.32 18 LYS A N 12
ATOM 6684 C CA . LYS A 1 18 ? -0.917 -5.204 3.395 1.00 42.42 18 LYS A CA 12
ATOM 6685 C C . LYS A 1 18 ? 0.071 -4.350 4.184 1.00 55.05 18 LYS A C 12
ATOM 6686 O O . LYS A 1 18 ? 1.052 -3.834 3.644 1.00 0.55 18 LYS A O 12
ATOM 6705 N N . PRO A 1 19 ? -0.190 -4.195 5.490 1.00 32.43 19 PRO A N 12
ATOM 6706 C CA . PRO A 1 19 ? 0.666 -3.406 6.381 1.00 32.12 19 PRO A CA 12
ATOM 6707 C C . PRO A 1 19 ? 2.015 -4.071 6.628 1.00 23.13 19 PRO A C 12
ATOM 6708 O O . PRO A 1 19 ? 2.234 -5.233 6.284 1.00 62.42 19 PRO A O 12
ATOM 6719 N N . PRO A 1 20 ? 2.943 -3.320 7.239 1.00 45.52 20 PRO A N 12
ATOM 6720 C CA . PRO A 1 20 ? 2.695 -1.936 7.653 1.00 33.14 20 PRO A CA 12
ATOM 6721 C C . PRO A 1 20 ? 2.570 -0.990 6.463 1.00 0.30 20 PRO A C 12
ATOM 6722 O O . PRO A 1 20 ? 2.214 0.179 6.622 1.00 52.43 20 PRO A O 12
ATOM 6733 N N . LEU A 1 21 ? 2.865 -1.500 5.274 1.00 72.21 21 LEU A N 12
ATOM 6734 C CA . LEU A 1 21 ? 2.786 -0.700 4.056 1.00 21.22 21 LEU A CA 12
ATOM 6735 C C . LEU A 1 21 ? 1.506 0.129 4.032 1.00 41.42 21 LEU A C 12
ATOM 6736 O O . LEU A 1 21 ? 0.437 -0.347 4.416 1.00 24.21 21 LEU A O 12
ATOM 6752 N N . LYS A 1 22 ? 1.621 1.372 3.577 1.00 13.04 22 LYS A N 12
ATOM 6753 C CA . LYS A 1 22 ? 0.473 2.267 3.498 1.00 72.13 22 LYS A CA 12
ATOM 6754 C C . LYS A 1 22 ? 0.297 2.804 2.081 1.00 14.01 22 LYS A C 12
ATOM 6755 O O . LYS A 1 22 ? 1.250 2.858 1.304 1.00 62.32 22 LYS A O 12
ATOM 6774 N N . CYS A 1 23 ? -0.927 3.202 1.751 1.00 31.43 23 CYS A N 12
ATOM 6775 C CA . CYS A 1 23 ? -1.228 3.735 0.428 1.00 21.44 23 CYS A CA 12
ATOM 6776 C C . CYS A 1 23 ? -1.206 5.261 0.439 1.00 65.54 23 CYS A C 12
ATOM 6777 O O . CYS A 1 23 ? -1.632 5.891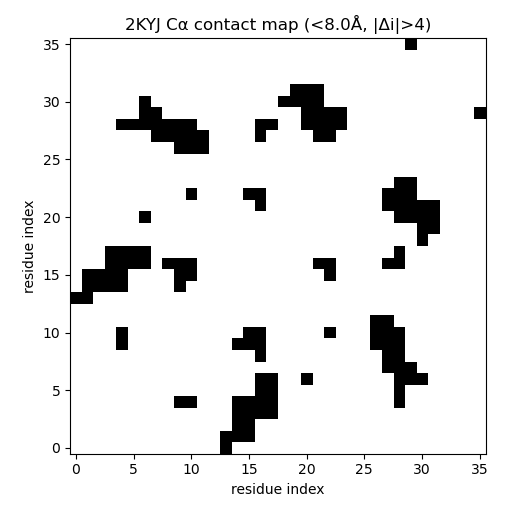 1.405 1.00 40.41 23 CYS A O 12
ATOM 6784 N N . ASN A 1 24 ? -0.704 5.847 -0.644 1.00 12.21 24 ASN A N 12
ATOM 6785 C CA . ASN A 1 24 ? -0.625 7.299 -0.759 1.00 13.12 24 ASN A CA 12
ATOM 6786 C C . ASN A 1 24 ? -1.331 7.783 -2.023 1.00 25.22 24 ASN A C 12
ATOM 6787 O O . ASN A 1 24 ? -2.047 7.026 -2.677 1.00 5.05 24 ASN A O 12
ATOM 6798 N N . LYS A 1 25 ? -1.121 9.050 -2.362 1.00 43.01 25 LYS A N 12
ATOM 6799 C CA . LYS A 1 25 ? -1.734 9.637 -3.548 1.00 2.30 25 LYS A CA 12
ATOM 6800 C C . LYS A 1 25 ? -1.368 8.844 -4.798 1.00 43.32 25 LYS A C 12
ATOM 6801 O O . LYS A 1 25 ? -2.086 8.877 -5.797 1.00 13.13 25 LYS A O 12
ATOM 6820 N N . ALA A 1 26 ? -0.248 8.131 -4.735 1.00 41.52 26 ALA A N 12
ATOM 6821 C CA . ALA A 1 26 ? 0.210 7.327 -5.860 1.00 60.11 26 ALA A CA 12
ATOM 6822 C C . ALA A 1 26 ? -0.494 5.975 -5.892 1.00 23.13 26 ALA A C 12
ATOM 6823 O O . ALA A 1 26 ? -0.095 5.075 -6.629 1.00 32.31 26 ALA A O 12
ATOM 6830 N N . GLN A 1 27 ? -1.542 5.840 -5.085 1.00 63.31 27 GLN A N 12
ATOM 6831 C CA . GLN A 1 27 ? -2.300 4.595 -5.020 1.00 31.10 27 GLN A CA 12
ATOM 6832 C C . GLN A 1 27 ? -1.375 3.388 -5.128 1.00 21.31 27 GLN A C 12
ATOM 6833 O O . GLN A 1 27 ? -1.603 2.490 -5.939 1.00 4.11 27 GLN A O 12
ATOM 6847 N N . ILE A 1 28 ? -0.330 3.374 -4.307 1.00 51.42 28 ILE A N 12
ATOM 6848 C CA . ILE A 1 28 ? 0.629 2.277 -4.311 1.00 25.22 28 ILE A CA 12
ATOM 6849 C C . ILE A 1 28 ? 1.043 1.904 -2.891 1.00 3.10 28 ILE A C 12
ATOM 6850 O O . ILE A 1 28 ? 0.723 2.609 -1.934 1.00 1.20 28 ILE A O 12
ATOM 6866 N N . CYS A 1 29 ? 1.760 0.793 -2.761 1.00 33.51 29 CYS A N 12
ATOM 6867 C CA . CYS A 1 29 ? 2.220 0.326 -1.460 1.00 2.21 29 CYS A CA 12
ATOM 6868 C C . CYS A 1 29 ? 3.588 0.913 -1.124 1.00 1.40 29 CYS A C 12
ATOM 6869 O O . CYS A 1 29 ? 4.566 0.686 -1.837 1.00 33.21 29 CYS A O 12
ATOM 6876 N N . VAL A 1 30 ? 3.649 1.670 -0.033 1.00 11.20 30 VAL A N 12
ATOM 6877 C CA . VAL A 1 30 ? 4.897 2.290 0.399 1.00 11.23 30 VAL A CA 12
ATOM 6878 C C . VAL A 1 30 ? 4.970 2.374 1.920 1.00 44.13 30 VAL A C 12
ATOM 6879 O O . VAL A 1 30 ? 4.107 2.974 2.561 1.00 72.14 30 VAL A O 12
ATOM 6892 N N . ASP A 1 31 ? 6.007 1.770 2.491 1.00 53.33 31 ASP A N 12
ATOM 6893 C CA . ASP A 1 31 ? 6.194 1.778 3.937 1.00 61.35 31 ASP A CA 12
ATOM 6894 C C . ASP A 1 31 ? 6.070 3.194 4.494 1.00 35.34 31 ASP A C 12
ATOM 6895 O O . ASP A 1 31 ? 6.385 4.179 3.827 1.00 64.21 31 ASP A O 12
ATOM 6904 N N . PRO A 1 32 ? 5.596 3.298 5.744 1.00 21.24 32 PRO A N 12
ATOM 6905 C CA . PRO A 1 32 ? 5.417 4.588 6.418 1.00 34.40 32 PRO A CA 12
ATOM 6906 C C . PRO A 1 32 ? 6.746 5.252 6.760 1.00 4.40 32 PRO A C 12
ATOM 6907 O O . PRO A 1 32 ? 6.815 6.467 6.943 1.00 34.25 32 PRO A O 12
ATOM 6918 N N . ASN A 1 33 ? 7.800 4.446 6.846 1.00 62.51 33 ASN A N 12
ATOM 6919 C CA . ASN A 1 33 ? 9.128 4.957 7.167 1.00 1.03 33 ASN A CA 12
ATOM 6920 C C . ASN A 1 33 ? 10.044 4.896 5.949 1.00 13.23 33 ASN A C 12
ATOM 6921 O O . ASN A 1 33 ? 11.264 4.793 6.080 1.00 15.22 33 ASN A O 12
ATOM 6932 N N . LYS A 1 34 ? 9.447 4.959 4.764 1.00 35.20 34 LYS A N 12
ATOM 6933 C CA . LYS A 1 34 ? 10.206 4.914 3.520 1.00 64.54 34 LYS A CA 12
ATOM 6934 C C . LYS A 1 34 ? 10.844 6.267 3.222 1.00 20.22 34 LYS A C 12
ATOM 6935 O O . LYS A 1 34 ? 12.057 6.367 3.046 1.00 43.24 34 LYS A O 12
ATOM 6954 N N . GLY A 1 35 ? 10.017 7.306 3.167 1.00 11.41 35 GLY A N 12
ATOM 6955 C CA . GLY A 1 35 ? 10.519 8.641 2.891 1.00 21.34 35 GLY A CA 12
ATOM 6956 C C . GLY A 1 35 ? 9.430 9.582 2.416 1.00 52.11 35 GLY A C 12
ATOM 6957 O O . GLY A 1 35 ? 9.553 10.800 2.550 1.00 11.03 35 GLY A O 12
ATOM 6961 N N . TRP A 1 36 ? 8.364 9.019 1.859 1.00 31.31 36 TRP A N 12
ATOM 6962 C CA . TRP A 1 36 ? 7.251 9.818 1.360 1.00 2.21 36 TRP A CA 12
ATOM 6963 C C . TRP A 1 36 ? 6.587 10.594 2.493 1.00 25.51 36 TRP A C 12
ATOM 6964 O O . TRP A 1 36 ? 6.923 10.411 3.664 1.00 33.10 36 TRP A O 12
ATOM 6985 N N . ASP A 1 1 ? -14.130 -8.028 -2.106 1.00 64.45 1 ASP A N 13
ATOM 6986 C CA . ASP A 1 1 ? -12.881 -7.292 -1.946 1.00 64.22 1 ASP A CA 13
ATOM 6987 C C . ASP A 1 1 ? -11.716 -8.058 -2.565 1.00 31.41 1 ASP A C 13
ATOM 6988 O O . ASP A 1 1 ? -11.758 -9.283 -2.686 1.00 2.00 1 ASP A O 13
ATOM 6997 N N . PHE A 1 2 ? -10.677 -7.328 -2.958 1.00 32.54 2 PHE A N 13
ATOM 6998 C CA . PHE A 1 2 ? -9.501 -7.939 -3.567 1.00 12.01 2 PHE A CA 13
ATOM 6999 C C . PHE A 1 2 ? -8.451 -8.269 -2.511 1.00 64.11 2 PHE A C 13
ATOM 7000 O O . PHE A 1 2 ? -8.454 -7.727 -1.405 1.00 25.51 2 PHE A O 13
ATOM 7017 N N . PRO A 1 3 ? -7.530 -9.181 -2.857 1.00 61.51 3 PRO A N 13
ATOM 7018 C CA . PRO A 1 3 ? -6.457 -9.605 -1.954 1.00 25.21 3 PRO A CA 13
ATOM 7019 C C . PRO A 1 3 ? -5.424 -8.507 -1.724 1.00 52.01 3 PRO A C 13
ATOM 7020 O O . PRO A 1 3 ? -5.364 -7.530 -2.472 1.00 14.24 3 PRO A O 13
ATOM 7031 N N . LEU A 1 4 ? -4.612 -8.672 -0.685 1.00 33.22 4 LEU A N 13
ATOM 7032 C CA . LEU A 1 4 ? -3.581 -7.694 -0.357 1.00 33.51 4 LEU A CA 13
ATOM 7033 C C . LEU A 1 4 ? -2.453 -7.729 -1.383 1.00 63.24 4 LEU A C 13
ATOM 7034 O O . LEU A 1 4 ? -2.168 -8.771 -1.973 1.00 21.13 4 LEU A O 13
ATOM 7050 N N . SER A 1 5 ? -1.811 -6.583 -1.588 1.00 34.30 5 SER A N 13
ATOM 7051 C CA . SER A 1 5 ? -0.714 -6.481 -2.543 1.00 52.04 5 SER A CA 13
ATOM 7052 C C . SER A 1 5 ? 0.627 -6.387 -1.822 1.00 32.10 5 SER A C 13
ATOM 7053 O O . SER A 1 5 ? 0.682 -6.130 -0.619 1.00 73.41 5 SER A O 13
ATOM 7061 N N . LYS A 1 6 ? 1.708 -6.597 -2.566 1.00 33.11 6 LYS A N 13
ATOM 7062 C CA . LYS A 1 6 ? 3.050 -6.536 -2.001 1.00 12.00 6 LYS A CA 13
ATOM 7063 C C . LYS A 1 6 ? 3.630 -5.130 -2.129 1.00 25.22 6 LYS A C 13
ATOM 7064 O O . LYS A 1 6 ? 3.017 -4.248 -2.729 1.00 23.33 6 LYS A O 13
ATOM 7083 N N . GLU A 1 7 ? 4.817 -4.931 -1.563 1.00 31.50 7 GLU A N 13
ATOM 7084 C CA . GLU A 1 7 ? 5.479 -3.634 -1.616 1.00 51.32 7 GLU A CA 13
ATOM 7085 C C . GLU A 1 7 ? 5.557 -3.119 -3.050 1.00 14.14 7 GLU A C 13
ATOM 7086 O O . GLU A 1 7 ? 5.839 -3.877 -3.978 1.00 61.41 7 GLU A O 13
ATOM 7098 N N . TYR A 1 8 ? 5.302 -1.827 -3.224 1.00 11.02 8 TYR A N 13
ATOM 7099 C CA . TYR A 1 8 ? 5.339 -1.211 -4.545 1.00 32.43 8 TYR A CA 13
ATOM 7100 C C . TYR A 1 8 ? 4.358 -1.895 -5.493 1.00 11.21 8 TYR A C 13
ATOM 7101 O O . TYR A 1 8 ? 4.743 -2.386 -6.553 1.00 33.10 8 TYR A O 13
ATOM 7119 N N . GLU A 1 9 ? 3.088 -1.922 -5.100 1.00 75.31 9 GLU A N 13
ATOM 7120 C CA . GLU A 1 9 ? 2.051 -2.546 -5.915 1.00 40.13 9 GLU A CA 13
ATOM 7121 C C . GLU A 1 9 ? 0.797 -1.677 -5.957 1.00 71.34 9 GLU A C 13
ATOM 7122 O O . GLU A 1 9 ? 0.543 -0.891 -5.045 1.00 42.53 9 GLU A O 13
ATOM 7134 N N . SER A 1 10 ? 0.018 -1.826 -7.023 1.00 2.45 10 SER A N 13
ATOM 7135 C CA . SER A 1 10 ? -1.207 -1.053 -7.188 1.00 15.50 10 SER A CA 13
ATOM 7136 C C . SER A 1 10 ? -2.086 -1.154 -5.944 1.00 3.10 10 SER A C 13
ATOM 7137 O O . SER A 1 10 ? -2.197 -2.217 -5.334 1.00 4.54 10 SER A O 13
ATOM 7145 N N . CYS A 1 11 ? -2.708 -0.040 -5.574 1.00 43.43 11 CYS A N 13
ATOM 7146 C CA . CYS A 1 11 ? -3.576 -0.001 -4.403 1.00 72.24 11 CYS A CA 13
ATOM 7147 C C . CYS A 1 11 ? -4.976 0.475 -4.780 1.00 24.10 11 CYS A C 13
ATOM 7148 O O . CYS A 1 11 ? -5.867 0.547 -3.934 1.00 41.32 11 CYS A O 13
ATOM 7155 N N . VAL A 1 12 ? -5.162 0.797 -6.055 1.00 54.21 12 VAL A N 13
ATOM 7156 C CA . VAL A 1 12 ? -6.453 1.265 -6.546 1.00 3.05 12 VAL A CA 13
ATOM 7157 C C . VAL A 1 12 ? -7.592 0.422 -5.981 1.00 75.32 12 VAL A C 13
ATOM 7158 O O . VAL A 1 12 ? -7.760 -0.740 -6.350 1.00 44.01 12 VAL A O 13
ATOM 7171 N N . ARG A 1 13 ? -8.373 1.017 -5.086 1.00 42.01 13 ARG A N 13
ATOM 7172 C CA . ARG A 1 13 ? -9.496 0.322 -4.470 1.00 34.33 13 ARG A CA 13
ATOM 7173 C C . ARG A 1 13 ? -10.289 -0.462 -5.512 1.00 34.30 13 ARG A C 13
ATOM 7174 O O . ARG A 1 13 ? -10.266 -0.155 -6.704 1.00 73.42 13 ARG A O 13
ATOM 7195 N N . PRO A 1 14 ? -11.007 -1.498 -5.055 1.00 34.50 14 PRO A N 13
ATOM 7196 C CA . PRO A 1 14 ? -11.041 -1.874 -3.638 1.00 74.14 14 PRO A CA 13
ATOM 7197 C C . PRO A 1 14 ? -9.715 -2.454 -3.160 1.00 21.43 14 PRO A C 13
ATOM 7198 O O . PRO A 1 14 ? -9.530 -2.706 -1.969 1.00 73.13 14 PRO A O 13
ATOM 7209 N N . ARG A 1 15 ? -8.794 -2.665 -4.096 1.00 75.21 15 ARG A N 13
ATOM 7210 C CA . ARG A 1 15 ? -7.485 -3.216 -3.770 1.00 2.04 15 ARG A CA 13
ATOM 7211 C C . ARG A 1 15 ? -6.904 -2.541 -2.532 1.00 41.44 15 ARG A C 13
ATOM 7212 O O . ARG A 1 15 ? -7.288 -1.423 -2.182 1.00 25.34 15 ARG A O 13
ATOM 7233 N N . LYS A 1 16 ? -5.976 -3.225 -1.871 1.00 21.22 16 LYS A N 13
ATOM 7234 C CA . LYS A 1 16 ? -5.340 -2.692 -0.672 1.00 0.24 16 LYS A CA 13
ATOM 7235 C C . LYS A 1 16 ? -3.896 -3.171 -0.563 1.00 52.02 16 LYS A C 13
ATOM 7236 O O . LYS A 1 16 ? -3.481 -4.090 -1.270 1.00 13.11 16 LYS A O 13
ATOM 7255 N N . CYS A 1 17 ? -3.134 -2.543 0.327 1.00 31.40 17 CYS A N 13
ATOM 7256 C CA . CYS A 1 17 ? -1.737 -2.905 0.528 1.00 41.44 17 CYS A CA 13
ATOM 7257 C C . CYS A 1 17 ? -1.499 -3.378 1.960 1.00 61.44 17 CYS A C 13
ATOM 7258 O O . CYS A 1 17 ? -1.625 -2.605 2.910 1.00 53.23 17 CYS A O 13
ATOM 7265 N N . LYS A 1 18 ? -1.153 -4.652 2.106 1.00 2.14 18 LYS A N 13
ATOM 7266 C CA . LYS A 1 18 ? -0.896 -5.229 3.421 1.00 61.34 18 LYS A CA 13
ATOM 7267 C C . LYS A 1 18 ? 0.098 -4.378 4.203 1.00 44.21 18 LYS A C 13
ATOM 7268 O O . LYS A 1 18 ? 1.079 -3.868 3.660 1.00 5.01 18 LYS A O 13
ATOM 7287 N N . PRO A 1 19 ? -0.157 -4.220 5.511 1.00 34.30 19 PRO A N 13
ATOM 7288 C CA . PRO A 1 19 ? 0.706 -3.432 6.396 1.00 51.23 19 PRO A CA 13
ATOM 7289 C C . PRO A 1 19 ? 2.053 -4.103 6.641 1.00 35.42 19 PRO A C 13
ATOM 7290 O O . PRO A 1 19 ? 2.266 -5.266 6.297 1.00 0.32 19 PRO A O 13
ATOM 7301 N N . PRO A 1 20 ? 2.986 -3.356 7.248 1.00 1.42 20 PRO A N 13
ATOM 7302 C CA . PRO A 1 20 ? 2.744 -1.970 7.661 1.00 0.21 20 PRO A CA 13
ATOM 7303 C C . PRO A 1 20 ? 2.621 -1.024 6.472 1.00 43.24 20 PRO A C 13
ATOM 7304 O O . PRO A 1 20 ? 2.268 0.146 6.630 1.00 63.42 20 PRO A O 13
ATOM 7315 N N . LEU A 1 21 ? 2.913 -1.536 5.281 1.00 4.43 21 LEU A N 13
ATOM 7316 C CA . LEU A 1 21 ? 2.834 -0.736 4.064 1.00 22.42 21 LEU A CA 13
ATOM 7317 C C . LEU A 1 21 ? 1.554 0.093 4.039 1.00 45.04 21 LEU A C 13
ATOM 7318 O O . LEU A 1 21 ? 0.487 -0.379 4.431 1.00 11.42 21 LEU A O 13
ATOM 7334 N N . LYS A 1 22 ? 1.669 1.333 3.575 1.00 3.41 22 LYS A N 13
ATOM 7335 C CA . LYS A 1 22 ? 0.521 2.229 3.496 1.00 72.11 22 LYS A CA 13
ATOM 7336 C C . LYS A 1 22 ? 0.350 2.769 2.079 1.00 44.24 22 LYS A C 13
ATOM 7337 O O . LYS A 1 22 ? 1.316 2.869 1.322 1.00 55.32 22 LYS A O 13
ATOM 7356 N N . CYS A 1 23 ? -0.883 3.118 1.729 1.00 53.45 23 CYS A N 13
ATOM 7357 C CA . CYS A 1 23 ? -1.181 3.650 0.405 1.00 60.14 23 CYS A CA 13
ATOM 7358 C C . CYS A 1 23 ? -1.165 5.176 0.415 1.00 15.05 23 CYS A C 13
ATOM 7359 O O . CYS A 1 23 ? -1.619 5.805 1.370 1.00 24.14 23 CYS A O 13
ATOM 7366 N N . ASN A 1 24 ? -0.642 5.764 -0.655 1.00 75.51 24 ASN A N 13
ATOM 7367 C CA . ASN A 1 24 ? -0.567 7.215 -0.771 1.00 52.21 24 ASN A CA 13
ATOM 7368 C C . ASN A 1 24 ? -1.270 7.698 -2.035 1.00 12.23 24 ASN A C 13
ATOM 7369 O O . ASN A 1 24 ? -1.985 6.939 -2.691 1.00 22.51 24 ASN A O 13
ATOM 7380 N N . LYS A 1 25 ? -1.064 8.966 -2.374 1.00 43.31 25 LYS A N 13
ATOM 7381 C CA . LYS A 1 25 ? -1.677 9.552 -3.560 1.00 21.32 25 LYS A CA 13
ATOM 7382 C C . LYS A 1 25 ? -1.307 8.759 -4.810 1.00 73.24 25 LYS A C 13
ATOM 7383 O O . LYS A 1 25 ? -2.023 8.791 -5.811 1.00 42.23 25 LYS A O 13
ATOM 7402 N N . ALA A 1 26 ? -0.186 8.049 -4.744 1.00 54.03 26 ALA A N 13
ATOM 7403 C CA . ALA A 1 26 ? 0.277 7.245 -5.870 1.00 13.51 26 ALA A CA 13
ATOM 7404 C C . ALA A 1 26 ? -0.425 5.892 -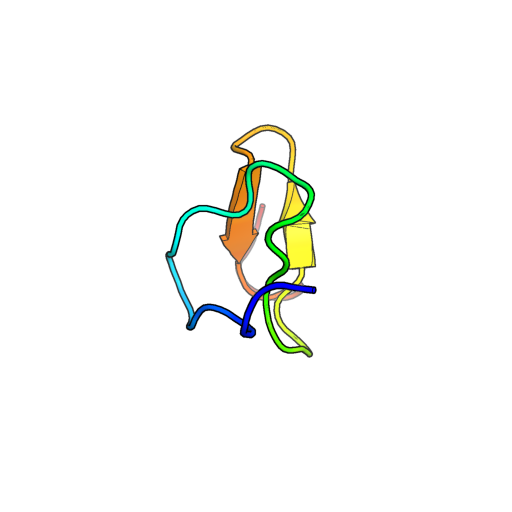5.903 1.00 11.10 26 ALA A C 13
ATOM 7405 O O . ALA A 1 26 ? -0.023 4.992 -6.640 1.00 61.14 26 ALA A O 13
ATOM 7412 N N . GLN A 1 27 ? -1.476 5.755 -5.100 1.00 42.04 27 GLN A N 13
ATOM 7413 C CA . GLN A 1 27 ? -2.232 4.511 -5.036 1.00 31.54 27 GLN A CA 13
ATOM 7414 C C . GLN A 1 27 ? -1.304 3.305 -5.138 1.00 21.52 27 GLN A C 13
ATOM 7415 O O . GLN A 1 27 ? -1.530 2.401 -5.945 1.00 60.11 27 GLN A O 13
ATOM 7429 N N . ILE A 1 28 ? -0.259 3.297 -4.318 1.00 5.52 28 ILE A N 13
ATOM 7430 C CA . ILE A 1 28 ? 0.701 2.201 -4.315 1.00 65.34 28 ILE A CA 13
ATOM 7431 C C . ILE A 1 28 ? 1.115 1.834 -2.894 1.00 3.43 28 ILE A C 13
ATOM 7432 O O . ILE A 1 28 ? 0.802 2.549 -1.941 1.00 11.32 28 ILE A O 13
ATOM 7448 N N . CYS A 1 29 ? 1.820 0.716 -2.758 1.00 15.14 29 CYS A N 13
ATOM 7449 C CA . CYS A 1 29 ? 2.277 0.254 -1.454 1.00 25.12 29 CYS A CA 13
ATOM 7450 C C . CYS A 1 29 ? 3.650 0.831 -1.122 1.00 41.13 29 CYS A C 13
ATOM 7451 O O . CYS A 1 29 ? 4.625 0.591 -1.835 1.00 54.34 29 CYS A O 13
ATOM 7458 N N . VAL A 1 30 ? 3.719 1.593 -0.035 1.00 71.45 30 VAL A N 13
ATOM 7459 C CA . VAL A 1 30 ? 4.972 2.204 0.392 1.00 72.12 30 VAL A CA 13
ATOM 7460 C C . VAL A 1 30 ? 5.049 2.297 1.912 1.00 35.25 30 VAL A C 13
ATOM 7461 O O . VAL A 1 30 ? 4.187 2.899 2.551 1.00 22.22 30 VAL A O 13
ATOM 7474 N N . ASP A 1 31 ? 6.087 1.696 2.483 1.00 1.13 31 ASP A N 13
ATOM 7475 C CA . ASP A 1 31 ? 6.277 1.711 3.930 1.00 72.14 31 ASP A CA 13
ATOM 7476 C C . ASP A 1 31 ? 6.153 3.128 4.479 1.00 52.02 31 ASP A C 13
ATOM 7477 O O . ASP A 1 31 ? 6.474 4.111 3.808 1.00 2.42 31 ASP A O 13
ATOM 7486 N N . PRO A 1 32 ? 5.676 3.240 5.727 1.00 44.33 32 PRO A N 13
ATOM 7487 C CA . PRO A 1 32 ? 5.499 4.533 6.394 1.00 43.43 32 PRO A CA 13
ATOM 7488 C C . PRO A 1 32 ? 6.828 5.196 6.738 1.00 44.42 32 PRO A C 13
ATOM 7489 O O . PRO A 1 32 ? 6.884 6.395 7.005 1.00 45.25 32 PRO A O 13
ATOM 7500 N N . ASN A 1 33 ? 7.898 4.406 6.729 1.00 13.32 33 ASN A N 13
ATOM 7501 C CA . ASN A 1 33 ? 9.227 4.918 7.040 1.00 25.42 33 ASN A CA 13
ATOM 7502 C C . ASN A 1 33 ? 10.097 4.972 5.787 1.00 31.34 33 ASN A C 13
ATOM 7503 O O . ASN A 1 33 ? 11.323 4.900 5.865 1.00 62.52 33 ASN A O 13
ATOM 7514 N N . LYS A 1 34 ? 9.452 5.098 4.632 1.00 51.32 34 LYS A N 13
ATOM 7515 C CA . LYS A 1 34 ? 10.164 5.165 3.362 1.00 20.34 34 LYS A CA 13
ATOM 7516 C C . LYS A 1 34 ? 10.663 6.580 3.090 1.00 42.01 34 LYS A C 13
ATOM 7517 O O . LYS A 1 34 ? 11.804 6.777 2.672 1.00 31.33 34 LYS A O 13
ATOM 7536 N N . GLY A 1 35 ? 9.802 7.563 3.332 1.00 11.32 35 GLY A N 13
ATOM 7537 C CA . GLY A 1 35 ? 10.174 8.948 3.109 1.00 3.10 35 GLY A CA 13
ATOM 7538 C C . GLY A 1 35 ? 9.169 9.688 2.250 1.00 62.31 35 GLY A C 13
ATOM 7539 O O . GLY A 1 35 ? 9.539 10.555 1.459 1.00 52.41 35 GLY A O 13
ATOM 7543 N N . TRP A 1 36 ? 7.895 9.344 2.404 1.00 73.32 36 TRP A N 13
ATOM 7544 C CA . TRP A 1 36 ? 6.834 9.981 1.633 1.00 0.41 36 TRP A CA 13
ATOM 7545 C C . TRP A 1 36 ? 5.955 10.847 2.530 1.00 4.24 36 TRP A C 13
ATOM 7546 O O . TRP A 1 36 ? 5.910 12.068 2.380 1.00 1.12 36 TRP A O 13
ATOM 7567 N N . ASP A 1 1 ? -14.166 -8.622 -1.934 1.00 54.54 1 ASP A N 14
ATOM 7568 C CA . ASP A 1 1 ? -12.961 -7.806 -1.845 1.00 2.04 1 ASP A CA 14
ATOM 7569 C C . ASP A 1 1 ? -11.773 -8.521 -2.482 1.00 21.11 1 ASP A C 14
ATOM 7570 O O . ASP A 1 1 ? -11.807 -9.734 -2.695 1.00 54.24 1 ASP A O 14
ATOM 7579 N N . PHE A 1 2 ? -10.726 -7.763 -2.786 1.00 44.34 2 PHE A N 14
ATOM 7580 C CA . PHE A 1 2 ? -9.528 -8.323 -3.401 1.00 24.21 2 PHE A CA 14
ATOM 7581 C C . PHE A 1 2 ? -8.442 -8.564 -2.356 1.00 20.34 2 PHE A C 14
ATOM 7582 O O . PHE A 1 2 ? -8.456 -7.992 -1.266 1.00 64.24 2 PHE A O 14
ATOM 7599 N N . PRO A 1 3 ? -7.478 -9.433 -2.695 1.00 12.22 3 PRO A N 14
ATOM 7600 C CA . PRO A 1 3 ? -6.367 -9.771 -1.801 1.00 21.33 3 PRO A CA 14
ATOM 7601 C C . PRO A 1 3 ? -5.394 -8.611 -1.623 1.00 5.11 3 PRO A C 14
ATOM 7602 O O . PRO A 1 3 ? -5.401 -7.656 -2.400 1.00 43.51 3 PRO A O 14
ATOM 7613 N N . LEU A 1 4 ? -4.557 -8.699 -0.594 1.00 2.12 4 LEU A N 14
ATOM 7614 C CA . LEU A 1 4 ? -3.576 -7.657 -0.314 1.00 0.31 4 LEU A CA 14
ATOM 7615 C C . LEU A 1 4 ? -2.431 -7.702 -1.320 1.00 52.23 4 LEU A C 14
ATOM 7616 O O . LEU A 1 4 ? -2.117 -8.756 -1.872 1.00 74.13 4 LEU A O 14
ATOM 7632 N N . SER A 1 5 ? -1.809 -6.550 -1.552 1.00 44.01 5 SER A N 14
ATOM 7633 C CA . SER A 1 5 ? -0.698 -6.457 -2.492 1.00 24.30 5 SER A CA 14
ATOM 7634 C C . SER A 1 5 ? 0.632 -6.349 -1.753 1.00 63.52 5 SER A C 14
ATOM 7635 O O . SER A 1 5 ? 0.669 -6.102 -0.549 1.00 4.54 5 SER A O 14
ATOM 7643 N N . LYS A 1 6 ? 1.725 -6.535 -2.486 1.00 34.30 6 LYS A N 14
ATOM 7644 C CA . LYS A 1 6 ? 3.060 -6.457 -1.904 1.00 3.13 6 LYS A CA 14
ATOM 7645 C C . LYS A 1 6 ? 3.644 -5.058 -2.067 1.00 2.01 6 LYS A C 14
ATOM 7646 O O . LYS A 1 6 ? 3.042 -4.196 -2.705 1.00 64.45 6 LYS A O 14
ATOM 7665 N N . GLU A 1 7 ? 4.820 -4.841 -1.486 1.00 23.54 7 GLU A N 14
ATOM 7666 C CA . GLU A 1 7 ? 5.485 -3.547 -1.569 1.00 45.43 7 GLU A CA 14
ATOM 7667 C C . GLU A 1 7 ? 5.586 -3.077 -3.017 1.00 11.05 7 GLU A C 14
ATOM 7668 O O . GLU A 1 7 ? 5.885 -3.863 -3.916 1.00 23.52 7 GLU A O 14
ATOM 7680 N N . TYR A 1 8 ? 5.332 -1.792 -3.235 1.00 12.31 8 TYR A N 14
ATOM 7681 C CA . TYR A 1 8 ? 5.389 -1.218 -4.574 1.00 64.44 8 TYR A CA 14
ATOM 7682 C C . TYR A 1 8 ? 4.390 -1.901 -5.503 1.00 2.11 8 TYR A C 14
ATOM 7683 O O . TYR A 1 8 ? 4.763 -2.434 -6.548 1.00 3.42 8 TYR A O 14
ATOM 7701 N N . GLU A 1 9 ? 3.119 -1.878 -5.114 1.00 22.40 9 GLU A N 14
ATOM 7702 C CA . GLU A 1 9 ? 2.066 -2.495 -5.912 1.00 5.35 9 GLU A CA 14
ATOM 7703 C C . GLU A 1 9 ? 0.828 -1.605 -5.960 1.00 21.12 9 GLU A C 14
ATOM 7704 O O . GLU A 1 9 ? 0.607 -0.782 -5.072 1.00 42.01 9 GLU A O 14
ATOM 7716 N N . SER A 1 10 ? 0.023 -1.776 -7.004 1.00 32.54 10 SER A N 14
ATOM 7717 C CA . SER A 1 10 ? -1.191 -0.986 -7.172 1.00 44.53 10 SER A CA 14
ATOM 7718 C C . SER A 1 10 ? -2.081 -1.089 -5.937 1.00 63.13 10 SER A C 14
ATOM 7719 O O . SER A 1 10 ? -2.183 -2.148 -5.317 1.00 24.34 10 SER A O 14
ATOM 7727 N N . CYS A 1 11 ? -2.724 0.019 -5.584 1.00 22.10 11 CYS A N 14
ATOM 7728 C CA . CYS A 1 11 ? -3.606 0.056 -4.424 1.00 11.10 11 CYS A CA 14
ATOM 7729 C C . CYS A 1 11 ? -5.001 0.533 -4.816 1.00 53.02 11 CYS A C 14
ATOM 7730 O O . CYS A 1 11 ? -5.890 0.651 -3.972 1.00 64.41 11 CYS A O 14
ATOM 7737 N N . VAL A 1 12 ? -5.187 0.808 -6.104 1.00 3.12 12 VAL A N 14
ATOM 7738 C CA . VAL A 1 12 ? -6.474 1.271 -6.609 1.00 41.03 12 VAL A CA 14
ATOM 7739 C C . VAL A 1 12 ? -7.619 0.438 -6.042 1.00 71.52 12 VAL A C 14
ATOM 7740 O O . VAL A 1 12 ? -7.804 -0.719 -6.420 1.00 20.10 12 VAL A O 14
ATOM 7753 N N . ARG A 1 13 ? -8.384 1.035 -5.135 1.00 20.12 13 ARG A N 14
ATOM 7754 C CA . ARG A 1 13 ? -9.511 0.348 -4.516 1.00 53.02 13 ARG A CA 14
ATOM 7755 C C . ARG A 1 13 ? -10.306 -0.439 -5.555 1.00 53.31 13 ARG A C 14
ATOM 7756 O O . ARG A 1 13 ? -10.301 -0.123 -6.745 1.00 0.00 13 ARG A O 14
ATOM 7777 N N . PRO A 1 14 ? -11.005 -1.488 -5.096 1.00 43.23 14 PRO A N 14
ATOM 7778 C CA . PRO A 1 14 ? -11.017 -1.873 -3.682 1.00 45.42 14 PRO A CA 14
ATOM 7779 C C . PRO A 1 14 ? -9.677 -2.439 -3.223 1.00 11.44 14 PRO A C 14
ATOM 7780 O O . PRO A 1 14 ? -9.473 -2.691 -2.036 1.00 40.11 14 PRO A O 14
ATOM 7791 N N . ARG A 1 15 ? -8.768 -2.637 -4.172 1.00 15.24 15 ARG A N 14
ATOM 7792 C CA . ARG A 1 15 ? -7.449 -3.175 -3.865 1.00 44.44 15 ARG A CA 14
ATOM 7793 C C . ARG A 1 15 ? -6.858 -2.496 -2.632 1.00 41.13 15 ARG A C 14
ATOM 7794 O O . ARG A 1 15 ? -7.211 -1.363 -2.304 1.00 14.21 15 ARG A O 14
ATOM 7815 N N . LYS A 1 16 ? -5.956 -3.195 -1.953 1.00 5.02 16 LYS A N 14
ATOM 7816 C CA . LYS A 1 16 ? -5.315 -2.662 -0.757 1.00 5.31 16 LYS A CA 14
ATOM 7817 C C . LYS A 1 16 ? -3.868 -3.134 -0.658 1.00 62.24 16 LYS A C 14
ATOM 7818 O O . LYS A 1 16 ? -3.441 -4.020 -1.399 1.00 13.52 16 LYS A O 14
ATOM 7837 N N . CYS A 1 17 ? -3.117 -2.536 0.261 1.00 61.35 17 CYS A N 14
ATOM 7838 C CA . CYS A 1 17 ? -1.717 -2.895 0.457 1.00 11.55 17 CYS A CA 14
ATOM 7839 C C . CYS A 1 17 ? -1.477 -3.388 1.881 1.00 3.31 17 CYS A C 14
ATOM 7840 O O . CYS A 1 17 ? -1.618 -2.633 2.844 1.00 13.44 17 CYS A O 14
ATOM 7847 N N . LYS A 1 18 ? -1.112 -4.659 2.009 1.00 72.14 18 LYS A N 14
ATOM 7848 C CA . LYS A 1 18 ? -0.850 -5.253 3.314 1.00 2.23 18 LYS A CA 14
ATOM 7849 C C . LYS A 1 18 ? 0.129 -4.400 4.113 1.00 24.51 18 LYS A C 14
ATOM 7850 O O . LYS A 1 18 ? 1.107 -3.872 3.582 1.00 13.03 18 LYS A O 14
ATOM 7869 N N . PRO A 1 19 ? -0.135 -4.263 5.421 1.00 52.35 19 PRO A N 14
ATOM 7870 C CA . PRO A 1 19 ? 0.713 -3.476 6.321 1.00 44.52 19 PRO A CA 14
ATOM 7871 C C . PRO A 1 19 ? 2.067 -4.134 6.565 1.00 71.33 19 PRO A C 14
ATOM 7872 O O . PRO A 1 19 ? 2.295 -5.291 6.210 1.00 22.31 19 PRO A O 14
ATOM 7883 N N . PRO A 1 20 ? 2.989 -3.382 7.184 1.00 44.23 20 PRO A N 14
ATOM 7884 C CA . PRO A 1 20 ? 2.730 -2.004 7.611 1.00 12.02 20 PRO A CA 14
ATOM 7885 C C . PRO A 1 20 ? 2.600 -1.047 6.431 1.00 0.21 20 PRO A C 14
ATOM 7886 O O . PRO A 1 20 ? 2.235 0.118 6.600 1.00 12.21 20 PRO A O 14
ATOM 7897 N N . LEU A 1 21 ? 2.900 -1.544 5.237 1.00 31.50 21 LEU A N 14
ATOM 7898 C CA . LEU A 1 21 ? 2.817 -0.733 4.027 1.00 51.41 21 LEU A CA 14
ATOM 7899 C C . LEU A 1 21 ? 1.522 0.073 4.000 1.00 20.35 21 LEU A C 14
ATOM 7900 O O . LEU A 1 21 ? 0.460 -0.425 4.373 1.00 22.45 21 LEU A O 14
ATOM 7916 N N . LYS A 1 22 ? 1.617 1.321 3.552 1.00 0.54 22 LYS A N 14
ATOM 7917 C CA . LYS A 1 22 ? 0.452 2.195 3.472 1.00 20.34 22 LYS A CA 14
ATOM 7918 C C . LYS A 1 22 ? 0.276 2.737 2.057 1.00 0.41 22 LYS A C 14
ATOM 7919 O O . LYS A 1 22 ? 1.227 2.788 1.278 1.00 64.31 22 LYS A O 14
ATOM 7938 N N . CYS A 1 23 ? -0.947 3.144 1.733 1.00 63.31 23 CYS A N 14
ATOM 7939 C CA . CYS A 1 23 ? -1.248 3.684 0.413 1.00 60.14 23 CYS A CA 14
ATOM 7940 C C . CYS A 1 23 ? -1.245 5.211 0.436 1.00 64.51 23 CYS A C 14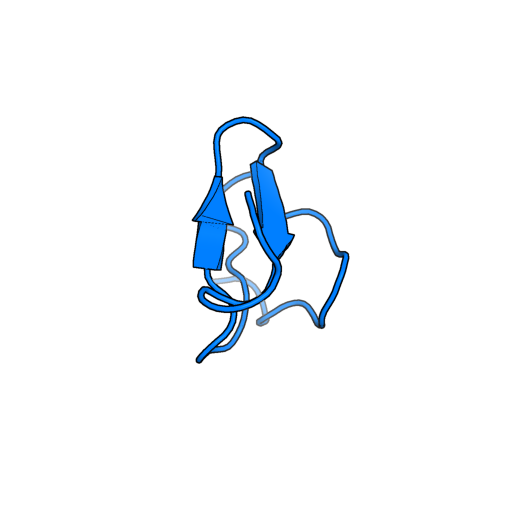
ATOM 7941 O O . CYS A 1 23 ? -1.704 5.827 1.395 1.00 41.35 23 CYS A O 14
ATOM 7948 N N . ASN A 1 24 ? -0.722 5.811 -0.629 1.00 40.11 24 ASN A N 14
ATOM 7949 C CA . ASN A 1 24 ? -0.657 7.264 -0.732 1.00 4.40 24 ASN A CA 14
ATOM 7950 C C . ASN A 1 24 ? -1.370 7.753 -1.988 1.00 35.51 24 ASN A C 14
ATOM 7951 O O . ASN A 1 24 ? -2.082 6.995 -2.646 1.00 31.43 24 ASN A O 14
ATOM 7962 N N . LYS A 1 25 ? -1.172 9.026 -2.317 1.00 33.13 25 LYS A N 14
ATOM 7963 C CA . LYS A 1 25 ? -1.793 9.617 -3.496 1.00 73.14 25 LYS A CA 14
ATOM 7964 C C . LYS A 1 25 ? -1.423 8.839 -4.754 1.00 23.22 25 LYS A C 14
ATOM 7965 O O . LYS A 1 25 ? -2.144 8.871 -5.751 1.00 12.21 25 LYS A O 14
ATOM 7984 N N . ALA A 1 26 ? -0.294 8.138 -4.701 1.00 53.33 26 ALA A N 14
ATOM 7985 C CA . ALA A 1 26 ? 0.170 7.349 -5.835 1.00 71.24 26 ALA A CA 14
ATOM 7986 C C . ALA A 1 26 ? -0.521 5.991 -5.878 1.00 13.03 26 ALA A C 14
ATOM 7987 O O . ALA A 1 26 ? -0.119 5.104 -6.631 1.00 41.41 26 ALA A O 14
ATOM 7994 N N . GLN A 1 27 ? -1.562 5.836 -5.066 1.00 11.11 27 GLN A N 14
ATOM 7995 C CA . GLN A 1 27 ? -2.308 4.584 -5.012 1.00 3.33 27 GLN A CA 14
ATOM 7996 C C . GLN A 1 27 ? -1.371 3.386 -5.129 1.00 43.24 27 GLN A C 14
ATOM 7997 O O . GLN A 1 27 ? -1.592 2.491 -5.944 1.00 45.02 27 GLN A O 14
ATOM 8011 N N . ILE A 1 28 ? -0.325 3.378 -4.309 1.00 21.50 28 ILE A N 14
ATOM 8012 C CA . ILE A 1 28 ? 0.645 2.290 -4.321 1.00 3.41 28 ILE A CA 14
ATOM 8013 C C . ILE A 1 28 ? 1.062 1.910 -2.904 1.00 2.41 28 ILE A C 14
ATOM 8014 O O . ILE A 1 28 ? 0.732 2.603 -1.941 1.00 45.13 28 ILE A O 14
ATOM 8030 N N . CYS A 1 29 ? 1.789 0.804 -2.783 1.00 75.34 29 CYS A N 14
ATOM 8031 C CA . CYS A 1 29 ? 2.253 0.331 -1.485 1.00 61.14 29 CYS A CA 14
ATOM 8032 C C . CYS A 1 29 ? 3.613 0.931 -1.142 1.00 62.54 29 CYS A C 14
ATOM 8033 O O . CYS A 1 29 ? 4.594 0.722 -1.857 1.00 53.24 29 CYS A O 14
ATOM 8040 N N . VAL A 1 30 ? 3.665 1.677 -0.043 1.00 24.10 30 VAL A N 14
ATOM 8041 C CA . VAL A 1 30 ? 4.905 2.306 0.397 1.00 31.35 30 VAL A CA 14
ATOM 8042 C C . VAL A 1 30 ? 4.981 2.366 1.919 1.00 75.43 30 VAL A C 14
ATOM 8043 O O . VAL A 1 30 ? 4.101 2.925 2.572 1.00 1.32 30 VAL A O 14
ATOM 8056 N N . ASP A 1 31 ? 6.039 1.787 2.475 1.00 23.13 31 ASP A N 14
ATOM 8057 C CA . ASP A 1 31 ? 6.231 1.776 3.920 1.00 64.13 31 ASP A CA 14
ATOM 8058 C C . ASP A 1 31 ? 6.074 3.177 4.500 1.00 40.44 31 ASP A C 14
ATOM 8059 O O . ASP A 1 31 ? 6.369 4.182 3.851 1.00 14.01 31 ASP A O 14
ATOM 8068 N N . PRO A 1 32 ? 5.598 3.250 5.753 1.00 51.25 32 PRO A N 14
ATOM 8069 C CA . PRO A 1 32 ? 5.390 4.524 6.447 1.00 42.24 32 PRO A CA 14
ATOM 8070 C C . PRO A 1 32 ? 6.705 5.212 6.802 1.00 2.54 32 PRO A C 14
ATOM 8071 O O . PRO A 1 32 ? 6.755 6.432 6.955 1.00 45.41 32 PRO A O 14
ATOM 8082 N N . ASN A 1 33 ? 7.765 4.422 6.931 1.00 0.41 33 ASN A N 14
ATOM 8083 C CA . ASN A 1 33 ? 9.080 4.956 7.269 1.00 22.45 33 ASN A CA 14
ATOM 8084 C C . ASN A 1 33 ? 10.008 4.922 6.058 1.00 11.24 33 ASN A C 14
ATOM 8085 O O . ASN A 1 33 ? 11.224 4.792 6.197 1.00 40.31 33 ASN A O 14
ATOM 8096 N N . LYS A 1 34 ? 9.424 5.039 4.870 1.00 60.54 34 LYS A N 14
ATOM 8097 C CA . LYS A 1 34 ? 10.198 5.025 3.633 1.00 1.55 34 LYS A CA 14
ATOM 8098 C C . LYS A 1 34 ? 10.802 6.397 3.354 1.00 22.51 34 LYS A C 14
ATOM 8099 O O . LYS A 1 34 ? 12.019 6.537 3.239 1.00 24.11 34 LYS A O 14
ATOM 8118 N N . GLY A 1 35 ? 9.945 7.406 3.245 1.00 15.50 35 GLY A N 14
ATOM 8119 C CA . GLY A 1 35 ? 10.414 8.754 2.981 1.00 31.12 35 GLY A CA 14
ATOM 8120 C C . GLY A 1 35 ? 9.323 9.652 2.433 1.00 3.21 35 GLY A C 14
ATOM 8121 O O . GLY A 1 35 ? 9.345 10.864 2.642 1.00 72.14 35 GLY A O 14
ATOM 8125 N N . TRP A 1 36 ? 8.367 9.055 1.730 1.00 11.21 36 TRP A N 14
ATOM 8126 C CA . TRP A 1 36 ? 7.262 9.810 1.148 1.00 41.04 36 TRP A CA 14
ATOM 8127 C C . TRP A 1 36 ? 6.553 10.643 2.210 1.00 4.12 36 TRP A C 14
ATOM 8128 O O . TRP A 1 36 ? 5.974 11.687 1.911 1.00 13.30 36 TRP A O 14
ATOM 8149 N N . ASP A 1 1 ? -14.282 -7.435 -2.603 1.00 64.22 1 ASP A N 15
ATOM 8150 C CA . ASP A 1 1 ? -12.987 -6.933 -2.157 1.00 32.14 1 ASP A CA 15
ATOM 8151 C C . ASP A 1 1 ? -11.848 -7.726 -2.791 1.00 21.14 1 ASP A C 15
ATOM 8152 O O . ASP A 1 1 ? -11.989 -8.917 -3.071 1.00 52.05 1 ASP A O 15
ATOM 8161 N N . PHE A 1 2 ? -10.722 -7.058 -3.015 1.00 20.12 2 PHE A N 15
ATOM 8162 C CA . PHE A 1 2 ? -9.559 -7.700 -3.617 1.00 11.01 2 PHE A CA 15
ATOM 8163 C C . PHE A 1 2 ? -8.530 -8.069 -2.554 1.00 4.11 2 PHE A C 15
ATOM 8164 O O . PHE A 1 2 ? -8.524 -7.533 -1.446 1.00 31.30 2 PHE A O 15
ATOM 8181 N N . PRO A 1 3 ? -7.636 -9.009 -2.897 1.00 1.01 3 PRO A N 15
ATOM 8182 C CA . PRO A 1 3 ? -6.585 -9.473 -1.987 1.00 51.04 3 PRO A CA 15
ATOM 8183 C C . PRO A 1 3 ? -5.519 -8.410 -1.744 1.00 52.34 3 PRO A C 15
ATOM 8184 O O . PRO A 1 3 ? -5.418 -7.435 -2.490 1.00 40.54 3 PRO A O 15
ATOM 8195 N N . LEU A 1 4 ? -4.725 -8.603 -0.696 1.00 34.22 4 LEU A N 15
ATOM 8196 C CA . LEU A 1 4 ? -3.666 -7.661 -0.355 1.00 42.42 4 LEU A CA 15
ATOM 8197 C C . LEU A 1 4 ? -2.526 -7.733 -1.366 1.00 41.42 4 LEU A C 15
ATOM 8198 O O . LEU A 1 4 ? -2.308 -8.767 -1.997 1.00 25.20 4 LEU A O 15
ATOM 8214 N N . SER A 1 5 ? -1.801 -6.628 -1.513 1.00 13.15 5 SER A N 15
ATOM 8215 C CA . SER A 1 5 ? -0.684 -6.566 -2.448 1.00 31.43 5 SER A CA 15
ATOM 8216 C C . SER A 1 5 ? 0.642 -6.443 -1.704 1.00 11.14 5 SER A C 15
ATOM 8217 O O . SER A 1 5 ? 0.670 -6.245 -0.489 1.00 33.23 5 SER A O 15
ATOM 8225 N N . LYS A 1 6 ? 1.740 -6.563 -2.443 1.00 42.51 6 LYS A N 15
ATOM 8226 C CA . LYS A 1 6 ? 3.071 -6.465 -1.855 1.00 62.35 6 LYS A CA 15
ATOM 8227 C C . LYS A 1 6 ? 3.654 -5.069 -2.057 1.00 33.13 6 LYS A C 15
ATOM 8228 O O . LYS A 1 6 ? 3.060 -4.233 -2.737 1.00 41.24 6 LYS A O 15
ATOM 8247 N N . GLU A 1 7 ? 4.819 -4.828 -1.465 1.00 61.34 7 GLU A N 15
ATOM 8248 C CA . GLU A 1 7 ? 5.481 -3.533 -1.582 1.00 11.04 7 GLU A CA 15
ATOM 8249 C C . GLU A 1 7 ? 5.556 -3.090 -3.041 1.00 21.12 7 GLU A C 15
ATOM 8250 O O . GLU A 1 7 ? 5.784 -3.903 -3.937 1.00 23.42 7 GLU A O 15
ATOM 8262 N N . TYR A 1 8 ? 5.361 -1.797 -3.271 1.00 23.10 8 TYR A N 15
ATOM 8263 C CA . TYR A 1 8 ? 5.403 -1.246 -4.620 1.00 43.22 8 TYR A CA 15
ATOM 8264 C C . TYR A 1 8 ? 4.402 -1.951 -5.529 1.00 5.04 8 TYR A C 15
ATOM 8265 O O . TYR A 1 8 ? 4.774 -2.524 -6.553 1.00 40.43 8 TYR A O 15
ATOM 8283 N N . GLU A 1 9 ? 3.130 -1.906 -5.144 1.00 34.41 9 GLU A N 15
ATOM 8284 C CA . GLU A 1 9 ? 2.074 -2.542 -5.925 1.00 44.04 9 GLU A CA 15
ATOM 8285 C C . GLU A 1 9 ? 0.824 -1.668 -5.963 1.00 4.42 9 GLU A C 15
ATOM 8286 O O . GLU A 1 9 ? 0.599 -0.849 -5.072 1.00 41.31 9 GLU A O 15
ATOM 8298 N N . SER A 1 10 ? 0.015 -1.848 -7.002 1.00 2.10 10 SER A N 15
ATOM 8299 C CA . SER A 1 10 ? -1.210 -1.073 -7.160 1.00 4.22 10 SER A CA 15
ATOM 8300 C C . SER A 1 10 ? -2.080 -1.171 -5.910 1.00 22.35 10 SER A C 15
ATOM 8301 O O . SER A 1 10 ? -2.159 -2.224 -5.275 1.00 12.10 10 SER A O 15
ATOM 8309 N N . CYS A 1 11 ? -2.731 -0.067 -5.561 1.00 34.40 11 CYS A N 15
ATOM 8310 C CA . CYS A 1 11 ? -3.595 -0.026 -4.387 1.00 74.24 11 CYS A CA 15
ATOM 8311 C C . CYS A 1 11 ? -5.002 0.430 -4.764 1.00 20.12 11 CYS A C 15
ATOM 8312 O O . CYS A 1 11 ? -5.892 0.496 -3.917 1.00 4.22 11 CYS A O 15
ATOM 8319 N N . VAL A 1 12 ? -5.194 0.745 -6.041 1.00 3.15 12 VAL A N 15
ATOM 8320 C CA . VAL A 1 12 ? -6.493 1.193 -6.530 1.00 60.33 12 VAL A CA 15
ATOM 8321 C C . VAL A 1 12 ? -7.620 0.346 -5.951 1.00 12.01 12 VAL A C 15
ATOM 8322 O O . VAL A 1 12 ? -7.794 -0.814 -6.324 1.00 15.05 12 VAL A O 15
ATOM 8335 N N . ARG A 1 13 ? -8.385 0.935 -5.037 1.00 75.11 13 ARG A N 15
ATOM 8336 C CA . ARG A 1 13 ? -9.497 0.234 -4.405 1.00 55.35 13 ARG A CA 15
ATOM 8337 C C . ARG A 1 13 ? -10.305 -0.545 -5.438 1.00 4.45 13 ARG A C 15
ATOM 8338 O O . ARG A 1 13 ? -10.304 -0.233 -6.629 1.00 40.21 13 ARG A O 15
ATOM 8359 N N . PRO A 1 14 ? -11.012 -1.586 -4.973 1.00 13.24 14 PRO A N 15
ATOM 8360 C CA . PRO A 1 14 ? -11.022 -1.968 -3.558 1.00 44.04 14 PRO A CA 15
ATOM 8361 C C . PRO A 1 14 ? -9.686 -2.548 -3.105 1.00 32.10 14 PRO A C 15
ATOM 8362 O O . PRO A 1 14 ? -9.481 -2.809 -1.920 1.00 14.45 14 PRO A O 15
ATOM 8373 N N . ARG A 1 15 ? -8.779 -2.747 -4.057 1.00 54.53 15 ARG A N 15
ATOM 8374 C CA . ARG A 1 15 ? -7.464 -3.297 -3.756 1.00 64.14 15 ARG A CA 15
ATOM 8375 C C . ARG A 1 15 ? -6.871 -2.638 -2.513 1.00 64.43 15 ARG A C 15
ATOM 8376 O O . ARG A 1 15 ? -7.245 -1.523 -2.150 1.00 65.22 15 ARG A O 15
ATOM 8397 N N . LYS A 1 16 ? -5.944 -3.336 -1.865 1.00 61.54 16 LYS A N 15
ATOM 8398 C CA . LYS A 1 16 ? -5.297 -2.820 -0.665 1.00 2.23 16 LYS A CA 15
ATOM 8399 C C . LYS A 1 16 ? -3.841 -3.271 -0.594 1.00 13.23 16 LYS A C 15
ATOM 8400 O O . LYS A 1 16 ? -3.424 -4.171 -1.323 1.00 34.14 16 LYS A O 15
ATOM 8419 N N . CYS A 1 17 ? -3.074 -2.642 0.290 1.00 0.13 17 CYS A N 15
ATOM 8420 C CA . CYS A 1 17 ? -1.666 -2.979 0.457 1.00 3.10 17 CYS A CA 15
ATOM 8421 C C . CYS A 1 17 ? -1.392 -3.485 1.871 1.00 11.43 17 CYS A C 15
ATOM 8422 O O . CYS A 1 17 ? -1.553 -2.752 2.847 1.00 23.31 17 CYS A O 15
ATOM 8429 N N . LYS A 1 18 ? -0.978 -4.743 1.973 1.00 20.51 18 LYS A N 15
ATOM 8430 C CA . LYS A 1 18 ? -0.681 -5.349 3.265 1.00 24.32 18 LYS A CA 15
ATOM 8431 C C . LYS A 1 18 ? 0.261 -4.464 4.077 1.00 12.31 18 LYS A C 15
ATOM 8432 O O . LYS A 1 18 ? 1.233 -3.914 3.560 1.00 51.44 18 LYS A O 15
ATOM 8451 N N . PRO A 1 19 ? -0.033 -4.324 5.378 1.00 0.30 19 PRO A N 15
ATOM 8452 C CA . PRO A 1 19 ? 0.776 -3.509 6.289 1.00 13.33 19 PRO A CA 15
ATOM 8453 C C . PRO A 1 19 ? 2.142 -4.127 6.562 1.00 5.45 19 PRO A C 15
ATOM 8454 O O . PRO A 1 19 ? 2.409 -5.278 6.217 1.00 22.22 19 PRO A O 15
ATOM 8465 N N . PRO A 1 20 ? 3.029 -3.349 7.200 1.00 11.20 20 PRO A N 15
ATOM 8466 C CA . PRO A 1 20 ? 2.722 -1.977 7.616 1.00 44.34 20 PRO A CA 15
ATOM 8467 C C . PRO A 1 20 ? 2.591 -1.027 6.430 1.00 45.13 20 PRO A C 15
ATOM 8468 O O . PRO A 1 20 ? 2.194 0.128 6.588 1.00 3.01 20 PRO A O 15
ATOM 8479 N N . LEU A 1 21 ? 2.927 -1.520 5.244 1.00 52.34 21 LEU A N 15
ATOM 8480 C CA . LEU A 1 21 ? 2.846 -0.715 4.030 1.00 40.54 21 LEU A CA 15
ATOM 8481 C C . LEU A 1 21 ? 1.550 0.089 3.995 1.00 15.01 21 LEU A C 15
ATOM 8482 O O . LEU A 1 21 ? 0.488 -0.409 4.368 1.00 21.24 21 LEU A O 15
ATOM 8498 N N . LYS A 1 22 ? 1.644 1.334 3.542 1.00 52.04 22 LYS A N 15
ATOM 8499 C CA . LYS A 1 22 ? 0.478 2.207 3.453 1.00 63.35 22 LYS A CA 15
ATOM 8500 C C . LYS A 1 22 ? 0.299 2.733 2.033 1.00 71.33 22 LYS A C 15
ATOM 8501 O O . LYS A 1 22 ? 1.245 2.757 1.245 1.00 24.10 22 LYS A O 15
ATOM 8520 N N . CYS A 1 23 ? -0.918 3.155 1.712 1.00 11.24 23 CYS A N 15
ATOM 8521 C CA . CYS A 1 23 ? -1.222 3.682 0.387 1.00 12.04 23 CYS A CA 15
ATOM 8522 C C . CYS A 1 23 ? -1.210 5.207 0.393 1.00 53.53 23 CYS A C 15
ATOM 8523 O O . CYS A 1 23 ? -1.655 5.839 1.350 1.00 2.45 23 CYS A O 15
ATOM 8530 N N . ASN A 1 24 ? -0.697 5.793 -0.684 1.00 42.43 24 ASN A N 15
ATOM 8531 C CA . ASN A 1 24 ? -0.626 7.246 -0.803 1.00 22.31 24 ASN A CA 15
ATOM 8532 C C . ASN A 1 24 ? -1.340 7.724 -2.063 1.00 22.25 24 ASN A C 15
ATOM 8533 O O . ASN A 1 24 ? -2.061 6.961 -2.709 1.00 51.32 24 ASN A O 15
ATOM 8544 N N . LYS A 1 25 ? -1.136 8.991 -2.409 1.00 25.44 25 LYS A N 15
ATOM 8545 C CA . LYS A 1 25 ? -1.759 9.571 -3.593 1.00 44.05 25 LYS A CA 15
ATOM 8546 C C . LYS A 1 25 ? -1.401 8.772 -4.843 1.00 12.43 25 LYS A C 15
ATOM 8547 O O . LYS A 1 25 ? -2.131 8.795 -5.834 1.00 45.21 25 LYS A O 15
ATOM 8566 N N . ALA A 1 26 ? -0.277 8.067 -4.787 1.00 21.51 26 ALA A N 15
ATOM 8567 C CA . ALA A 1 26 ? 0.174 7.258 -5.913 1.00 13.31 26 ALA A CA 15
ATOM 8568 C C . ALA A 1 26 ? -0.525 5.903 -5.931 1.00 11.52 26 ALA A C 15
ATOM 8569 O O . ALA A 1 26 ? -0.133 5.003 -6.673 1.00 11.05 26 ALA A O 15
ATOM 8576 N N . GLN A 1 27 ? -1.561 5.765 -5.109 1.00 73.14 27 GLN A N 15
ATOM 8577 C CA . GLN A 1 27 ? -2.312 4.519 -5.030 1.00 33.25 27 GLN A CA 15
ATOM 8578 C C . GLN A 1 27 ? -1.383 3.315 -5.139 1.00 15.11 27 GLN A C 15
ATOM 8579 O O . GLN A 1 27 ? -1.617 2.409 -5.939 1.00 74.41 27 GLN A O 15
ATOM 8593 N N . ILE A 1 28 ? -0.330 3.312 -4.330 1.00 40.25 28 ILE A N 15
ATOM 8594 C CA . ILE A 1 28 ? 0.634 2.219 -4.335 1.00 24.31 28 ILE A CA 15
ATOM 8595 C C . ILE A 1 28 ? 1.058 1.853 -2.916 1.00 33.21 28 ILE A C 15
ATOM 8596 O O . ILE A 1 28 ? 0.731 2.555 -1.958 1.00 33.54 28 ILE A O 15
ATOM 8612 N N . CYS A 1 29 ? 1.790 0.751 -2.789 1.00 44.25 29 CYS A N 15
ATOM 8613 C CA . CYS A 1 29 ? 2.262 0.292 -1.489 1.00 1.40 29 CYS A CA 15
ATOM 8614 C C . CYS A 1 29 ? 3.621 0.901 -1.156 1.00 22.33 29 CYS A C 15
ATOM 8615 O O . CYS A 1 29 ? 4.599 0.690 -1.873 1.00 2.20 29 CYS A O 15
ATOM 8622 N N . VAL A 1 30 ? 3.673 1.657 -0.064 1.00 25.40 30 VAL A N 15
ATOM 8623 C CA . VAL A 1 30 ? 4.912 2.295 0.365 1.00 24.22 30 VAL A CA 15
ATOM 8624 C C . VAL A 1 30 ? 4.990 2.378 1.885 1.00 24.24 30 VAL A C 15
ATOM 8625 O O . VAL A 1 30 ? 4.116 2.955 2.532 1.00 3.02 30 VAL A O 15
ATOM 8638 N N . ASP A 1 31 ? 6.043 1.796 2.451 1.00 32.10 31 ASP A N 15
ATOM 8639 C CA . ASP A 1 31 ? 6.237 1.803 3.896 1.00 55.14 31 ASP A CA 15
ATOM 8640 C C . ASP A 1 31 ? 6.084 3.215 4.456 1.00 24.20 31 ASP A C 15
ATOM 8641 O O . ASP A 1 31 ? 6.376 4.208 3.791 1.00 72.34 31 ASP A O 15
ATOM 8650 N N . PRO A 1 32 ? 5.615 3.306 5.709 1.00 2.44 32 PRO A N 15
ATOM 8651 C CA . PRO A 1 32 ? 5.412 4.590 6.387 1.00 0.20 32 PRO A CA 15
ATOM 8652 C C . PRO A 1 32 ? 6.729 5.281 6.726 1.00 53.02 32 PRO A C 15
ATOM 8653 O O . PRO A 1 32 ? 6.796 6.507 6.796 1.00 53.04 32 PRO A O 15
ATOM 8664 N N . ASN A 1 33 ? 7.773 4.486 6.934 1.00 34.23 33 ASN A N 15
ATOM 8665 C CA . ASN A 1 33 ? 9.088 5.021 7.266 1.00 74.32 33 ASN A CA 15
ATOM 8666 C C . ASN A 1 33 ? 9.999 5.022 6.041 1.00 54.34 33 ASN A C 15
ATOM 8667 O O . ASN A 1 33 ? 11.222 4.955 6.163 1.00 53.44 33 ASN A O 15
ATOM 8678 N N . LYS A 1 34 ? 9.395 5.101 4.861 1.00 15.35 34 LYS A N 15
ATOM 8679 C CA . LYS A 1 34 ? 10.149 5.113 3.613 1.00 53.11 34 LYS A CA 15
ATOM 8680 C C . LYS A 1 34 ? 10.751 6.490 3.355 1.00 43.41 34 LYS A C 15
ATOM 8681 O O . LYS A 1 34 ? 11.955 6.621 3.139 1.00 61.45 34 LYS A O 15
ATOM 8700 N N . GLY A 1 35 ? 9.905 7.516 3.381 1.00 51.23 35 GLY A N 15
ATOM 8701 C CA . GLY A 1 35 ? 10.374 8.870 3.150 1.00 0.01 35 GLY A CA 15
ATOM 8702 C C . GLY A 1 35 ? 9.293 9.768 2.583 1.00 55.13 35 GLY A C 15
ATOM 8703 O O . GLY A 1 35 ? 9.370 10.992 2.697 1.00 62.44 35 GLY A O 15
ATOM 8707 N N . TRP A 1 36 ? 8.284 9.162 1.968 1.00 12.15 36 TRP A N 15
ATOM 8708 C CA . TRP A 1 36 ? 7.183 9.916 1.379 1.00 72.44 36 TRP A CA 15
ATOM 8709 C C . TRP A 1 36 ? 6.444 10.720 2.441 1.00 4.45 36 TRP A C 15
ATOM 8710 O O . TRP A 1 36 ? 6.197 10.232 3.544 1.00 44.41 36 TRP A O 15
ATOM 8731 N N . ASP A 1 1 ? -14.090 -8.510 -2.238 1.00 0.43 1 ASP A N 16
ATOM 8732 C CA . ASP A 1 1 ? -12.835 -8.079 -1.635 1.00 5.45 1 ASP A CA 16
ATOM 8733 C C . ASP A 1 1 ? -11.642 -8.660 -2.386 1.00 22.40 1 ASP A C 16
ATOM 8734 O O . ASP A 1 1 ? -11.667 -9.816 -2.811 1.00 63.53 1 ASP A O 16
ATOM 8743 N N . PHE A 1 2 ? -10.600 -7.852 -2.549 1.00 20.24 2 PHE A N 16
ATOM 8744 C CA . PHE A 1 2 ? -9.398 -8.286 -3.252 1.00 3.11 2 PHE A CA 16
ATOM 8745 C C . PHE A 1 2 ? -8.281 -8.618 -2.266 1.00 14.22 2 PHE A C 16
ATOM 8746 O O . PHE A 1 2 ? -8.291 -8.191 -1.112 1.00 4.43 2 PHE A O 16
ATOM 8763 N N . PRO A 1 3 ? -7.297 -9.400 -2.731 1.00 60.44 3 PRO A N 16
ATOM 8764 C CA . PRO A 1 3 ? -6.154 -9.808 -1.908 1.00 23.33 3 PRO A CA 16
ATOM 8765 C C . PRO A 1 3 ? -5.218 -8.645 -1.598 1.00 11.11 3 PRO A C 16
ATOM 8766 O O . PRO A 1 3 ? -5.306 -7.583 -2.216 1.00 51.24 3 PRO A O 16
ATOM 8777 N N . LEU A 1 4 ? -4.322 -8.852 -0.639 1.00 71.51 4 LEU A N 16
ATOM 8778 C CA . LEU A 1 4 ? -3.368 -7.820 -0.248 1.00 22.12 4 LEU A CA 16
ATOM 8779 C C . LEU A 1 4 ? -2.170 -7.799 -1.192 1.00 5.24 4 LEU A C 16
ATOM 8780 O O . LEU A 1 4 ? -1.505 -8.817 -1.389 1.00 43.23 4 LEU A O 16
ATOM 8796 N N . SER A 1 5 ? -1.899 -6.634 -1.771 1.00 23.20 5 SER A N 16
ATOM 8797 C CA . SER A 1 5 ? -0.781 -6.482 -2.695 1.00 31.43 5 SER A CA 16
ATOM 8798 C C . SER A 1 5 ? 0.542 -6.406 -1.940 1.00 2.10 5 SER A C 16
ATOM 8799 O O . SER A 1 5 ? 0.567 -6.200 -0.726 1.00 34.42 5 SER A O 16
ATOM 8807 N N . LYS A 1 6 ? 1.641 -6.572 -2.667 1.00 22.30 6 LYS A N 16
ATOM 8808 C CA . LYS A 1 6 ? 2.970 -6.522 -2.069 1.00 2.32 6 LYS A CA 16
ATOM 8809 C C . LYS A 1 6 ? 3.561 -5.120 -2.173 1.00 52.53 6 LYS A C 16
ATOM 8810 O O . LYS A 1 6 ? 2.944 -4.217 -2.738 1.00 0.12 6 LYS A O 16
ATOM 8829 N N . GLU A 1 7 ? 4.759 -4.945 -1.625 1.00 74.43 7 GLU A N 16
ATOM 8830 C CA . GLU A 1 7 ? 5.432 -3.651 -1.658 1.00 20.44 7 GLU A CA 16
ATOM 8831 C C . GLU A 1 7 ? 5.528 -3.124 -3.087 1.00 14.20 7 GLU A C 16
ATOM 8832 O O . GLU A 1 7 ? 5.849 -3.868 -4.015 1.00 54.35 7 GLU A O 16
ATOM 8844 N N . TYR A 1 8 ? 5.246 -1.837 -3.257 1.00 62.23 8 TYR A N 16
ATOM 8845 C CA . TYR A 1 8 ? 5.297 -1.210 -4.572 1.00 72.32 8 TYR A CA 16
ATOM 8846 C C . TYR A 1 8 ? 4.313 -1.875 -5.531 1.00 25.20 8 TYR A C 16
ATOM 8847 O O . TYR A 1 8 ? 4.696 -2.347 -6.601 1.00 40.21 8 TYR A O 16
ATOM 8865 N N . GLU A 1 9 ? 3.044 -1.907 -5.138 1.00 54.13 9 GLU A N 16
ATOM 8866 C CA . GLU A 1 9 ? 2.005 -2.513 -5.961 1.00 54.04 9 GLU A CA 16
ATOM 8867 C C . GLU A 1 9 ? 0.755 -1.637 -5.994 1.00 42.44 9 GLU A C 16
ATOM 8868 O O . GLU A 1 9 ? 0.515 -0.846 -5.082 1.00 42.25 9 GLU A O 16
ATOM 8880 N N . SER A 1 10 ? -0.036 -1.783 -7.052 1.00 0.21 10 SER A N 16
ATOM 8881 C CA . SER A 1 10 ? -1.258 -1.003 -7.206 1.00 35.22 10 SER A CA 16
ATOM 8882 C C . SER A 1 10 ? -2.123 -1.095 -5.953 1.00 74.12 10 SER A C 16
ATOM 8883 O O . SER A 1 10 ? -2.209 -2.147 -5.319 1.00 21.31 10 SER A O 16
ATOM 8891 N N . CYS A 1 11 ? -2.763 0.015 -5.601 1.00 45.14 11 CYS A N 16
ATOM 8892 C CA . CYS A 1 11 ? -3.621 0.063 -4.423 1.00 72.11 11 CYS A CA 16
ATOM 8893 C C . CYS A 1 11 ? -5.027 0.527 -4.794 1.00 73.31 11 CYS A C 16
ATOM 8894 O O . CYS A 1 11 ? -5.919 0.577 -3.947 1.00 54.24 11 CYS A O 16
ATOM 8901 N N . VAL A 1 12 ? -5.217 0.864 -6.065 1.00 73.14 12 VAL A N 16
ATOM 8902 C CA . VAL A 1 12 ? -6.514 1.323 -6.549 1.00 22.30 12 VAL A CA 16
ATOM 8903 C C . VAL A 1 12 ? -7.643 0.459 -5.998 1.00 41.22 12 VAL A C 16
ATOM 8904 O O . VAL A 1 12 ? -7.786 -0.704 -6.371 1.00 33.53 12 VAL A O 16
ATOM 8917 N N . ARG A 1 13 ? -8.442 1.038 -5.108 1.00 41.44 13 ARG A N 16
ATOM 8918 C CA . ARG A 1 13 ? -9.559 0.322 -4.505 1.00 4.24 13 ARG A CA 16
ATOM 8919 C C . ARG A 1 13 ? -10.334 -0.464 -5.558 1.00 62.44 13 ARG A C 16
ATOM 8920 O O . ARG A 1 13 ? -10.303 -0.151 -6.748 1.00 24.42 13 ARG A O 16
ATOM 8941 N N . PRO A 1 14 ? -11.045 -1.510 -5.112 1.00 14.22 14 PRO A N 16
ATOM 8942 C CA . PRO A 1 14 ? -11.089 -1.892 -3.697 1.00 31.34 14 PRO A CA 16
ATOM 8943 C C . PRO A 1 14 ? -9.762 -2.463 -3.209 1.00 73.14 14 PRO A C 16
ATOM 8944 O O . PRO A 1 14 ? -9.585 -2.715 -2.018 1.00 65.43 14 PRO A O 16
ATOM 8955 N N . ARG A 1 15 ? -8.833 -2.663 -4.138 1.00 51.05 15 ARG A N 16
ATOM 8956 C CA . ARG A 1 15 ? -7.521 -3.205 -3.802 1.00 53.11 15 ARG A CA 16
ATOM 8957 C C . ARG A 1 15 ? -6.961 -2.535 -2.551 1.00 0.25 15 ARG A C 16
ATOM 8958 O O . ARG A 1 15 ? -7.343 -1.416 -2.208 1.00 1.43 15 ARG A O 16
ATOM 8979 N N . LYS A 1 16 ? -6.054 -3.229 -1.872 1.00 4.42 16 LYS A N 16
ATOM 8980 C CA . LYS A 1 16 ? -5.440 -2.703 -0.658 1.00 40.03 16 LYS A CA 16
ATOM 8981 C C . LYS A 1 16 ? -3.990 -3.163 -0.538 1.00 14.31 16 LYS A C 16
ATOM 8982 O O . LYS A 1 16 ? -3.570 -4.106 -1.209 1.00 2.01 16 LYS A O 16
ATOM 9001 N N . CYS A 1 17 ? -3.231 -2.492 0.320 1.00 44.13 17 CYS A N 16
ATOM 9002 C CA . CYS A 1 17 ? -1.828 -2.832 0.530 1.00 75.11 17 CYS A CA 16
ATOM 9003 C C . CYS A 1 17 ? -1.589 -3.300 1.962 1.00 2.31 17 CYS A C 16
ATOM 9004 O O . CYS A 1 17 ? -1.679 -2.516 2.907 1.00 61.43 17 CYS A O 16
ATOM 9011 N N . LYS A 1 18 ? -1.285 -4.584 2.116 1.00 61.43 18 LYS A N 16
ATOM 9012 C CA . LYS A 1 18 ? -1.030 -5.158 3.432 1.00 11.24 18 LYS A CA 16
ATOM 9013 C C . LYS A 1 18 ? -0.026 -4.314 4.209 1.00 2.25 18 LYS A C 16
ATOM 9014 O O . LYS A 1 18 ? 0.960 -3.819 3.663 1.00 41.23 18 LYS A O 16
ATOM 9033 N N . PRO A 1 19 ? -0.280 -4.145 5.516 1.00 65.23 19 PRO A N 16
ATOM 9034 C CA . PRO A 1 19 ? 0.593 -3.362 6.397 1.00 32.32 19 PRO A CA 16
ATOM 9035 C C . PRO A 1 19 ? 1.932 -4.048 6.645 1.00 35.30 19 PRO A C 16
ATOM 9036 O O . PRO A 1 19 ? 2.131 -5.216 6.309 1.00 0.40 19 PRO A O 16
ATOM 9047 N N . PRO A 1 20 ? 2.874 -3.307 7.247 1.00 12.11 20 PRO A N 16
ATOM 9048 C CA . PRO A 1 20 ? 2.649 -1.915 7.650 1.00 21.31 20 PRO A CA 16
ATOM 9049 C C . PRO A 1 20 ? 2.535 -0.976 6.454 1.00 43.04 20 PRO A C 16
ATOM 9050 O O . PRO A 1 20 ? 2.205 0.201 6.605 1.00 75.11 20 PRO A O 16
ATOM 9061 N N . LEU A 1 21 ? 2.812 -1.503 5.266 1.00 12.54 21 LEU A N 16
ATOM 9062 C CA . LEU A 1 21 ? 2.740 -0.711 4.043 1.00 14.02 21 LEU A CA 16
ATOM 9063 C C . LEU A 1 21 ? 1.490 0.163 4.033 1.00 15.33 21 LEU A C 16
ATOM 9064 O O . LEU A 1 21 ? 0.421 -0.256 4.480 1.00 44.15 21 LEU A O 16
ATOM 9080 N N . LYS A 1 22 ? 1.628 1.379 3.517 1.00 42.43 22 LYS A N 16
ATOM 9081 C CA . LYS A 1 22 ? 0.510 2.313 3.445 1.00 71.33 22 LYS A CA 16
ATOM 9082 C C . LYS A 1 22 ? 0.337 2.844 2.025 1.00 0.33 22 LYS A C 16
ATOM 9083 O O . LYS A 1 22 ? 1.296 2.919 1.257 1.00 25.23 22 LYS A O 16
ATOM 9102 N N . CYS A 1 23 ? -0.893 3.213 1.683 1.00 1.02 23 CYS A N 16
ATOM 9103 C CA . CYS A 1 23 ? -1.193 3.737 0.356 1.00 52.54 23 CYS A CA 16
ATOM 9104 C C . CYS A 1 23 ? -1.158 5.264 0.355 1.00 11.00 23 CYS A C 16
ATOM 9105 O O . CYS A 1 23 ? -1.647 5.907 1.283 1.00 64.42 23 CYS A O 16
ATOM 9112 N N . ASN A 1 24 ? -0.578 5.835 -0.695 1.00 14.10 24 ASN A N 16
ATOM 9113 C CA . ASN A 1 24 ? -0.479 7.285 -0.819 1.00 1.11 24 ASN A CA 16
ATOM 9114 C C . ASN A 1 24 ? -1.197 7.775 -2.072 1.00 12.12 24 ASN A C 16
ATOM 9115 O O . ASN A 1 24 ? -1.937 7.026 -2.711 1.00 41.12 24 ASN A O 16
ATOM 9126 N N . LYS A 1 25 ? -0.974 9.039 -2.419 1.00 34.14 25 LYS A N 16
ATOM 9127 C CA . LYS A 1 25 ? -1.597 9.630 -3.598 1.00 12.34 25 LYS A CA 16
ATOM 9128 C C . LYS A 1 25 ? -1.266 8.826 -4.851 1.00 4.12 25 LYS A C 16
ATOM 9129 O O . LYS A 1 25 ? -1.999 8.865 -5.837 1.00 12.05 25 LYS A O 16
ATOM 9148 N N . ALA A 1 26 ? -0.156 8.096 -4.803 1.00 0.24 26 ALA A N 16
ATOM 9149 C CA . ALA A 1 26 ? 0.271 7.280 -5.932 1.00 20.30 26 ALA A CA 16
ATOM 9150 C C . ALA A 1 26 ? -0.455 5.938 -5.946 1.00 53.34 26 ALA A C 16
ATOM 9151 O O . ALA A 1 26 ? -0.081 5.029 -6.686 1.00 0.33 26 ALA A O 16
ATOM 9158 N N . GLN A 1 27 ? -1.494 5.825 -5.124 1.00 64.24 27 GLN A N 16
ATOM 9159 C CA . GLN A 1 27 ? -2.270 4.594 -5.042 1.00 23.55 27 GLN A CA 16
ATOM 9160 C C . GLN A 1 27 ? -1.366 3.371 -5.157 1.00 35.31 27 GLN A C 16
ATOM 9161 O O . GLN A 1 27 ? -1.619 2.474 -5.963 1.00 20.15 27 GLN A O 16
ATOM 9175 N N . ILE A 1 28 ? -0.312 3.342 -4.349 1.00 13.23 28 ILE A N 16
ATOM 9176 C CA . ILE A 1 28 ? 0.628 2.229 -4.361 1.00 64.41 28 ILE A CA 16
ATOM 9177 C C . ILE A 1 28 ? 1.055 1.853 -2.946 1.00 42.35 28 ILE A C 16
ATOM 9178 O O . ILE A 1 28 ? 0.764 2.570 -1.988 1.00 0.31 28 ILE A O 16
ATOM 9194 N N . CYS A 1 29 ? 1.749 0.727 -2.822 1.00 4.35 29 CYS A N 16
ATOM 9195 C CA . CYS A 1 29 ? 2.218 0.257 -1.523 1.00 33.41 29 CYS A CA 16
ATOM 9196 C C . CYS A 1 29 ? 3.603 0.816 -1.210 1.00 34.15 29 CYS A C 16
ATOM 9197 O O . CYS A 1 29 ? 4.565 0.563 -1.937 1.00 43.41 29 CYS A O 16
ATOM 9204 N N . VAL A 1 30 ? 3.696 1.577 -0.124 1.00 33.25 30 VAL A N 16
ATOM 9205 C CA . VAL A 1 30 ? 4.963 2.171 0.286 1.00 11.50 30 VAL A CA 16
ATOM 9206 C C . VAL A 1 30 ? 5.068 2.246 1.806 1.00 20.15 30 VAL A C 16
ATOM 9207 O O . VAL A 1 30 ? 4.194 2.801 2.472 1.00 42.04 30 VAL A O 16
ATOM 9220 N N . ASP A 1 31 ? 6.142 1.681 2.347 1.00 52.32 31 ASP A N 16
ATOM 9221 C CA . ASP A 1 31 ? 6.363 1.685 3.788 1.00 13.35 31 ASP A CA 16
ATOM 9222 C C . ASP A 1 31 ? 6.208 3.091 4.359 1.00 51.14 31 ASP A C 16
ATOM 9223 O O . ASP A 1 31 ? 6.506 4.090 3.702 1.00 63.33 31 ASP A O 16
ATOM 9232 N N . PRO A 1 32 ? 5.732 3.175 5.609 1.00 12.20 32 PRO A N 16
ATOM 9233 C CA . PRO A 1 32 ? 5.527 4.455 6.295 1.00 34.53 32 PRO A CA 16
ATOM 9234 C C . PRO A 1 32 ? 6.842 5.140 6.647 1.00 74.34 32 PRO A C 16
ATOM 9235 O O . PRO A 1 32 ? 6.906 6.365 6.750 1.00 24.24 32 PRO A O 16
ATOM 9246 N N . ASN A 1 33 ? 7.891 4.344 6.827 1.00 15.22 33 ASN A N 16
ATOM 9247 C CA . ASN A 1 33 ? 9.206 4.876 7.167 1.00 1.44 33 ASN A CA 16
ATOM 9248 C C . ASN A 1 33 ? 10.104 4.933 5.936 1.00 75.24 33 ASN A C 16
ATOM 9249 O O . ASN A 1 33 ? 11.326 4.834 6.040 1.00 54.05 33 ASN A O 16
ATOM 9260 N N . LYS A 1 34 ? 9.489 5.096 4.769 1.00 12.13 34 LYS A N 16
ATOM 9261 C CA . LYS A 1 34 ? 10.231 5.168 3.516 1.00 54.44 34 LYS A CA 16
ATOM 9262 C C . LYS A 1 34 ? 10.787 6.572 3.294 1.00 13.20 34 LYS A C 16
ATOM 9263 O O . LYS A 1 34 ? 11.953 6.740 2.943 1.00 5.01 34 LYS A O 16
ATOM 9282 N N . GLY A 1 35 ? 9.942 7.579 3.503 1.00 25.54 35 GLY A N 16
ATOM 9283 C CA . GLY A 1 35 ? 10.368 8.953 3.322 1.00 43.15 35 GLY A CA 16
ATOM 9284 C C . GLY A 1 35 ? 9.249 9.847 2.826 1.00 14.23 35 GLY A C 16
ATOM 9285 O O . GLY A 1 35 ? 9.311 11.068 2.968 1.00 12.51 35 GLY A O 16
ATOM 9289 N N . TRP A 1 36 ? 8.224 9.238 2.241 1.00 0.44 36 TRP A N 16
ATOM 9290 C CA . TRP A 1 36 ? 7.085 9.987 1.721 1.00 72.12 36 TRP A CA 16
ATOM 9291 C C . TRP A 1 36 ? 6.344 10.701 2.845 1.00 53.14 36 TRP A C 16
ATOM 9292 O O . TRP A 1 36 ? 6.301 10.222 3.978 1.00 22.24 36 TRP A O 16
ATOM 9313 N N . ASP A 1 1 ? -14.268 -6.860 -2.162 1.00 20.22 1 ASP A N 17
ATOM 9314 C CA . ASP A 1 1 ? -12.937 -6.383 -1.807 1.00 73.42 1 ASP A CA 17
ATOM 9315 C C . ASP A 1 1 ? -11.859 -7.277 -2.413 1.00 14.24 1 ASP A C 17
ATOM 9316 O O . ASP A 1 1 ? -12.048 -8.486 -2.552 1.00 72.51 1 ASP A O 17
ATOM 9325 N N . PHE A 1 2 ? -10.731 -6.675 -2.773 1.00 54.31 2 PHE A N 17
ATOM 9326 C CA . PHE A 1 2 ? -9.624 -7.416 -3.366 1.00 44.13 2 PHE A CA 17
ATOM 9327 C C . PHE A 1 2 ? -8.578 -7.767 -2.312 1.00 0.51 2 PHE A C 17
ATOM 9328 O O . PHE A 1 2 ? -8.509 -7.160 -1.243 1.00 15.14 2 PHE A O 17
ATOM 9345 N N . PRO A 1 3 ? -7.742 -8.770 -2.619 1.00 11.34 3 PRO A N 17
ATOM 9346 C CA . PRO A 1 3 ? -6.685 -9.225 -1.713 1.00 45.31 3 PRO A CA 17
ATOM 9347 C C . PRO A 1 3 ? -5.562 -8.203 -1.573 1.00 63.13 3 PRO A C 17
ATOM 9348 O O . PRO A 1 3 ? -5.441 -7.284 -2.384 1.00 40.32 3 PRO A O 17
ATOM 9359 N N . LEU A 1 4 ? -4.742 -8.370 -0.541 1.00 3.31 4 LEU A N 17
ATOM 9360 C CA . LEU A 1 4 ? -3.627 -7.461 -0.295 1.00 35.21 4 LEU A CA 17
ATOM 9361 C C . LEU A 1 4 ? -2.554 -7.615 -1.367 1.00 60.54 4 LEU A C 17
ATOM 9362 O O . LEU A 1 4 ? -2.431 -8.668 -1.992 1.00 33.13 4 LEU A O 17
ATOM 9378 N N . SER A 1 5 ? -1.776 -6.557 -1.575 1.00 65.14 5 SER A N 17
ATOM 9379 C CA . SER A 1 5 ? -0.713 -6.573 -2.573 1.00 24.30 5 SER A CA 17
ATOM 9380 C C . SER A 1 5 ? 0.659 -6.566 -1.905 1.00 21.41 5 SER A C 17
ATOM 9381 O O . SER A 1 5 ? 0.767 -6.625 -0.680 1.00 73.11 5 SER A O 17
ATOM 9389 N N . LYS A 1 6 ? 1.706 -6.495 -2.720 1.00 0.03 6 LYS A N 17
ATOM 9390 C CA . LYS A 1 6 ? 3.073 -6.479 -2.212 1.00 5.44 6 LYS A CA 17
ATOM 9391 C C . LYS A 1 6 ? 3.658 -5.072 -2.266 1.00 41.41 6 LYS A C 17
ATOM 9392 O O . LYS A 1 6 ? 2.994 -4.132 -2.702 1.00 42.11 6 LYS A O 17
ATOM 9411 N N . GLU A 1 7 ? 4.903 -4.936 -1.823 1.00 4.41 7 GLU A N 17
ATOM 9412 C CA . GLU A 1 7 ? 5.576 -3.643 -1.822 1.00 41.25 7 GLU A CA 17
ATOM 9413 C C . GLU A 1 7 ? 5.645 -3.064 -3.233 1.00 41.31 7 GLU A C 17
ATOM 9414 O O . GLU A 1 7 ? 5.974 -3.768 -4.189 1.00 14.53 7 GLU A O 17
ATOM 9426 N N . TYR A 1 8 ? 5.332 -1.779 -3.354 1.00 33.25 8 TYR A N 17
ATOM 9427 C CA . TYR A 1 8 ? 5.353 -1.106 -4.648 1.00 24.41 8 TYR A CA 17
ATOM 9428 C C . TYR A 1 8 ? 4.361 -1.747 -5.613 1.00 35.11 8 TYR A C 17
ATOM 9429 O O . TYR A 1 8 ? 4.674 -1.976 -6.780 1.00 22.40 8 TYR A O 17
ATOM 9447 N N . GLU A 1 9 ? 3.162 -2.033 -5.114 1.00 34.22 9 GLU A N 17
ATOM 9448 C CA . GLU A 1 9 ? 2.123 -2.648 -5.933 1.00 0.34 9 GLU A CA 17
ATOM 9449 C C . GLU A 1 9 ? 0.878 -1.766 -5.984 1.00 62.32 9 GLU A C 17
ATOM 9450 O O . GLU A 1 9 ? 0.665 -0.924 -5.113 1.00 51.34 9 GLU A O 17
ATOM 9462 N N . SER A 1 10 ? 0.061 -1.967 -7.013 1.00 62.14 10 SER A N 17
ATOM 9463 C CA . SER A 1 10 ? -1.160 -1.187 -7.182 1.00 23.52 10 SER A CA 17
ATOM 9464 C C . SER A 1 10 ? -2.017 -1.240 -5.921 1.00 40.44 10 SER A C 17
ATOM 9465 O O . SER A 1 10 ? -2.069 -2.259 -5.233 1.00 40.22 10 SER A O 17
ATOM 9473 N N . CYS A 1 11 ? -2.687 -0.131 -5.623 1.00 2.12 11 CYS A N 17
ATOM 9474 C CA . CYS A 1 11 ? -3.542 -0.047 -4.444 1.00 23.55 11 CYS A CA 17
ATOM 9475 C C . CYS A 1 11 ? -4.944 0.417 -4.822 1.00 15.23 11 CYS A C 17
ATOM 9476 O O . CYS A 1 11 ? -5.822 0.537 -3.967 1.00 31.53 11 CYS A O 17
ATOM 9483 N N . VAL A 1 12 ? -5.149 0.677 -6.110 1.00 0.04 12 VAL A N 17
ATOM 9484 C CA . VAL A 1 12 ? -6.446 1.127 -6.602 1.00 31.11 12 VAL A CA 17
ATOM 9485 C C . VAL A 1 12 ? -7.580 0.313 -5.988 1.00 2.11 12 VAL A C 17
ATOM 9486 O O . VAL A 1 12 ? -7.765 -0.859 -6.318 1.00 11.22 12 VAL A O 17
ATOM 9499 N N . ARG A 1 13 ? -8.336 0.942 -5.094 1.00 21.41 13 ARG A N 17
ATOM 9500 C CA . ARG A 1 13 ? -9.452 0.276 -4.434 1.00 25.12 13 ARG A CA 17
ATOM 9501 C C . ARG A 1 13 ? -10.279 -0.525 -5.436 1.00 41.14 13 ARG A C 17
ATOM 9502 O O . ARG A 1 13 ? -10.270 -0.258 -6.638 1.00 62.11 13 ARG A O 17
ATOM 9523 N N . PRO A 1 14 ? -11.009 -1.530 -4.932 1.00 15.22 14 PRO A N 17
ATOM 9524 C CA . PRO A 1 14 ? -11.027 -1.857 -3.504 1.00 41.31 14 PRO A CA 17
ATOM 9525 C C . PRO A 1 14 ? -9.705 -2.451 -3.029 1.00 51.45 14 PRO A C 17
ATOM 9526 O O . PRO A 1 14 ? -9.506 -2.670 -1.834 1.00 33.24 14 PRO A O 17
ATOM 9537 N N . ARG A 1 15 ? -8.803 -2.706 -3.971 1.00 35.45 15 ARG A N 17
ATOM 9538 C CA . ARG A 1 15 ? -7.501 -3.275 -3.648 1.00 62.35 15 ARG A CA 17
ATOM 9539 C C . ARG A 1 15 ? -6.908 -2.608 -2.411 1.00 40.32 15 ARG A C 17
ATOM 9540 O O . ARG A 1 15 ? -7.228 -1.460 -2.097 1.00 31.45 15 ARG A O 17
ATOM 9561 N N . LYS A 1 16 ? -6.042 -3.333 -1.712 1.00 12.51 16 LYS A N 17
ATOM 9562 C CA . LYS A 1 16 ? -5.403 -2.812 -0.509 1.00 40.13 16 LYS A CA 17
ATOM 9563 C C . LYS A 1 16 ? -3.960 -3.297 -0.406 1.00 11.23 16 LYS A C 17
ATOM 9564 O O . LYS A 1 16 ? -3.588 -4.302 -1.012 1.00 20.14 16 LYS A O 17
ATOM 9583 N N . CYS A 1 17 ? -3.153 -2.579 0.368 1.00 54.05 17 CYS A N 17
ATOM 9584 C CA . CYS A 1 17 ? -1.752 -2.936 0.551 1.00 63.11 17 CYS A CA 17
ATOM 9585 C C . CYS A 1 17 ? -1.494 -3.407 1.979 1.00 4.35 17 CYS A C 17
ATOM 9586 O O . CYS A 1 17 ? -1.591 -2.630 2.930 1.00 75.23 17 CYS A O 17
ATOM 9593 N N . LYS A 1 18 ? -1.163 -4.686 2.125 1.00 74.11 18 LYS A N 17
ATOM 9594 C CA . LYS A 1 18 ? -0.890 -5.262 3.435 1.00 5.40 18 LYS A CA 17
ATOM 9595 C C . LYS A 1 18 ? 0.149 -4.435 4.188 1.00 33.12 18 LYS A C 17
ATOM 9596 O O . LYS A 1 18 ? 1.126 -3.953 3.614 1.00 4.41 18 LYS A O 17
ATOM 9615 N N . PRO A 1 19 ? -0.065 -4.266 5.501 1.00 11.00 19 PRO A N 17
ATOM 9616 C CA . PRO A 1 19 ? 0.842 -3.499 6.359 1.00 60.42 19 PRO A CA 17
ATOM 9617 C C . PRO A 1 19 ? 2.178 -4.205 6.567 1.00 43.42 19 PRO A C 17
ATOM 9618 O O . PRO A 1 19 ? 2.350 -5.374 6.222 1.00 64.34 19 PRO A O 17
ATOM 9629 N N . PRO A 1 20 ? 3.148 -3.481 7.145 1.00 12.50 20 PRO A N 17
ATOM 9630 C CA . PRO A 1 20 ? 2.955 -2.088 7.559 1.00 11.52 20 PRO A CA 17
ATOM 9631 C C . PRO A 1 20 ? 2.821 -1.142 6.371 1.00 63.23 20 PRO A C 17
ATOM 9632 O O . PRO A 1 20 ? 2.509 0.038 6.534 1.00 24.40 20 PRO A O 17
ATOM 9643 N N . LEU A 1 21 ? 3.061 -1.667 5.174 1.00 32.32 21 LEU A N 17
ATOM 9644 C CA . LEU A 1 21 ? 2.967 -0.870 3.956 1.00 53.24 21 LEU A CA 17
ATOM 9645 C C . LEU A 1 21 ? 1.707 -0.010 3.963 1.00 22.23 21 LEU A C 17
ATOM 9646 O O . LEU A 1 21 ? 0.651 -0.441 4.426 1.00 33.52 21 LEU A O 17
ATOM 9662 N N . LYS A 1 22 ? 1.825 1.208 3.446 1.00 34.43 22 LYS A N 17
ATOM 9663 C CA . LYS A 1 22 ? 0.695 2.128 3.389 1.00 63.32 22 LYS A CA 17
ATOM 9664 C C . LYS A 1 22 ? 0.488 2.648 1.970 1.00 61.12 22 LYS A C 17
ATOM 9665 O O . LYS A 1 22 ? 1.412 2.644 1.155 1.00 22.11 22 LYS A O 17
ATOM 9684 N N . CYS A 1 23 ? -0.728 3.098 1.681 1.00 21.34 23 CYS A N 17
ATOM 9685 C CA . CYS A 1 23 ? -1.057 3.622 0.360 1.00 4.32 23 CYS A CA 17
ATOM 9686 C C . CYS A 1 23 ? -1.036 5.148 0.362 1.00 74.43 23 CYS A C 17
ATOM 9687 O O . CYS A 1 23 ? -1.393 5.784 1.352 1.00 1.22 23 CYS A O 17
ATOM 9694 N N . ASN A 1 24 ? -0.614 5.729 -0.758 1.00 2.22 24 ASN A N 17
ATOM 9695 C CA . ASN A 1 24 ? -0.545 7.179 -0.886 1.00 54.42 24 ASN A CA 17
ATOM 9696 C C . ASN A 1 24 ? -1.262 7.648 -2.150 1.00 43.35 24 ASN A C 17
ATOM 9697 O O . ASN A 1 24 ? -1.973 6.878 -2.795 1.00 32.32 24 ASN A O 17
ATOM 9708 N N . LYS A 1 25 ? -1.068 8.916 -2.498 1.00 64.32 25 LYS A N 17
ATOM 9709 C CA . LYS A 1 25 ? -1.692 9.487 -3.685 1.00 43.24 25 LYS A CA 17
ATOM 9710 C C . LYS A 1 25 ? -1.329 8.686 -4.930 1.00 54.01 25 LYS A C 17
ATOM 9711 O O . LYS A 1 25 ? -2.058 8.698 -5.922 1.00 5.11 25 LYS A O 17
ATOM 9730 N N . ALA A 1 26 ? -0.199 7.989 -4.872 1.00 53.01 26 ALA A N 17
ATOM 9731 C CA . ALA A 1 26 ? 0.258 7.179 -5.994 1.00 2.22 26 ALA A CA 17
ATOM 9732 C C . ALA A 1 26 ? -0.448 5.827 -6.018 1.00 51.03 26 ALA A C 17
ATOM 9733 O O . ALA A 1 26 ? -0.045 4.921 -6.747 1.00 23.13 26 ALA A O 17
ATOM 9740 N N . GLN A 1 27 ? -1.500 5.700 -5.217 1.00 21.53 27 GLN A N 17
ATOM 9741 C CA . GLN A 1 27 ? -2.260 4.457 -5.147 1.00 61.44 27 GLN A CA 17
ATOM 9742 C C . GLN A 1 27 ? -1.335 3.247 -5.244 1.00 14.43 27 GLN A C 17
ATOM 9743 O O . GLN A 1 27 ? -1.570 2.337 -6.039 1.00 0.12 27 GLN A O 17
ATOM 9757 N N . ILE A 1 28 ? -0.285 3.245 -4.431 1.00 63.45 28 ILE A N 17
ATOM 9758 C CA . ILE A 1 28 ? 0.674 2.147 -4.425 1.00 55.21 28 ILE A CA 17
ATOM 9759 C C . ILE A 1 28 ? 1.085 1.783 -3.003 1.00 53.42 28 ILE A C 17
ATOM 9760 O O . ILE A 1 28 ? 0.804 2.520 -2.056 1.00 44.12 28 ILE A O 17
ATOM 9776 N N . CYS A 1 29 ? 1.752 0.645 -2.858 1.00 23.32 29 CYS A N 17
ATOM 9777 C CA . CYS A 1 29 ? 2.205 0.181 -1.552 1.00 53.41 29 CYS A CA 17
ATOM 9778 C C . CYS A 1 29 ? 3.598 0.718 -1.237 1.00 33.21 29 CYS A C 17
ATOM 9779 O O . CYS A 1 29 ? 4.560 0.438 -1.953 1.00 14.03 29 CYS A O 17
ATOM 9786 N N . VAL A 1 30 ? 3.699 1.490 -0.159 1.00 71.44 30 VAL A N 17
ATOM 9787 C CA . VAL A 1 30 ? 4.976 2.064 0.252 1.00 14.43 30 VAL A CA 17
ATOM 9788 C C . VAL A 1 30 ? 5.101 2.091 1.771 1.00 55.13 30 VAL A C 17
ATOM 9789 O O . VAL A 1 30 ? 4.171 2.484 2.474 1.00 55.23 30 VAL A O 17
ATOM 9802 N N . ASP A 1 31 ? 6.258 1.670 2.270 1.00 41.31 31 ASP A N 17
ATOM 9803 C CA . ASP A 1 31 ? 6.508 1.648 3.707 1.00 32.23 31 ASP A CA 17
ATOM 9804 C C . ASP A 1 31 ? 6.153 2.989 4.341 1.00 62.13 31 ASP A C 17
ATOM 9805 O O . ASP A 1 31 ? 6.288 4.049 3.728 1.00 4.20 31 ASP A O 17
ATOM 9814 N N . PRO A 1 32 ? 5.687 2.945 5.598 1.00 4.42 32 PRO A N 17
ATOM 9815 C CA . PRO A 1 32 ? 5.303 4.148 6.343 1.00 43.03 32 PRO A CA 17
ATOM 9816 C C . PRO A 1 32 ? 6.506 5.009 6.714 1.00 5.42 32 PRO A C 17
ATOM 9817 O O . PRO A 1 32 ? 6.410 6.234 6.772 1.00 4.40 32 PRO A O 17
ATOM 9828 N N . ASN A 1 33 ? 7.638 4.359 6.964 1.00 51.01 33 ASN A N 17
ATOM 9829 C CA . ASN A 1 33 ? 8.860 5.065 7.331 1.00 52.05 33 ASN A CA 17
ATOM 9830 C C . ASN A 1 33 ? 9.830 5.119 6.154 1.00 41.03 33 ASN A C 17
ATOM 9831 O O . ASN A 1 33 ? 11.028 4.878 6.311 1.00 42.45 33 ASN A O 17
ATOM 9842 N N . LYS A 1 34 ? 9.306 5.438 4.976 1.00 72.45 34 LYS A N 17
ATOM 9843 C CA . LYS A 1 34 ? 10.125 5.526 3.773 1.00 14.02 34 LYS A CA 17
ATOM 9844 C C . LYS A 1 34 ? 10.547 6.968 3.505 1.00 4.05 34 LYS A C 17
ATOM 9845 O O . LYS A 1 34 ? 11.616 7.218 2.953 1.00 71.24 34 LYS A O 17
ATOM 9864 N N . GLY A 1 35 ? 9.699 7.911 3.904 1.00 52.42 35 GLY A N 17
ATOM 9865 C CA . GLY A 1 35 ? 10.003 9.315 3.700 1.00 64.12 35 GLY A CA 17
ATOM 9866 C C . GLY A 1 35 ? 9.090 9.964 2.680 1.00 54.43 35 GLY A C 17
ATOM 9867 O O . GLY A 1 35 ? 9.462 10.948 2.041 1.00 53.35 35 GLY A O 17
ATOM 9871 N N . TRP A 1 36 ? 7.892 9.412 2.525 1.00 43.31 36 TRP A N 17
ATOM 9872 C CA . TRP A 1 36 ? 6.923 9.943 1.573 1.00 12.35 36 TRP A CA 17
ATOM 9873 C C . TRP A 1 36 ? 5.960 10.907 2.256 1.00 43.24 36 TRP A C 17
ATOM 9874 O O . TRP A 1 36 ? 5.311 11.721 1.601 1.00 54.24 36 TRP A O 17
ATOM 9895 N N . ASP A 1 1 ? -14.099 -7.924 -3.063 1.00 5.31 1 ASP A N 18
ATOM 9896 C CA . ASP A 1 1 ? -12.833 -7.334 -2.643 1.00 14.51 1 ASP A CA 18
ATOM 9897 C C . ASP A 1 1 ? -11.656 -8.183 -3.111 1.00 42.44 1 ASP A C 18
ATOM 9898 O O . ASP A 1 1 ? -11.781 -9.395 -3.283 1.00 1.01 1 ASP A O 18
ATOM 9907 N N . PHE A 1 2 ? -10.512 -7.537 -3.315 1.00 3.14 2 PHE A N 18
ATOM 9908 C CA . PHE A 1 2 ? -9.311 -8.233 -3.764 1.00 1.23 2 PHE A CA 18
ATOM 9909 C C . PHE A 1 2 ? -8.329 -8.424 -2.612 1.00 14.13 2 PHE A C 18
ATOM 9910 O O . PHE A 1 2 ? -8.386 -7.734 -1.594 1.00 3.10 2 PHE A O 18
ATOM 9927 N N . PRO A 1 3 ? -7.407 -9.385 -2.774 1.00 3.55 3 PRO A N 18
ATOM 9928 C CA . PRO A 1 3 ? -6.396 -9.691 -1.759 1.00 42.33 3 PRO A CA 18
ATOM 9929 C C . PRO A 1 3 ? -5.358 -8.581 -1.622 1.00 0.22 3 PRO A C 18
ATOM 9930 O O . PRO A 1 3 ? -5.233 -7.723 -2.497 1.00 44.54 3 PRO A O 18
ATOM 9941 N N . LEU A 1 4 ? -4.616 -8.604 -0.521 1.00 65.34 4 LEU A N 18
ATOM 9942 C CA . LEU A 1 4 ? -3.587 -7.600 -0.271 1.00 51.12 4 LEU A CA 18
ATOM 9943 C C . LEU A 1 4 ? -2.519 -7.631 -1.359 1.00 0.22 4 LEU A C 18
ATOM 9944 O O . LEU A 1 4 ? -2.441 -8.579 -2.139 1.00 31.34 4 LEU A O 18
ATOM 9960 N N . SER A 1 5 ? -1.697 -6.587 -1.404 1.00 22.13 5 SER A N 18
ATOM 9961 C CA . SER A 1 5 ? -0.634 -6.494 -2.398 1.00 20.41 5 SER A CA 18
ATOM 9962 C C . SER A 1 5 ? 0.724 -6.314 -1.726 1.00 33.44 5 SER A C 18
ATOM 9963 O O . SER A 1 5 ? 0.805 -6.011 -0.536 1.00 43.22 5 SER A O 18
ATOM 9971 N N . LYS A 1 6 ? 1.788 -6.504 -2.499 1.00 42.42 6 LYS A N 18
ATOM 9972 C CA . LYS A 1 6 ? 3.144 -6.362 -1.981 1.00 33.34 6 LYS A CA 18
ATOM 9973 C C . LYS A 1 6 ? 3.657 -4.940 -2.179 1.00 53.01 6 LYS A C 18
ATOM 9974 O O . LYS A 1 6 ? 3.011 -4.125 -2.838 1.00 13.33 6 LYS A O 18
ATOM 9993 N N . GLU A 1 7 ? 4.820 -4.649 -1.606 1.00 1.20 7 GLU A N 18
ATOM 9994 C CA . GLU A 1 7 ? 5.418 -3.323 -1.721 1.00 21.55 7 GLU A CA 18
ATOM 9995 C C . GLU A 1 7 ? 5.493 -2.886 -3.181 1.00 14.33 7 GLU A C 18
ATOM 9996 O O . GLU A 1 7 ? 5.796 -3.686 -4.066 1.00 61.13 7 GLU A O 18
ATOM 10008 N N . TYR A 1 8 ? 5.212 -1.611 -3.424 1.00 75.23 8 TYR A N 18
ATOM 10009 C CA . TYR A 1 8 ? 5.243 -1.066 -4.776 1.00 74.23 8 TYR A CA 18
ATOM 10010 C C . TYR A 1 8 ? 4.212 -1.753 -5.665 1.00 33.23 8 TYR A C 18
ATOM 10011 O O . TYR A 1 8 ? 4.530 -2.217 -6.759 1.00 60.23 8 TYR A O 18
ATOM 10029 N N . GLU A 1 9 ? 2.973 -1.814 -5.186 1.00 1.42 9 GLU A N 18
ATOM 10030 C CA . GLU A 1 9 ? 1.894 -2.445 -5.937 1.00 44.21 9 GLU A CA 18
ATOM 10031 C C . GLU A 1 9 ? 0.642 -1.572 -5.928 1.00 43.24 9 GLU A C 18
ATOM 10032 O O . GLU A 1 9 ? 0.439 -0.769 -5.017 1.00 41.45 9 GLU A O 18
ATOM 10044 N N . SER A 1 10 ? -0.193 -1.734 -6.948 1.00 24.35 10 SER A N 18
ATOM 10045 C CA . SER A 1 10 ? -1.423 -0.959 -7.061 1.00 24.41 10 SER A CA 18
ATOM 10046 C C . SER A 1 10 ? -2.229 -1.028 -5.768 1.00 33.33 10 SER A C 18
ATOM 10047 O O . SER A 1 10 ? -2.323 -2.082 -5.137 1.00 12.42 10 SER A O 18
ATOM 10055 N N . CYS A 1 11 ? -2.810 0.101 -5.379 1.00 53.11 11 CYS A N 18
ATOM 10056 C CA . CYS A 1 11 ? -3.610 0.172 -4.162 1.00 51.03 11 CYS A CA 18
ATOM 10057 C C . CYS A 1 11 ? -5.051 0.562 -4.479 1.00 43.05 11 CYS A C 18
ATOM 10058 O O . CYS A 1 11 ? -5.958 0.324 -3.683 1.00 12.54 11 CYS A O 18
ATOM 10065 N N . VAL A 1 12 ? -5.252 1.162 -5.648 1.00 43.21 12 VAL A N 18
ATOM 10066 C CA . VAL A 1 12 ? -6.581 1.584 -6.071 1.00 14.51 12 VAL A CA 18
ATOM 10067 C C . VAL A 1 12 ? -7.630 0.538 -5.711 1.00 15.13 12 VAL A C 18
ATOM 10068 O O . VAL A 1 12 ? -7.616 -0.576 -6.236 1.00 52.05 12 VAL A O 18
ATOM 10081 N N . ARG A 1 13 ? -8.540 0.904 -4.815 1.00 3.05 13 ARG A N 18
ATOM 10082 C CA . ARG A 1 13 ? -9.597 -0.004 -4.384 1.00 32.40 13 ARG A CA 18
ATOM 10083 C C . ARG A 1 13 ? -10.222 -0.717 -5.580 1.00 42.44 13 ARG A C 18
ATOM 10084 O O . ARG A 1 13 ? -10.160 -0.246 -6.717 1.00 2.52 13 ARG A O 18
ATOM 10105 N N . PRO A 1 14 ? -10.837 -1.880 -5.320 1.00 73.45 14 PRO A N 18
ATOM 10106 C CA . PRO A 1 14 ? -10.915 -2.450 -3.972 1.00 11.01 14 PRO A CA 18
ATOM 10107 C C . PRO A 1 14 ? -9.562 -2.942 -3.471 1.00 21.10 14 PRO A C 18
ATOM 10108 O O . PRO A 1 14 ? -9.424 -3.336 -2.314 1.00 4.54 14 PRO A O 18
ATOM 10119 N N . ARG A 1 15 ? -8.565 -2.915 -4.350 1.00 5.00 15 ARG A N 18
ATOM 10120 C CA . ARG A 1 15 ? -7.222 -3.358 -3.996 1.00 13.33 15 ARG A CA 18
ATOM 10121 C C . ARG A 1 15 ? -6.795 -2.777 -2.652 1.00 44.23 15 ARG A C 18
ATOM 10122 O O . ARG A 1 15 ? -7.354 -1.783 -2.185 1.00 73.43 15 ARG A O 18
ATOM 10143 N N . LYS A 1 16 ? -5.799 -3.402 -2.032 1.00 4.25 16 LYS A N 18
ATOM 10144 C CA . LYS A 1 16 ? -5.295 -2.948 -0.742 1.00 45.31 16 LYS A CA 18
ATOM 10145 C C . LYS A 1 16 ? -3.838 -3.358 -0.551 1.00 32.31 16 LYS A C 18
ATOM 10146 O O . LYS A 1 16 ? -3.392 -4.371 -1.093 1.00 53.14 16 LYS A O 18
ATOM 10165 N N . CYS A 1 17 ? -3.101 -2.569 0.222 1.00 0.41 17 CYS A N 18
ATOM 10166 C CA . CYS A 1 17 ? -1.695 -2.850 0.485 1.00 2.10 17 CYS A CA 18
ATOM 10167 C C . CYS A 1 17 ? -1.490 -3.294 1.931 1.00 52.13 17 CYS A C 18
ATOM 10168 O O . CYS A 1 17 ? -1.640 -2.502 2.862 1.00 4.10 17 CYS A O 18
ATOM 10175 N N . LYS A 1 18 ? -1.146 -4.564 2.112 1.00 33.42 18 LYS A N 18
ATOM 10176 C CA . LYS A 1 18 ? -0.919 -5.114 3.443 1.00 12.03 18 LYS A CA 18
ATOM 10177 C C . LYS A 1 18 ? 0.066 -4.252 4.227 1.00 53.01 18 LYS A C 18
ATOM 10178 O O . LYS A 1 18 ? 1.053 -3.750 3.689 1.00 52.43 18 LYS A O 18
ATOM 10197 N N . PRO A 1 19 ? -0.206 -4.077 5.528 1.00 14.20 19 PRO A N 18
ATOM 10198 C CA . PRO A 1 19 ? 0.645 -3.277 6.414 1.00 22.34 19 PRO A CA 18
ATOM 10199 C C . PRO A 1 19 ? 1.989 -3.945 6.684 1.00 62.43 19 PRO A C 18
ATOM 10200 O O . PRO A 1 19 ? 2.207 -5.111 6.355 1.00 63.12 19 PRO A O 18
ATOM 10211 N N . PRO A 1 20 ? 2.913 -3.191 7.297 1.00 3.42 20 PRO A N 18
ATOM 10212 C CA . PRO A 1 20 ? 2.665 -1.801 7.693 1.00 11.13 20 PRO A CA 18
ATOM 10213 C C . PRO A 1 20 ? 2.558 -0.867 6.492 1.00 1.02 20 PRO A C 18
ATOM 10214 O O . PRO A 1 20 ? 2.207 0.305 6.634 1.00 33.25 20 PRO A O 18
ATOM 10225 N N . LEU A 1 21 ? 2.862 -1.393 5.311 1.00 51.44 21 LEU A N 18
ATOM 10226 C CA . LEU A 1 21 ? 2.799 -0.605 4.084 1.00 20.31 21 LEU A CA 18
ATOM 10227 C C . LEU A 1 21 ? 1.550 0.269 4.062 1.00 41.21 21 LEU A C 18
ATOM 10228 O O . LEU A 1 21 ? 0.468 -0.164 4.459 1.00 35.14 21 LEU A O 18
ATOM 10244 N N . LYS A 1 22 ? 1.706 1.503 3.595 1.00 34.40 22 LYS A N 18
ATOM 10245 C CA . LYS A 1 22 ? 0.590 2.439 3.516 1.00 44.12 22 LYS A CA 18
ATOM 10246 C C . LYS A 1 22 ? 0.384 2.922 2.084 1.00 24.40 22 LYS A C 18
ATOM 10247 O O . LYS A 1 22 ? 1.290 2.839 1.254 1.00 72.42 22 LYS A O 18
ATOM 10266 N N . CYS A 1 23 ? -0.812 3.426 1.801 1.00 3.32 23 CYS A N 18
ATOM 10267 C CA . CYS A 1 23 ? -1.138 3.922 0.470 1.00 34.31 23 CYS A CA 18
ATOM 10268 C C . CYS A 1 23 ? -1.090 5.447 0.431 1.00 3.03 23 CYS A C 18
ATOM 10269 O O . CYS A 1 23 ? -1.382 6.112 1.423 1.00 11.02 23 CYS A O 18
ATOM 10276 N N . ASN A 1 24 ? -0.720 5.992 -0.723 1.00 43.04 24 ASN A N 18
ATOM 10277 C CA . ASN A 1 24 ? -0.633 7.438 -0.892 1.00 51.42 24 ASN A CA 18
ATOM 10278 C C . ASN A 1 24 ? -1.353 7.882 -2.161 1.00 14.31 24 ASN A C 18
ATOM 10279 O O . ASN A 1 24 ? -2.085 7.106 -2.777 1.00 73.24 24 ASN A O 18
ATOM 10290 N N . LYS A 1 25 ? -1.141 9.136 -2.548 1.00 12.01 25 LYS A N 18
ATOM 10291 C CA . LYS A 1 25 ? -1.768 9.684 -3.745 1.00 60.23 25 LYS A CA 18
ATOM 10292 C C . LYS A 1 25 ? -1.447 8.830 -4.967 1.00 23.40 25 LYS A C 18
ATOM 10293 O O . LYS A 1 25 ? -2.229 8.766 -5.914 1.00 71.21 25 LYS A O 18
ATOM 10312 N N . ALA A 1 26 ? -0.290 8.174 -4.938 1.00 52.11 26 ALA A N 18
ATOM 10313 C CA . ALA A 1 26 ? 0.132 7.322 -6.042 1.00 22.12 26 ALA A CA 18
ATOM 10314 C C . ALA A 1 26 ? -0.564 5.965 -5.985 1.00 75.14 26 ALA A C 18
ATOM 10315 O O . ALA A 1 26 ? -0.189 5.036 -6.700 1.00 21.11 26 ALA A O 18
ATOM 10322 N N . GLN A 1 27 ? -1.577 5.860 -5.133 1.00 43.42 27 GLN A N 18
ATOM 10323 C CA . GLN A 1 27 ? -2.324 4.617 -4.983 1.00 4.00 27 GLN A CA 18
ATOM 10324 C C . GLN A 1 27 ? -1.398 3.410 -5.091 1.00 2.03 27 GLN A C 18
ATOM 10325 O O . GLN A 1 27 ? -1.638 2.500 -5.885 1.00 15.43 27 GLN A O 18
ATOM 10339 N N . ILE A 1 28 ? -0.338 3.409 -4.289 1.00 12.14 28 ILE A N 18
ATOM 10340 C CA . ILE A 1 28 ? 0.623 2.313 -4.295 1.00 54.22 28 ILE A CA 18
ATOM 10341 C C . ILE A 1 28 ? 1.054 1.952 -2.878 1.00 1.31 28 ILE A C 18
ATOM 10342 O O . ILE A 1 28 ? 0.736 2.660 -1.920 1.00 75.32 28 ILE A O 18
ATOM 10358 N N . CYS A 1 29 ? 1.781 0.847 -2.749 1.00 13.44 29 CYS A N 18
ATOM 10359 C CA . CYS A 1 29 ? 2.258 0.392 -1.449 1.00 13.25 29 CYS A CA 18
ATOM 10360 C C . CYS A 1 29 ? 3.624 0.992 -1.129 1.00 55.23 29 CYS A C 18
ATOM 10361 O O . CYS A 1 29 ? 4.597 0.767 -1.849 1.00 3.11 29 CYS A O 18
ATOM 10368 N N . VAL A 1 30 ? 3.688 1.760 -0.045 1.00 33.25 30 VAL A N 18
ATOM 10369 C CA . VAL A 1 30 ? 4.934 2.392 0.371 1.00 15.24 30 VAL A CA 18
ATOM 10370 C C . VAL A 1 30 ? 5.027 2.473 1.890 1.00 1.12 30 VAL A C 18
ATOM 10371 O O . VAL A 1 30 ? 4.195 3.106 2.542 1.00 20.51 30 VAL A O 18
ATOM 10384 N N . ASP A 1 31 ? 6.046 1.830 2.450 1.00 43.23 31 ASP A N 18
ATOM 10385 C CA . ASP A 1 31 ? 6.250 1.830 3.893 1.00 3.51 31 ASP A CA 18
ATOM 10386 C C . ASP A 1 31 ? 6.197 3.249 4.450 1.00 51.31 31 ASP A C 18
ATOM 10387 O O . ASP A 1 31 ? 6.547 4.220 3.777 1.00 12.03 31 ASP A O 18
ATOM 10396 N N . PRO A 1 32 ? 5.747 3.377 5.708 1.00 34.32 32 PRO A N 18
ATOM 10397 C CA . PRO A 1 32 ? 5.636 4.673 6.381 1.00 44.33 32 PRO A CA 18
ATOM 10398 C C . PRO A 1 32 ? 6.999 5.277 6.704 1.00 12.40 32 PRO A C 18
ATOM 10399 O O . PRO A 1 32 ? 7.160 6.497 6.719 1.00 22.45 32 PRO A O 18
ATOM 10410 N N . ASN A 1 33 ? 7.977 4.415 6.962 1.00 20.41 33 ASN A N 18
ATOM 10411 C CA . ASN A 1 33 ? 9.326 4.865 7.284 1.00 2.22 33 ASN A CA 18
ATOM 10412 C C . ASN A 1 33 ? 10.155 5.049 6.017 1.00 24.40 33 ASN A C 18
ATOM 10413 O O . ASN A 1 33 ? 11.210 5.683 6.038 1.00 42.03 33 ASN A O 18
ATOM 10424 N N . LYS A 1 34 ? 9.672 4.489 4.913 1.00 3.01 34 LYS A N 18
ATOM 10425 C CA . LYS A 1 34 ? 10.366 4.592 3.635 1.00 4.15 34 LYS A CA 18
ATOM 10426 C C . LYS A 1 34 ? 10.705 6.044 3.315 1.00 12.02 34 LYS A C 18
ATOM 10427 O O . LYS A 1 34 ? 11.774 6.340 2.784 1.00 32.15 34 LYS A O 18
ATOM 10446 N N . GLY A 1 35 ? 9.785 6.947 3.643 1.00 40.21 35 GLY A N 18
ATOM 10447 C CA . GLY A 1 35 ? 10.006 8.358 3.384 1.00 24.42 35 GLY A CA 18
ATOM 10448 C C . GLY A 1 35 ? 8.763 9.053 2.863 1.00 44.52 35 GLY A C 18
ATOM 10449 O O . GLY A 1 35 ? 8.568 10.246 3.098 1.00 62.32 35 GLY A O 18
ATOM 10453 N N . TRP A 1 36 ? 7.923 8.308 2.156 1.00 25.13 36 TRP A N 18
ATOM 10454 C CA . TRP A 1 36 ? 6.693 8.861 1.600 1.00 14.10 36 TRP A CA 18
ATOM 10455 C C . TRP A 1 36 ? 6.974 10.149 0.835 1.00 15.43 36 TRP A C 18
ATOM 10456 O O . TRP A 1 36 ? 6.097 10.682 0.154 1.00 74.21 36 TRP A O 18
ATOM 10477 N N . ASP A 1 1 ? -14.002 -7.620 -2.402 1.00 35.24 1 ASP A N 19
ATOM 10478 C CA . ASP A 1 1 ? -12.766 -6.860 -2.547 1.00 22.45 1 ASP A CA 19
ATOM 10479 C C . ASP A 1 1 ? -11.620 -7.767 -2.986 1.00 44.14 1 ASP A C 19
ATOM 10480 O O . ASP A 1 1 ? -11.748 -8.992 -2.986 1.00 52.31 1 ASP A O 19
ATOM 10489 N N . PHE A 1 2 ? -10.499 -7.158 -3.360 1.00 14.42 2 PHE A N 19
ATOM 10490 C CA . PHE A 1 2 ? -9.331 -7.910 -3.803 1.00 12.10 2 PHE A CA 19
ATOM 10491 C C . PHE A 1 2 ? -8.371 -8.156 -2.643 1.00 55.55 2 PHE A C 19
ATOM 10492 O O . PHE A 1 2 ? -8.402 -7.469 -1.622 1.00 3.42 2 PHE A O 19
ATOM 10509 N N . PRO A 1 3 ? -7.496 -9.160 -2.802 1.00 11.21 3 PRO A N 19
ATOM 10510 C CA . PRO A 1 3 ? -6.510 -9.521 -1.779 1.00 72.41 3 PRO A CA 19
ATOM 10511 C C . PRO A 1 3 ? -5.420 -8.465 -1.627 1.00 53.32 3 PRO A C 19
ATOM 10512 O O . PRO A 1 3 ? -5.249 -7.605 -2.493 1.00 24.44 3 PRO A O 19
ATOM 10523 N N . LEU A 1 4 ? -4.686 -8.535 -0.523 1.00 51.03 4 LEU A N 19
ATOM 10524 C CA . LEU A 1 4 ? -3.610 -7.585 -0.257 1.00 34.22 4 LEU A CA 19
ATOM 10525 C C . LEU A 1 4 ? -2.546 -7.648 -1.349 1.00 15.15 4 LEU A C 19
ATOM 10526 O O . LEU A 1 4 ? -2.499 -8.598 -2.130 1.00 13.14 4 LEU A O 19
ATOM 10542 N N . SER A 1 5 ? -1.692 -6.630 -1.395 1.00 14.35 5 SER A N 19
ATOM 10543 C CA . SER A 1 5 ? -0.630 -6.569 -2.391 1.00 75.15 5 SER A CA 19
ATOM 10544 C C . SER A 1 5 ? 0.732 -6.403 -1.723 1.00 32.21 5 SER A C 19
ATOM 10545 O O . SER A 1 5 ? 0.821 -6.157 -0.520 1.00 52.01 5 SER A O 19
ATOM 10553 N N . LYS A 1 6 ? 1.791 -6.541 -2.514 1.00 4.10 6 LYS A N 19
ATOM 10554 C CA . LYS A 1 6 ? 3.149 -6.407 -2.002 1.00 65.22 6 LYS A CA 19
ATOM 10555 C C . LYS A 1 6 ? 3.678 -4.994 -2.226 1.00 40.23 6 LYS A C 19
ATOM 10556 O O . LYS A 1 6 ? 3.030 -4.176 -2.878 1.00 73.42 6 LYS A O 19
ATOM 10575 N N . GLU A 1 7 ? 4.859 -4.714 -1.681 1.00 31.10 7 GLU A N 19
ATOM 10576 C CA . GLU A 1 7 ? 5.473 -3.399 -1.824 1.00 20.43 7 GLU A CA 19
ATOM 10577 C C . GLU A 1 7 ? 5.500 -2.967 -3.287 1.00 25.12 7 GLU A C 19
ATOM 10578 O O . GLU A 1 7 ? 5.802 -3.764 -4.176 1.00 3.12 7 GLU A O 19
ATOM 10590 N N . TYR A 1 8 ? 5.182 -1.701 -3.530 1.00 1.40 8 TYR A N 19
ATOM 10591 C CA . TYR A 1 8 ? 5.167 -1.162 -4.884 1.00 54.31 8 TYR A CA 19
ATOM 10592 C C . TYR A 1 8 ? 4.133 -1.882 -5.744 1.00 55.01 8 TYR A C 19
ATOM 10593 O O . TYR A 1 8 ? 4.460 -2.432 -6.795 1.00 34.24 8 TYR A O 19
ATOM 10611 N N . GLU A 1 9 ? 2.883 -1.872 -5.290 1.00 44.02 9 GLU A N 19
ATOM 10612 C CA . GLU A 1 9 ? 1.801 -2.523 -6.018 1.00 11.14 9 GLU A CA 19
ATOM 10613 C C . GLU A 1 9 ? 0.538 -1.667 -5.997 1.00 62.34 9 GLU A C 19
ATOM 10614 O O . GLU A 1 9 ? 0.338 -0.860 -5.090 1.00 1.32 9 GLU A O 19
ATOM 10626 N N . SER A 1 10 ? -0.309 -1.848 -7.005 1.00 3.24 10 SER A N 19
ATOM 10627 C CA . SER A 1 10 ? -1.550 -1.089 -7.105 1.00 32.35 10 SER A CA 19
ATOM 10628 C C . SER A 1 10 ? -2.334 -1.154 -5.798 1.00 0.41 10 SER A C 19
ATOM 10629 O O . SER A 1 10 ? -2.414 -2.203 -5.159 1.00 34.22 10 SER A O 19
ATOM 10637 N N . CYS A 1 11 ? -2.911 -0.023 -5.405 1.00 4.21 11 CYS A N 19
ATOM 10638 C CA . CYS A 1 11 ? -3.688 0.053 -4.174 1.00 22.34 11 CYS A CA 19
ATOM 10639 C C . CYS A 1 11 ? -5.133 0.443 -4.466 1.00 15.21 11 CYS A C 19
ATOM 10640 O O . CYS A 1 11 ? -6.026 0.217 -3.649 1.00 32.22 11 CYS A O 19
ATOM 10647 N N . VAL A 1 12 ? -5.357 1.032 -5.637 1.00 41.03 12 VAL A N 19
ATOM 10648 C CA . VAL A 1 12 ? -6.693 1.454 -6.040 1.00 5.43 12 VAL A CA 19
ATOM 10649 C C . VAL A 1 12 ? -7.735 0.406 -5.665 1.00 21.10 12 VAL A C 19
ATOM 10650 O O . VAL A 1 12 ? -7.722 -0.711 -6.184 1.00 63.14 12 VAL A O 19
ATOM 10663 N N . ARG A 1 13 ? -8.639 0.773 -4.763 1.00 2.33 13 ARG A N 19
ATOM 10664 C CA . ARG A 1 13 ? -9.689 -0.136 -4.318 1.00 35.21 13 ARG A CA 19
ATOM 10665 C C . ARG A 1 13 ? -10.321 -0.858 -5.505 1.00 43.14 13 ARG A C 19
ATOM 10666 O O . ARG A 1 13 ? -10.271 -0.393 -6.644 1.00 14.02 13 ARG A O 19
ATOM 10687 N N . PRO A 1 14 ? -10.928 -2.023 -5.234 1.00 40.02 14 PRO A N 19
ATOM 10688 C CA . PRO A 1 14 ? -10.992 -2.586 -3.882 1.00 32.35 14 PRO A CA 19
ATOM 10689 C C . PRO A 1 14 ? -9.632 -3.069 -3.390 1.00 41.24 14 PRO A C 19
ATOM 10690 O O . PRO A 1 14 ? -9.482 -3.453 -2.231 1.00 23.13 14 PRO A O 19
ATOM 10701 N N . ARG A 1 15 ? -8.644 -3.046 -4.278 1.00 72.33 15 ARG A N 19
ATOM 10702 C CA . ARG A 1 15 ? -7.296 -3.481 -3.935 1.00 1.35 15 ARG A CA 19
ATOM 10703 C C . ARG A 1 15 ? -6.857 -2.886 -2.600 1.00 64.55 15 ARG A C 19
ATOM 10704 O O . ARG A 1 15 ? -7.415 -1.892 -2.137 1.00 54.41 15 ARG A O 19
ATOM 10725 N N . LYS A 1 16 ? -5.851 -3.501 -1.985 1.00 74.32 16 LYS A N 19
ATOM 10726 C CA . LYS A 1 16 ? -5.335 -3.032 -0.706 1.00 4.31 16 LYS A CA 19
ATOM 10727 C C . LYS A 1 16 ? -3.881 -3.455 -0.517 1.00 54.44 16 LYS A C 19
ATOM 10728 O O . LYS A 1 16 ? -3.461 -4.502 -1.008 1.00 31.40 16 LYS A O 19
ATOM 10747 N N . CYS A 1 17 ? -3.119 -2.634 0.198 1.00 11.13 17 CYS A N 19
ATOM 10748 C CA . CYS A 1 17 ? -1.713 -2.924 0.453 1.00 54.52 17 CYS A CA 19
ATOM 10749 C C . CYS A 1 17 ? -1.500 -3.349 1.902 1.00 44.13 17 CYS A C 19
ATOM 10750 O O . CYS A 1 17 ? -1.650 -2.547 2.825 1.00 22.32 17 CYS A O 19
ATOM 10757 N N . LYS A 1 18 ? -1.146 -4.615 2.096 1.00 1.33 18 LYS A N 19
ATOM 10758 C CA . LYS A 1 18 ? -0.909 -5.148 3.432 1.00 15.30 18 LYS A CA 19
ATOM 10759 C C . LYS A 1 18 ? 0.088 -4.281 4.195 1.00 2.00 18 LYS A C 19
ATOM 10760 O O . LYS A 1 18 ? 1.071 -3.789 3.640 1.00 3.34 18 LYS A O 19
ATOM 10779 N N . PRO A 1 19 ? -0.168 -4.090 5.497 1.00 0.54 19 PRO A N 19
ATOM 10780 C CA . PRO A 1 19 ? 0.697 -3.284 6.364 1.00 0.30 19 PRO A CA 19
ATOM 10781 C C . PRO A 1 19 ? 2.041 -3.954 6.627 1.00 62.53 19 PRO A C 19
ATOM 10782 O O . PRO A 1 19 ? 2.252 -5.124 6.304 1.00 71.52 19 PRO A O 19
ATOM 10793 N N . PRO A 1 20 ? 2.973 -3.199 7.227 1.00 34.30 20 PRO A N 19
ATOM 10794 C CA . PRO A 1 20 ? 2.733 -1.806 7.615 1.00 73.34 20 PRO A CA 19
ATOM 10795 C C . PRO A 1 20 ? 2.617 -0.880 6.409 1.00 64.14 20 PRO A C 19
ATOM 10796 O O . PRO A 1 20 ? 2.273 0.294 6.546 1.00 54.53 20 PRO A O 19
ATOM 10807 N N . LEU A 1 21 ? 2.909 -1.414 5.228 1.00 0.30 21 LEU A N 19
ATOM 10808 C CA . LEU A 1 21 ? 2.837 -0.635 3.997 1.00 60.42 21 LEU A CA 19
ATOM 10809 C C . LEU A 1 21 ? 1.592 0.245 3.981 1.00 12.13 21 LEU A C 19
ATOM 10810 O O . LEU A 1 21 ? 0.513 -0.178 4.401 1.00 64.14 21 LEU A O 19
ATOM 10826 N N . LYS A 1 22 ? 1.744 1.470 3.491 1.00 63.24 22 LYS A N 19
ATOM 10827 C CA . LYS A 1 22 ? 0.633 2.410 3.417 1.00 14.13 22 LYS A CA 19
ATOM 10828 C C . LYS A 1 22 ? 0.385 2.846 1.976 1.00 54.13 22 LYS A C 19
ATOM 10829 O O . LYS A 1 22 ? 1.222 2.632 1.099 1.00 24.52 22 LYS A O 19
ATOM 10848 N N . CYS A 1 23 ? -0.768 3.462 1.739 1.00 35.15 23 CYS A N 19
ATOM 10849 C CA . CYS A 1 23 ? -1.126 3.929 0.405 1.00 13.30 23 CYS A CA 19
ATOM 10850 C C . CYS A 1 23 ? -1.080 5.453 0.333 1.00 34.10 23 CYS A C 19
ATOM 10851 O O . CYS A 1 23 ? -1.372 6.140 1.311 1.00 55.24 23 CYS A O 19
ATOM 10858 N N . ASN A 1 24 ? -0.712 5.974 -0.834 1.00 5.41 24 ASN A N 19
ATOM 10859 C CA . ASN A 1 24 ? -0.627 7.416 -1.033 1.00 75.12 24 ASN A CA 19
ATOM 10860 C C . ASN A 1 24 ? -1.382 7.836 -2.291 1.00 22.13 24 ASN A C 19
ATOM 10861 O O . ASN A 1 24 ? -2.127 7.047 -2.875 1.00 40.11 24 ASN A O 19
ATOM 10872 N N . LYS A 1 25 ? -1.185 9.082 -2.704 1.00 53.02 25 LYS A N 19
ATOM 10873 C CA . LYS A 1 25 ? -1.844 9.608 -3.894 1.00 52.33 25 LYS A CA 19
ATOM 10874 C C . LYS A 1 25 ? -1.548 8.737 -5.110 1.00 74.12 25 LYS A C 19
ATOM 10875 O O . LYS A 1 25 ? -2.345 8.669 -6.046 1.00 3.23 25 LYS A O 19
ATOM 10894 N N . ALA A 1 26 ? -0.398 8.071 -5.090 1.00 40.24 26 ALA A N 19
ATOM 10895 C CA . ALA A 1 26 ? 0.001 7.202 -6.189 1.00 63.43 26 ALA A CA 19
ATOM 10896 C C . ALA A 1 26 ? -0.700 5.851 -6.104 1.00 15.53 26 ALA A C 19
ATOM 10897 O O . ALA A 1 26 ? -0.342 4.910 -6.810 1.00 32.45 26 ALA A O 19
ATOM 10904 N N . GLN A 1 27 ? -1.701 5.764 -5.233 1.00 2.32 27 GLN A N 19
ATOM 10905 C CA . GLN A 1 27 ? -2.451 4.526 -5.054 1.00 14.24 27 GLN A CA 19
ATOM 10906 C C . GLN A 1 27 ? -1.534 3.312 -5.164 1.00 42.31 27 GLN A C 19
ATOM 10907 O O . GLN A 1 27 ? -1.791 2.398 -5.946 1.00 60.31 27 GLN A O 19
ATOM 10921 N N . ILE A 1 28 ? -0.466 3.312 -4.374 1.00 52.23 28 ILE A N 19
ATOM 10922 C CA . ILE A 1 28 ? 0.489 2.211 -4.382 1.00 2.43 28 ILE A CA 19
ATOM 10923 C C . ILE A 1 28 ? 0.942 1.866 -2.967 1.00 5.23 28 ILE A C 19
ATOM 10924 O O . ILE A 1 28 ? 0.619 2.571 -2.010 1.00 13.01 28 ILE A O 19
ATOM 10940 N N . CYS A 1 29 ? 1.693 0.778 -2.841 1.00 63.45 29 CYS A N 19
ATOM 10941 C CA . CYS A 1 29 ? 2.194 0.339 -1.543 1.00 74.21 29 CYS A CA 19
ATOM 10942 C C . CYS A 1 29 ? 3.550 0.970 -1.242 1.00 61.43 29 CYS A C 19
ATOM 10943 O O . CYS A 1 29 ? 4.521 0.759 -1.969 1.00 41.23 29 CYS A O 19
ATOM 10950 N N . VAL A 1 30 ? 3.610 1.745 -0.164 1.00 54.02 30 VAL A N 19
ATOM 10951 C CA . VAL A 1 30 ? 4.846 2.406 0.236 1.00 75.31 30 VAL A CA 19
ATOM 10952 C C . VAL A 1 30 ? 4.999 2.416 1.752 1.00 5.24 30 VAL A C 19
ATOM 10953 O O . VAL A 1 30 ? 4.103 2.850 2.475 1.00 15.50 30 VAL A O 19
ATOM 10966 N N . ASP A 1 31 ? 6.141 1.932 2.229 1.00 72.32 31 ASP A N 19
ATOM 10967 C CA . ASP A 1 31 ? 6.414 1.886 3.661 1.00 0.02 31 ASP A CA 19
ATOM 10968 C C . ASP A 1 31 ? 6.141 3.239 4.310 1.00 72.12 31 ASP A C 19
ATOM 10969 O O . ASP A 1 31 ? 6.308 4.295 3.698 1.00 31.44 31 ASP A O 19
ATOM 10978 N N . PRO A 1 32 ? 5.710 3.210 5.580 1.00 43.45 32 PRO A N 19
ATOM 10979 C CA . PRO A 1 32 ? 5.405 4.426 6.340 1.00 11.10 32 PRO A CA 19
ATOM 10980 C C . PRO A 1 32 ? 6.657 5.228 6.680 1.00 34.43 32 PRO A C 19
ATOM 10981 O O . PRO A 1 32 ? 6.704 6.440 6.473 1.00 1.11 32 PRO A O 19
ATOM 10992 N N . ASN A 1 33 ? 7.670 4.542 7.200 1.00 14.40 33 ASN A N 19
ATOM 10993 C CA . ASN A 1 33 ? 8.922 5.192 7.568 1.00 42.41 33 ASN A CA 19
ATOM 10994 C C . ASN A 1 33 ? 9.970 5.013 6.474 1.00 52.14 33 ASN A C 19
ATOM 10995 O O . ASN A 1 33 ? 11.161 4.878 6.754 1.00 5.32 33 ASN A O 19
ATOM 11006 N N . LYS A 1 34 ? 9.517 5.013 5.224 1.00 61.34 34 LYS A N 19
ATOM 11007 C CA . LYS A 1 34 ? 10.414 4.853 4.086 1.00 40.04 34 LYS A CA 19
ATOM 11008 C C . LYS A 1 34 ? 11.085 6.177 3.731 1.00 15.02 34 LYS A C 19
ATOM 11009 O O . LYS A 1 34 ? 12.222 6.201 3.262 1.00 34.22 34 LYS A O 19
ATOM 11028 N N . GLY A 1 35 ? 10.373 7.276 3.960 1.00 3.30 35 GLY A N 19
ATOM 11029 C CA . GLY A 1 35 ? 10.917 8.588 3.660 1.00 4.20 35 GLY A CA 19
ATOM 11030 C C . GLY A 1 35 ? 10.060 9.361 2.679 1.00 0.53 35 GLY A C 19
ATOM 11031 O O . GLY A 1 35 ? 10.558 10.220 1.953 1.00 53.53 35 GLY A O 19
ATOM 11035 N N . TRP A 1 36 ? 8.768 9.053 2.656 1.00 14.21 36 TRP A N 19
ATOM 11036 C CA . TRP A 1 36 ? 7.839 9.725 1.754 1.00 12.31 36 TRP A CA 19
ATOM 11037 C C . TRP A 1 36 ? 6.988 10.742 2.506 1.00 3.24 36 TRP A C 19
ATOM 11038 O O . TRP A 1 36 ? 6.923 10.723 3.736 1.00 0.53 36 TRP A O 19
ATOM 11059 N N . ASP A 1 1 ? -14.222 -7.494 -2.960 1.00 35.30 1 ASP A N 20
ATOM 11060 C CA . ASP A 1 1 ? -12.946 -6.850 -2.668 1.00 33.41 1 ASP A CA 20
ATOM 11061 C C . ASP A 1 1 ? -11.780 -7.750 -3.070 1.00 51.44 1 ASP A C 20
ATOM 11062 O O . ASP A 1 1 ? -11.906 -8.974 -3.092 1.00 2.00 1 ASP A O 20
ATOM 11071 N N . PHE A 1 2 ? -10.646 -7.133 -3.386 1.00 52.11 2 PHE A N 20
ATOM 11072 C CA . PHE A 1 2 ? -9.458 -7.877 -3.788 1.00 20.24 2 PHE A CA 20
ATOM 11073 C C . PHE A 1 2 ? -8.520 -8.086 -2.603 1.00 1.42 2 PHE A C 20
ATOM 11074 O O . PHE A 1 2 ? -8.568 -7.364 -1.607 1.00 2.03 2 PHE A O 20
ATOM 11091 N N . PRO A 1 3 ? -7.646 -9.098 -2.712 1.00 2.42 3 PRO A N 20
ATOM 11092 C CA . PRO A 1 3 ? -6.681 -9.426 -1.659 1.00 40.04 3 PRO A CA 20
ATOM 11093 C C . PRO A 1 3 ? -5.590 -8.370 -1.523 1.00 53.22 3 PRO A C 20
ATOM 11094 O O . PRO A 1 3 ? -5.466 -7.477 -2.364 1.00 32.43 3 PRO A O 20
ATOM 11105 N N . LEU A 1 4 ? -4.801 -8.474 -0.460 1.00 42.03 4 LEU A N 20
ATOM 11106 C CA . LEU A 1 4 ? -3.719 -7.527 -0.213 1.00 73.23 4 LEU A CA 20
ATOM 11107 C C . LEU A 1 4 ? -2.659 -7.614 -1.308 1.00 54.22 4 LEU A C 20
ATOM 11108 O O . LEU A 1 4 ? -2.610 -8.584 -2.063 1.00 35.52 4 LEU A O 20
ATOM 11124 N N . SER A 1 5 ? -1.812 -6.593 -1.386 1.00 55.34 5 SER A N 20
ATOM 11125 C CA . SER A 1 5 ? -0.754 -6.552 -2.389 1.00 33.53 5 SER A CA 20
ATOM 11126 C C . SER A 1 5 ? 0.616 -6.425 -1.729 1.00 14.04 5 SER A C 20
ATOM 11127 O O . SER A 1 5 ? 0.720 -6.147 -0.534 1.00 13.23 5 SER A O 20
ATOM 11135 N N . LYS A 1 6 ? 1.666 -6.632 -2.516 1.00 74.43 6 LYS A N 20
ATOM 11136 C CA . LYS A 1 6 ? 3.031 -6.541 -2.012 1.00 53.43 6 LYS A CA 20
ATOM 11137 C C . LYS A 1 6 ? 3.599 -5.141 -2.232 1.00 23.24 6 LYS A C 20
ATOM 11138 O O . LYS A 1 6 ? 2.975 -4.304 -2.882 1.00 52.22 6 LYS A O 20
ATOM 11157 N N . GLU A 1 7 ? 4.788 -4.898 -1.686 1.00 15.23 7 GLU A N 20
ATOM 11158 C CA . GLU A 1 7 ? 5.439 -3.601 -1.825 1.00 4.35 7 GLU A CA 20
ATOM 11159 C C . GLU A 1 7 ? 5.489 -3.171 -3.288 1.00 43.22 7 GLU A C 20
ATOM 11160 O O . GLU A 1 7 ? 5.764 -3.979 -4.175 1.00 65.15 7 GLU A O 20
ATOM 11172 N N . TYR A 1 8 ? 5.221 -1.893 -3.531 1.00 0.01 8 TYR A N 20
ATOM 11173 C CA . TYR A 1 8 ? 5.233 -1.355 -4.886 1.00 14.30 8 TYR A CA 20
ATOM 11174 C C . TYR A 1 8 ? 4.169 -2.029 -5.749 1.00 64.44 8 TYR A C 20
ATOM 11175 O O . TYR A 1 8 ? 4.469 -2.555 -6.821 1.00 12.34 8 TYR A O 20
ATOM 11193 N N . GLU A 1 9 ? 2.929 -2.007 -5.274 1.00 3.24 9 GLU A N 20
ATOM 11194 C CA . GLU A 1 9 ? 1.822 -2.617 -6.002 1.00 44.31 9 GLU A CA 20
ATOM 11195 C C . GLU A 1 9 ? 0.592 -1.712 -5.977 1.00 24.32 9 GLU A C 20
ATOM 11196 O O . GLU A 1 9 ? 0.425 -0.898 -5.069 1.00 14.05 9 GLU A O 20
ATOM 11208 N N . SER A 1 10 ? -0.265 -1.862 -6.982 1.00 32.50 10 SER A N 20
ATOM 11209 C CA . SER A 1 10 ? -1.476 -1.058 -7.080 1.00 54.03 10 SER A CA 20
ATOM 11210 C C . SER A 1 10 ? -2.267 -1.106 -5.776 1.00 71.31 10 SER A C 20
ATOM 11211 O O . SER A 1 10 ? -2.382 -2.157 -5.144 1.00 13.20 10 SER A O 20
ATOM 11219 N N . CYS A 1 11 ? -2.812 0.039 -5.379 1.00 40.24 11 CYS A N 20
ATOM 11220 C CA . CYS A 1 11 ? -3.592 0.131 -4.151 1.00 5.04 11 CYS A CA 20
ATOM 11221 C C . CYS A 1 11 ? -5.028 0.551 -4.449 1.00 4.00 11 CYS A C 20
ATOM 11222 O O . CYS A 1 11 ? -5.930 0.336 -3.638 1.00 1.30 11 CYS A O 20
ATOM 11229 N N . VAL A 1 12 ? -5.233 1.150 -5.617 1.00 42.33 12 VAL A N 20
ATOM 11230 C CA . VAL A 1 12 ? -6.560 1.599 -6.024 1.00 44.53 12 VAL A CA 20
ATOM 11231 C C . VAL A 1 12 ? -7.625 0.574 -5.653 1.00 65.13 12 VAL A C 20
ATOM 11232 O O . VAL A 1 12 ? -7.635 -0.541 -6.173 1.00 71.41 12 VAL A O 20
ATOM 11245 N N . ARG A 1 13 ? -8.521 0.960 -4.750 1.00 24.22 13 ARG A N 20
ATOM 11246 C CA . ARG A 1 13 ? -9.590 0.073 -4.308 1.00 31.23 13 ARG A CA 20
ATOM 11247 C C . ARG A 1 13 ? -10.235 -0.634 -5.497 1.00 51.22 13 ARG A C 20
ATOM 11248 O O . ARG A 1 13 ? -10.177 -0.167 -6.635 1.00 11.10 13 ARG A O 20
ATOM 11269 N N . PRO A 1 14 ? -10.866 -1.787 -5.228 1.00 31.54 14 PRO A N 20
ATOM 11270 C CA . PRO A 1 14 ? -10.942 -2.353 -3.879 1.00 42.04 14 PRO A CA 20
ATOM 11271 C C . PRO A 1 14 ? -9.591 -2.863 -3.387 1.00 41.01 14 PRO A C 20
ATOM 11272 O O . PRO A 1 14 ? -9.448 -3.254 -2.228 1.00 72.15 14 PRO A O 20
ATOM 11283 N N . ARG A 1 15 ? -8.602 -2.858 -4.276 1.00 52.23 15 ARG A N 20
ATOM 11284 C CA . ARG A 1 15 ? -7.263 -3.321 -3.932 1.00 42.31 15 ARG A CA 20
ATOM 11285 C C . ARG A 1 15 ? -6.811 -2.735 -2.597 1.00 74.14 15 ARG A C 20
ATOM 11286 O O . ARG A 1 15 ? -7.352 -1.731 -2.133 1.00 41.22 15 ARG A O 20
ATOM 11307 N N . LYS A 1 16 ? -5.816 -3.367 -1.986 1.00 20.31 16 LYS A N 20
ATOM 11308 C CA . LYS A 1 16 ? -5.290 -2.910 -0.705 1.00 74.43 16 LYS A CA 20
ATOM 11309 C C . LYS A 1 16 ? -3.842 -3.354 -0.523 1.00 51.01 16 LYS A C 20
ATOM 11310 O O . LYS A 1 16 ? -3.426 -4.386 -1.051 1.00 13.30 16 LYS A O 20
ATOM 11329 N N . CYS A 1 17 ? -3.078 -2.568 0.230 1.00 34.50 17 CYS A N 20
ATOM 11330 C CA . CYS A 1 17 ? -1.677 -2.880 0.482 1.00 43.34 17 CYS A CA 20
ATOM 11331 C C . CYS A 1 17 ? -1.469 -3.316 1.929 1.00 2.54 17 CYS A C 20
ATOM 11332 O O . CYS A 1 17 ? -1.588 -2.513 2.856 1.00 24.31 17 CYS A O 20
ATOM 11339 N N . LYS A 1 18 ? -1.159 -4.594 2.118 1.00 22.11 18 LYS A N 20
ATOM 11340 C CA . LYS A 1 18 ? -0.934 -5.140 3.452 1.00 72.42 18 LYS A CA 20
ATOM 11341 C C . LYS A 1 18 ? 0.081 -4.298 4.219 1.00 44.01 18 LYS A C 20
ATOM 11342 O O . LYS A 1 18 ? 1.075 -3.826 3.667 1.00 44.03 18 LYS A O 20
ATOM 11361 N N . PRO A 1 19 ? -0.172 -4.107 5.522 1.00 53.23 19 PRO A N 20
ATOM 11362 C CA . PRO A 1 19 ? 0.709 -3.323 6.392 1.00 5.52 19 PRO A CA 20
ATOM 11363 C C . PRO A 1 19 ? 2.038 -4.024 6.654 1.00 13.40 19 PRO A C 20
ATOM 11364 O O . PRO A 1 19 ? 2.223 -5.197 6.329 1.00 12.23 19 PRO A O 20
ATOM 11375 N N . PRO A 1 20 ? 2.986 -3.291 7.256 1.00 71.21 20 PRO A N 20
ATOM 11376 C CA . PRO A 1 20 ? 2.777 -1.893 7.647 1.00 23.32 20 PRO A CA 20
ATOM 11377 C C . PRO A 1 20 ? 2.683 -0.962 6.443 1.00 34.13 20 PRO A C 20
ATOM 11378 O O . PRO A 1 20 ? 2.365 0.220 6.582 1.00 4.02 20 PRO A O 20
ATOM 11389 N N . LEU A 1 21 ? 2.960 -1.502 5.260 1.00 44.53 21 LEU A N 20
ATOM 11390 C CA . LEU A 1 21 ? 2.907 -0.719 4.030 1.00 1.53 21 LEU A CA 20
ATOM 11391 C C . LEU A 1 21 ? 1.687 0.198 4.022 1.00 71.13 21 LEU A C 20
ATOM 11392 O O . LEU A 1 21 ? 0.601 -0.192 4.448 1.00 11.54 21 LEU A O 20
ATOM 11408 N N . LYS A 1 22 ? 1.875 1.418 3.531 1.00 14.50 22 LYS A N 20
ATOM 11409 C CA . LYS A 1 22 ? 0.791 2.390 3.462 1.00 55.51 22 LYS A CA 20
ATOM 11410 C C . LYS A 1 22 ? 0.575 2.865 2.029 1.00 40.22 22 LYS A C 20
ATOM 11411 O O . LYS A 1 22 ? 1.468 2.756 1.187 1.00 0.23 22 LYS A O 20
ATOM 11430 N N . CYS A 1 23 ? -0.613 3.394 1.758 1.00 73.12 23 CYS A N 20
ATOM 11431 C CA . CYS A 1 23 ? -0.945 3.887 0.426 1.00 31.31 23 CYS A CA 20
ATOM 11432 C C . CYS A 1 23 ? -0.852 5.409 0.370 1.00 42.45 23 CYS A C 20
ATOM 11433 O O . CYS A 1 23 ? -1.109 6.093 1.360 1.00 64.24 23 CYS A O 20
ATOM 11440 N N . ASN A 1 24 ? -0.482 5.932 -0.794 1.00 23.55 24 ASN A N 20
ATOM 11441 C CA . ASN A 1 24 ? -0.354 7.372 -0.979 1.00 14.41 24 ASN A CA 20
ATOM 11442 C C . ASN A 1 24 ? -1.086 7.826 -2.238 1.00 13.40 24 ASN A C 20
ATOM 11443 O O . ASN A 1 24 ? -1.856 7.069 -2.829 1.00 33.31 24 ASN A O 20
ATOM 11454 N N . LYS A 1 25 ? -0.841 9.068 -2.643 1.00 35.11 25 LYS A N 20
ATOM 11455 C CA . LYS A 1 25 ? -1.474 9.624 -3.833 1.00 60.31 25 LYS A CA 20
ATOM 11456 C C . LYS A 1 25 ? -1.206 8.747 -5.052 1.00 35.45 25 LYS A C 20
ATOM 11457 O O . LYS A 1 25 ? -2.011 8.698 -5.983 1.00 2.32 25 LYS A O 20
ATOM 11476 N N . ALA A 1 26 ? -0.072 8.055 -5.040 1.00 34.21 26 ALA A N 20
ATOM 11477 C CA . ALA A 1 26 ? 0.299 7.177 -6.143 1.00 74.42 26 ALA A CA 20
ATOM 11478 C C . ALA A 1 26 ? -0.434 5.843 -6.053 1.00 61.23 26 ALA A C 20
ATOM 11479 O O . ALA A 1 26 ? -0.104 4.895 -6.765 1.00 20.51 26 ALA A O 20
ATOM 11486 N N . GLN A 1 27 ? -1.428 5.777 -5.174 1.00 13.12 27 GLN A N 20
ATOM 11487 C CA . GLN A 1 27 ? -2.205 4.557 -4.991 1.00 13.51 27 GLN A CA 20
ATOM 11488 C C . GLN A 1 27 ? -1.319 3.323 -5.107 1.00 65.54 27 GLN A C 20
ATOM 11489 O O . GLN A 1 27 ? -1.603 2.413 -5.885 1.00 32.41 27 GLN A O 20
ATOM 11503 N N . ILE A 1 28 ? -0.242 3.299 -4.327 1.00 34.22 28 ILE A N 20
ATOM 11504 C CA . ILE A 1 28 ? 0.687 2.176 -4.342 1.00 60.24 28 ILE A CA 20
ATOM 11505 C C . ILE A 1 28 ? 1.142 1.820 -2.931 1.00 34.31 28 ILE A C 20
ATOM 11506 O O . ILE A 1 28 ? 0.862 2.544 -1.976 1.00 64.32 28 ILE A O 20
ATOM 11522 N N . CYS A 1 29 ? 1.845 0.699 -2.807 1.00 31.41 29 CYS A N 20
ATOM 11523 C CA . CYS A 1 29 ? 2.340 0.245 -1.514 1.00 45.45 29 CYS A CA 20
ATOM 11524 C C . CYS A 1 29 ? 3.727 0.817 -1.232 1.00 63.44 29 CYS A C 20
ATOM 11525 O O . CYS A 1 29 ? 4.679 0.559 -1.971 1.00 40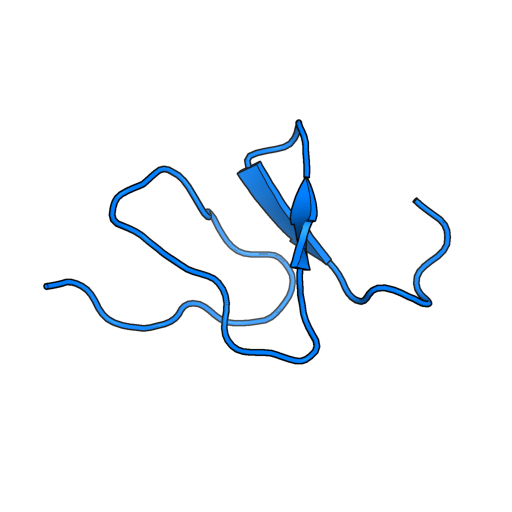.43 29 CYS A O 20
ATOM 11532 N N . VAL A 1 30 ? 3.835 1.592 -0.158 1.00 53.45 30 VAL A N 20
ATOM 11533 C CA . VAL A 1 30 ? 5.105 2.200 0.223 1.00 22.32 30 VAL A CA 20
ATOM 11534 C C . VAL A 1 30 ? 5.262 2.242 1.738 1.00 14.40 30 VAL A C 20
ATOM 11535 O O . VAL A 1 30 ? 4.418 2.796 2.444 1.00 51.34 30 VAL A O 20
ATOM 11548 N N . ASP A 1 31 ? 6.345 1.654 2.233 1.00 20.44 31 ASP A N 20
ATOM 11549 C CA . ASP A 1 31 ? 6.614 1.625 3.666 1.00 13.52 31 ASP A CA 20
ATOM 11550 C C . ASP A 1 31 ? 6.485 3.019 4.270 1.00 4.52 31 ASP A C 20
ATOM 11551 O O . ASP A 1 31 ? 6.774 4.030 3.630 1.00 60.45 31 ASP A O 20
ATOM 11560 N N . PRO A 1 32 ? 6.039 3.078 5.534 1.00 24.14 32 PRO A N 20
ATOM 11561 C CA . PRO A 1 32 ? 5.862 4.343 6.253 1.00 11.42 32 PRO A CA 20
ATOM 11562 C C . PRO A 1 32 ? 7.190 5.012 6.587 1.00 44.01 32 PRO A C 20
ATOM 11563 O O . PRO A 1 32 ? 7.329 6.229 6.477 1.00 11.13 32 PRO A O 20
ATOM 11574 N N . ASN A 1 33 ? 8.167 4.207 6.996 1.00 14.42 33 ASN A N 20
ATOM 11575 C CA . ASN A 1 33 ? 9.485 4.722 7.346 1.00 62.31 33 ASN A CA 20
ATOM 11576 C C . ASN A 1 33 ? 10.174 5.328 6.128 1.00 55.33 33 ASN A C 20
ATOM 11577 O O . ASN A 1 33 ? 11.100 6.128 6.258 1.00 4.30 33 ASN A O 20
ATOM 11588 N N . LYS A 1 34 ? 9.714 4.943 4.942 1.00 20.20 34 LYS A N 20
ATOM 11589 C CA . LYS A 1 34 ? 10.283 5.449 3.698 1.00 40.42 34 LYS A CA 20
ATOM 11590 C C . LYS A 1 34 ? 10.335 6.973 3.705 1.00 55.13 34 LYS A C 20
ATOM 11591 O O . LYS A 1 34 ? 11.382 7.569 3.458 1.00 53.11 34 LYS A O 20
ATOM 11610 N N . GLY A 1 35 ? 9.197 7.599 3.991 1.00 3.05 35 GLY A N 20
ATOM 11611 C CA . GLY A 1 35 ? 9.135 9.048 4.026 1.00 72.52 35 GLY A CA 20
ATOM 11612 C C . GLY A 1 35 ? 8.329 9.622 2.878 1.00 13.50 35 GLY A C 20
ATOM 11613 O O . GLY A 1 35 ? 8.678 10.666 2.325 1.00 2.34 35 GLY A O 20
ATOM 11617 N N . TRP A 1 36 ? 7.248 8.939 2.517 1.00 21.20 36 TRP A N 20
ATOM 11618 C CA . TRP A 1 36 ? 6.391 9.387 1.425 1.00 62.11 36 TRP A CA 20
ATOM 11619 C C . TRP A 1 36 ? 5.466 10.508 1.884 1.00 4.32 36 TRP A C 20
ATOM 11620 O O . TRP A 1 36 ? 5.144 11.416 1.116 1.00 25.21 36 TRP A O 20
#

Sequence (36 aa):
DFPLSKEYESCVRPRKCKPPLKCNKAQICVDPNKGWDFPLSKEYESCVRPRKCKPPLKCNKAQICVDPNKGWDFPLSKEYESCVRPRKCKPPLKCNKAQICVDPNKGWDFPLSKEYESCVRPRKCKPPLKCNKAQICVDPNKGWDFPLSKEYESCVRPRKCKPPLKCNKAQICVDPNKGWDFPLSKEYESCVRPRKCKPPLKCNKAQICVDPNKGWDFPLSKEYESCVRPRKCKPPLKCNKAQICVDPNKGWDFPLSKEYESCVRPRKCKPPLKCNKAQICVDPNKGWDFPLSKEYESCVRPRKCKPPLKCNKAQICVDPNKGWDFPLSKEYESCVRPRKCKPPLKCNKAQICVDPNKGWDFPLSKEYESCVRPRKCKPPLKCNKAQICVDPNKGWDFPLSKEYESCVRPRKCKPPLKCNKAQICVDPNKGWDFPLSKEYESCVRPRKCKPPLKCNKAQICVDPNKGWDFPLSKEYESCVRPRKCKPPLKCNKAQICVDPNKGWDFPLSKEYESCVRPRKCKPPLKCNKAQICVDPNKGWDFPLSKEYESCVRPRKCKPPLKCNKAQICVDPNKGWDFPLSKEYESCVRPRKCKPPLKCNKAQICVDPNKGWDFPLSKEYESCVRPRKCKPPLKCNKAQICVDPNKGWDFPLSKEYESCVRPRKCKPPLKCNKAQICVDPNKGWDFPLSKEYESCVRPRKCKPPLKCNKAQICVDPNKGW